Protein AF-0000000087508446 (afdb_homodimer)

Secondary structure (DSSP, 8-state):
-------EEEEEEESTTSSHHHHHHHHHTS--S-----SS----S-EEEEEEETTEEEEEEE---TT-TTS-HHHHHHHHHHHHHHTTT--SEEEEEEETT---HHHHTHHHHHHHHS-S-GGGGEEEEEE-GGGGTTS-HHHHHHT-HHHHHHHHH-TT-EEE--TT-TT-THHHHHHHHHHHHHHHHHHHHHHHHHHHHHHHHH-/-------EEEEEEESTTSSHHHHHHHHHTS--S-----SS----S-EEEEEEETTEEEEEEE---TT-TTS-HHHHHHHHHHHHHHTTT--SEEEEEEETT---HHHHTHHHHHHHHS-S-HHHHEEEEEE-GGGGTTS-HHHHHHT-HHHHHHHHH-TT-EEE--TT-TT-THHHHHHHHHHHHHHHHHHHHHHHHHHHHHHHHH-

Sequence (414 aa):
GTDQDNDLRLVLVGLSGVGKSAAGNTILGQKVFDSRISFKPVTLKSERQEGEVCGRRVIVVDTPGLSNSDLSEEEVRGEMNRAMTLCEPGPHAFLLVIQLGRFTEQEKRVMETLKELLPANIDGDTMVLFTYGERLEDTTIDQFIREDSNLKKMVKKCSGGHHVFKNNDTSNNNQVRELLEKIETRLQKKQNIHALKENNVQVVHEEGTDQDNDLRLVLVGLSGVGKSAAGNTILGQKVFDSRISFKPVTLKSERQEGEVCGRRVIVVDTPGLSNSDLSEEEVRGEMNRAMTLCEPGPHAFLLVIQLGRFTEQEKRVMETLKELLPANIDGDTMVLFTYGERLEDTTIDQFIREDSNLKKMVKKCSGGHHVFKNNDTSNNNQVRELLEKIETRLQKKQNIHALKENNVQVVHEE

Nearest PDB structures (foldseek):
  2xtn-assembly1_A  TM=9.139E-01  e=1.591E-18  Homo sapiens
  2xtm-assembly1_A  TM=8.972E-01  e=2.790E-18  Homo sapiens
  2xtp-assembly1_A  TM=9.021E-01  e=3.812E-18  Homo sapiens
  2xto-assembly2_B  TM=8.824E-01  e=8.583E-18  Homo sapiens
  6z3e-assembly1_A  TM=8.963E-01  e=7.169E-17  Homo sapiens

Organism: NCBI:txid62062

Solvent-accessible surface area (backbone atoms only — not comparable to full-atom values): 22773 Å² total; per-residue (Å²): 122,88,76,76,75,70,60,44,35,36,35,36,44,38,51,54,75,30,43,52,35,48,48,50,18,57,59,49,71,42,89,80,45,80,58,72,77,43,65,55,85,74,52,83,56,47,44,72,50,71,36,72,45,95,90,30,44,36,34,39,30,40,46,42,27,78,67,30,90,90,50,53,73,65,52,48,46,50,36,50,51,46,42,49,62,70,31,59,100,49,61,70,32,36,34,41,31,39,33,68,51,62,57,48,74,63,58,71,43,44,64,60,52,46,60,71,64,41,72,89,66,51,39,63,36,19,22,38,32,32,27,52,44,67,62,45,70,94,52,51,69,69,59,54,33,67,75,31,68,69,53,37,51,54,46,65,57,19,64,52,35,72,49,63,35,42,74,86,43,80,80,56,67,58,52,46,56,52,50,53,49,55,52,50,53,51,53,52,50,51,52,50,52,54,53,51,53,56,53,54,52,52,55,54,68,70,95,122,87,76,77,75,71,58,45,33,36,35,37,44,39,51,53,77,31,44,52,36,47,49,50,18,57,60,51,71,43,87,81,46,82,59,72,78,43,65,56,85,75,50,84,58,47,43,71,49,71,35,72,45,96,89,30,44,35,34,40,30,39,45,42,27,78,68,30,89,89,49,52,72,66,52,48,47,51,36,50,51,47,40,48,61,71,30,59,100,49,60,70,31,35,35,40,33,38,32,68,53,61,55,50,74,65,59,70,42,44,64,62,53,44,59,73,64,41,72,90,68,51,39,62,37,18,23,38,33,31,27,51,44,69,61,46,71,95,52,51,69,70,60,56,35,68,75,30,67,70,53,38,52,55,45,64,55,20,65,51,34,72,49,63,34,43,74,84,43,82,78,57,68,56,50,48,55,51,49,52,48,54,52,50,54,50,52,52,52,53,53,49,52,53,51,51,53,55,52,54,49,53,54,52,68,70,95

Radius of gyration: 25.67 Å; Cα contacts (8 Å, |Δi|>4): 690; chains: 2; bounding box: 45×97×65 Å

InterPro domains:
  IPR006703 AIG1-type guanine nucleotide-binding (G) domain [PF04548] (8-198)
  IPR006703 AIG1-type guanine nucleotide-binding (G) domain [PS51720] (5-205)
  IPR027417 P-loop containing nucleoside triphosphate hydrolase [G3DSA:3.40.50.300] (6-207)
  IPR027417 P-loop containing nucleoside triphosphate hydrolase [SSF52540] (5-179)
  IPR045058 GTPase GIMA/IAN/Toc [PTHR10903] (8-196)

Foldseek 3Di:
DPPPQQEAEEEEAAAFPLCSQLVVCLLQVHNPGDDDDDPAGDAQAKDWDWHQAPNTIYIYIYFTGCVHVVDDNVSNLVRLVVSQVSRPVGHLAYEHEGEPPDCDPCVLCRVVSCPVRDDPPNLARYEYEYEQLVVCPPHDPVVVCVVDPSSVVVQVSRNLHYAYDDSVCSPCSVRSVVSVVSSVVSSVVVVVVVVVVVVVVVVVVVD/DPPPQQEAEEEEAAAFPLCSQLVVCLLQVHNPGDDDDDPAGDAQAKDWDWHQAPNHIYIYIYFTGCVHPVDDNVSNLVRLVVSQVSRPVGHLAYEHEGEPPDCDPCVLCRVVSCPVRDDPPNLARYEYEYEQLVVCPPHDPVVVCVVDPSSVVVQVSRNLHYAYDDSPCSPCSVRSVVSVVSSVVSSVVVVVVVVVVVVVVVVVVVD

Structure (mmCIF, N/CA/C/O backbone):
data_AF-0000000087508446-model_v1
#
loop_
_entity.id
_entity.type
_entity.pdbx_description
1 polymer 'GTPase IMAP family member 8'
#
loop_
_atom_site.group_PDB
_atom_site.id
_atom_site.type_symbol
_atom_site.label_atom_id
_atom_site.label_alt_id
_atom_site.label_comp_id
_atom_site.label_asym_id
_atom_site.label_entity_id
_atom_site.label_seq_id
_atom_site.pdbx_PDB_ins_code
_atom_site.Cartn_x
_atom_site.Cartn_y
_atom_site.Cartn_z
_atom_site.occupancy
_atom_site.B_iso_or_equiv
_atom_site.auth_seq_id
_atom_site.auth_comp_id
_atom_site.auth_asym_id
_atom_site.auth_atom_id
_atom_site.pdbx_PDB_model_num
ATOM 1 N N . GLY A 1 1 ? 2.43 47.719 12.719 1 26.12 1 GLY A N 1
ATOM 2 C CA . GLY A 1 1 ? 1.262 46.844 12.617 1 26.12 1 GLY A CA 1
ATOM 3 C C . GLY A 1 1 ? 1.604 45.375 12.664 1 26.12 1 GLY A C 1
ATOM 4 O O . GLY A 1 1 ? 2.613 44.938 12.102 1 26.12 1 GLY A O 1
ATOM 5 N N . THR A 1 2 ? 1.533 44.594 13.711 1 34.91 2 THR A N 1
ATOM 6 C CA . THR A 1 2 ? 1.977 43.219 13.836 1 34.91 2 THR A CA 1
ATOM 7 C C . THR A 1 2 ? 1.64 42.438 12.578 1 34.91 2 THR A C 1
ATOM 9 O O . THR A 1 2 ? 0.48 42.375 12.164 1 34.91 2 THR A O 1
ATOM 12 N N . ASP A 1 3 ? 2.205 42.594 11.445 1 38.66 3 ASP A N 1
ATOM 13 C CA . ASP A 1 3 ? 2.104 42.031 10.109 1 38.66 3 ASP A CA 1
ATOM 14 C C . ASP A 1 3 ? 1.545 40.625 10.164 1 38.66 3 ASP A C 1
ATOM 16 O O . ASP A 1 3 ? 2.164 39.719 10.742 1 38.66 3 ASP A O 1
ATOM 20 N N . GLN A 1 4 ? 0.297 40.281 10.492 1 45.88 4 GLN A N 1
ATOM 21 C CA . GLN A 1 4 ? -0.562 39.125 10.625 1 45.88 4 GLN A CA 1
ATOM 22 C C . GLN A 1 4 ? -0.188 38.031 9.602 1 45.88 4 GLN A C 1
ATOM 24 O O . GLN A 1 4 ? -0.343 38.25 8.398 1 45.88 4 GLN A O 1
ATOM 29 N N . ASP A 1 5 ? 0.923 37.406 9.656 1 58 5 ASP A N 1
ATOM 30 C CA . ASP A 1 5 ? 1.574 36.312 8.906 1 58 5 ASP A CA 1
ATOM 31 C C . ASP A 1 5 ? 0.55 35.312 8.375 1 58 5 ASP A C 1
ATOM 3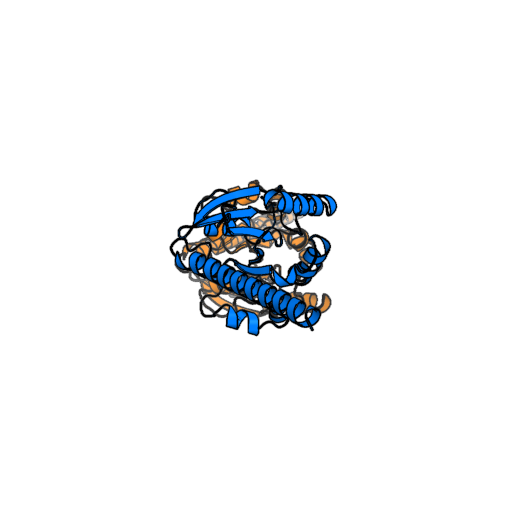3 O O . ASP A 1 5 ? -0.189 34.719 9.156 1 58 5 ASP A O 1
ATOM 37 N N . ASN A 1 6 ? -0.175 35.594 7.328 1 78.38 6 ASN A N 1
ATOM 38 C CA . ASN A 1 6 ? -1.228 34.906 6.586 1 78.38 6 ASN A CA 1
ATOM 39 C C . ASN A 1 6 ? -0.74 33.594 6.023 1 78.38 6 ASN A C 1
ATOM 41 O O . ASN A 1 6 ? -1.312 33.062 5.062 1 78.38 6 ASN A O 1
ATOM 45 N N . ASP A 1 7 ? 0.305 33.156 6.621 1 92.12 7 ASP A N 1
ATOM 46 C CA . ASP A 1 7 ? 0.823 31.875 6.121 1 92.12 7 ASP A CA 1
ATOM 47 C C . ASP A 1 7 ? 0.043 30.703 6.699 1 92.12 7 ASP A C 1
ATOM 49 O O . ASP A 1 7 ? -0.462 30.766 7.82 1 92.12 7 ASP A O 1
ATOM 53 N N . LEU A 1 8 ? -0.163 29.781 5.949 1 96.06 8 LEU A N 1
ATOM 54 C CA . LEU A 1 8 ? -0.674 28.5 6.434 1 96.06 8 LEU A CA 1
ATOM 55 C C . LEU A 1 8 ? 0.444 27.469 6.52 1 96.06 8 LEU A C 1
ATOM 57 O O . LEU A 1 8 ? 1.094 27.156 5.516 1 96.06 8 LEU A O 1
ATOM 61 N N . ARG A 1 9 ? 0.73 26.969 7.73 1 97.44 9 ARG A N 1
ATOM 62 C CA . ARG A 1 9 ? 1.828 26.047 7.969 1 97.44 9 ARG A CA 1
ATOM 63 C C . ARG A 1 9 ? 1.303 24.641 8.258 1 97.44 9 ARG A C 1
ATOM 65 O O . ARG A 1 9 ? 0.523 24.438 9.195 1 97.44 9 ARG A O 1
ATOM 72 N N . LEU A 1 10 ? 1.74 23.672 7.414 1 97.88 10 LEU A N 1
ATOM 73 C CA . LEU A 1 10 ? 1.281 22.297 7.5 1 97.88 10 LEU A CA 1
ATOM 74 C C . LEU A 1 10 ? 2.455 21.344 7.707 1 97.88 10 LEU A C 1
ATOM 76 O O . LEU A 1 10 ? 3.514 21.516 7.102 1 97.88 10 LEU A O 1
ATOM 80 N N . VAL A 1 11 ? 2.268 20.359 8.57 1 97.75 11 VAL A N 1
ATOM 81 C CA . VAL A 1 11 ? 3.264 19.312 8.758 1 97.75 11 VAL A CA 1
ATOM 82 C C . VAL A 1 11 ? 2.674 17.969 8.352 1 97.75 11 VAL A C 1
ATOM 84 O O . VAL A 1 11 ? 1.606 17.578 8.836 1 97.75 11 VAL A O 1
ATOM 87 N N . LEU A 1 12 ? 3.326 17.297 7.453 1 98.25 12 LEU A N 1
ATOM 88 C CA . LEU A 1 12 ? 2.9 15.977 7.008 1 98.25 12 LEU A CA 1
ATOM 89 C C . LEU A 1 12 ? 3.498 14.891 7.891 1 98.25 12 LEU A C 1
ATOM 91 O O . LEU A 1 12 ? 4.719 14.797 8.023 1 98.25 12 LEU A O 1
ATOM 95 N N . VAL A 1 13 ? 2.652 14.062 8.469 1 96.94 13 VAL A N 1
ATOM 96 C CA . VAL A 1 13 ? 3.094 12.953 9.312 1 96.94 13 VAL A CA 1
ATOM 97 C C . VAL A 1 13 ? 2.398 11.664 8.883 1 96.94 13 VAL A C 1
ATOM 99 O O . VAL A 1 13 ? 1.357 11.703 8.219 1 96.94 13 VAL A O 1
ATOM 102 N N . GLY A 1 14 ? 2.973 10.57 9.211 1 95.12 14 GLY A N 1
ATOM 103 C CA . GLY A 1 14 ? 2.459 9.266 8.836 1 95.12 14 GLY A CA 1
ATOM 104 C C . GLY A 1 14 ? 3.553 8.242 8.602 1 95.12 14 GLY A C 1
ATOM 105 O O . GLY A 1 14 ? 4.734 8.531 8.773 1 95.12 14 GLY A O 1
ATOM 106 N N . LEU A 1 15 ? 3.162 7.074 8.172 1 91.25 15 LEU A N 1
ATOM 107 C CA . LEU A 1 15 ? 4.105 5.977 7.98 1 91.25 15 LEU A CA 1
ATOM 108 C C . LEU A 1 15 ? 4.902 6.168 6.695 1 91.25 15 LEU A C 1
ATOM 110 O O . LEU A 1 15 ? 4.605 7.062 5.898 1 91.25 15 LEU A O 1
ATOM 114 N N . SER A 1 16 ? 5.973 5.359 6.562 1 89 16 SER A N 1
ATOM 115 C CA . SER A 1 16 ? 6.82 5.418 5.379 1 89 16 SER A CA 1
ATOM 116 C C . SER A 1 16 ? 6.07 4.941 4.137 1 89 16 SER A C 1
ATOM 118 O O . SER A 1 16 ? 5.32 3.965 4.195 1 89 16 SER A O 1
ATOM 120 N N . GLY A 1 17 ? 6.16 5.711 3.041 1 88.19 17 GLY A N 1
ATOM 121 C CA . GLY A 1 17 ? 5.691 5.25 1.744 1 88.19 17 GLY A CA 1
ATOM 122 C C . GLY A 1 17 ? 4.211 5.492 1.523 1 88.19 17 GLY A C 1
ATOM 123 O O . GLY A 1 17 ? 3.631 4.992 0.558 1 88.19 17 GLY A O 1
ATOM 124 N N . VAL A 1 18 ? 3.613 6.285 2.369 1 91.19 18 VAL A N 1
ATOM 125 C CA . VAL A 1 18 ? 2.16 6.406 2.301 1 91.19 18 VAL A CA 1
ATOM 126 C C . VAL A 1 18 ? 1.78 7.594 1.421 1 91.19 18 VAL A C 1
ATOM 128 O O . VAL A 1 18 ? 0.597 7.84 1.175 1 91.19 18 VAL A O 1
ATOM 131 N N . GLY A 1 19 ? 2.777 8.422 1.001 1 92.69 19 GLY A N 1
ATOM 132 C CA . GLY A 1 19 ? 2.488 9.492 0.058 1 92.69 19 GLY A CA 1
ATOM 133 C C . GLY A 1 19 ? 2.631 10.875 0.663 1 92.69 19 GLY A C 1
ATOM 134 O O . GLY A 1 19 ? 2.039 11.836 0.17 1 92.69 19 GLY A O 1
ATOM 135 N N . LYS A 1 20 ? 3.369 10.992 1.74 1 96.12 20 LYS A N 1
ATOM 136 C CA . LYS A 1 20 ? 3.547 12.297 2.385 1 96.12 20 LYS A CA 1
ATOM 137 C C . LYS A 1 20 ? 4.152 13.305 1.42 1 96.12 20 LYS A C 1
ATOM 139 O O . LYS A 1 20 ? 3.594 14.391 1.214 1 96.12 20 LYS A O 1
ATOM 144 N N . SER A 1 21 ? 5.254 12.938 0.81 1 96.19 21 SER A N 1
ATOM 145 C CA . SER A 1 21 ? 5.941 13.836 -0.112 1 96.19 21 SER A CA 1
ATOM 146 C C . SER A 1 21 ? 5.07 14.156 -1.324 1 96.19 21 SER A C 1
ATOM 148 O O . SER A 1 21 ? 4.992 15.305 -1.755 1 96.19 21 SER A O 1
ATOM 150 N N . ALA A 1 22 ? 4.422 13.125 -1.844 1 93.69 22 ALA A N 1
ATOM 151 C CA . ALA A 1 22 ? 3.514 13.336 -2.969 1 93.69 22 ALA A CA 1
ATOM 152 C C . ALA A 1 22 ? 2.381 14.281 -2.592 1 93.69 22 ALA A C 1
ATOM 154 O O . ALA A 1 22 ? 1.979 15.133 -3.395 1 93.69 22 ALA A O 1
ATOM 155 N N . ALA A 1 23 ? 1.845 14.109 -1.39 1 95.88 23 ALA A N 1
ATOM 156 C CA . ALA A 1 23 ? 0.782 14.992 -0.917 1 95.88 23 ALA A CA 1
ATOM 157 C C . ALA A 1 23 ? 1.278 16.438 -0.795 1 95.88 23 ALA A C 1
ATOM 159 O O . ALA A 1 23 ? 0.571 17.375 -1.162 1 95.88 23 ALA A O 1
ATOM 160 N N . GLY A 1 24 ? 2.479 16.594 -0.263 1 96.56 24 GLY A N 1
ATOM 161 C CA . GLY A 1 24 ? 3.07 17.922 -0.205 1 96.56 24 GLY A CA 1
ATOM 162 C C . GLY A 1 24 ? 3.203 18.578 -1.567 1 96.56 24 GLY A C 1
ATOM 163 O O . GLY A 1 24 ? 2.883 19.766 -1.729 1 96.56 24 GLY A O 1
ATOM 164 N N . ASN A 1 25 ? 3.684 17.797 -2.551 1 95.06 25 ASN A N 1
ATOM 165 C CA . ASN A 1 25 ? 3.791 18.297 -3.92 1 95.06 25 ASN A CA 1
ATOM 166 C C . ASN A 1 25 ? 2.43 18.688 -4.48 1 95.06 25 ASN A C 1
ATOM 168 O O . ASN A 1 25 ? 2.314 19.703 -5.168 1 95.06 25 ASN A O 1
ATOM 172 N N . THR A 1 26 ? 1.456 17.906 -4.152 1 94.38 26 THR A N 1
ATOM 173 C CA . THR A 1 26 ? 0.098 18.188 -4.602 1 94.38 26 THR A CA 1
ATOM 174 C C . THR A 1 26 ? -0.413 19.484 -3.982 1 94.38 26 THR A C 1
ATOM 176 O O . THR A 1 26 ? -0.981 20.328 -4.68 1 94.38 26 THR A O 1
ATOM 179 N N . ILE A 1 27 ? -0.212 19.688 -2.709 1 95.19 27 ILE A N 1
ATOM 180 C CA . ILE A 1 27 ? -0.669 20.875 -1.997 1 95.19 27 ILE A CA 1
ATOM 181 C C . ILE A 1 27 ? -0.001 22.109 -2.584 1 95.19 27 ILE A C 1
ATOM 183 O O . ILE A 1 27 ? -0.67 23.109 -2.871 1 95.19 27 ILE A O 1
ATOM 187 N N . LEU A 1 28 ? 1.268 22 -2.855 1 95.12 28 LEU A N 1
ATOM 188 C CA . LEU A 1 28 ? 2.025 23.172 -3.309 1 95.12 28 LEU A CA 1
ATOM 189 C C . LEU A 1 28 ? 1.923 23.328 -4.82 1 95.12 28 LEU A C 1
ATOM 191 O O . LEU A 1 28 ? 2.291 24.375 -5.367 1 95.12 28 LEU A O 1
ATOM 195 N N . GLY A 1 29 ? 1.449 22.234 -5.531 1 91.88 29 GLY A N 1
ATOM 196 C CA . GLY A 1 29 ? 1.314 22.281 -6.98 1 91.88 29 GLY A CA 1
ATOM 197 C C . GLY A 1 29 ? 2.646 22.266 -7.703 1 91.88 29 GLY A C 1
ATOM 198 O O . GLY A 1 29 ? 2.777 22.812 -8.797 1 91.88 29 GLY A O 1
ATOM 199 N N . GLN A 1 30 ? 3.689 21.797 -7.023 1 92.44 30 GLN A N 1
ATOM 200 C CA . GLN A 1 30 ? 5.043 21.719 -7.555 1 92.44 30 GLN A CA 1
ATOM 201 C C . GLN A 1 30 ? 5.762 20.469 -7.035 1 92.44 30 GLN A C 1
ATOM 203 O O . GLN A 1 30 ? 5.48 20 -5.93 1 92.44 30 GLN A O 1
ATOM 208 N N . LYS A 1 31 ? 6.672 19.953 -7.836 1 93.38 31 LYS A N 1
ATOM 209 C CA . LYS A 1 31 ? 7.469 18.797 -7.434 1 93.38 31 LYS A CA 1
ATOM 210 C C . LYS A 1 31 ? 8.711 19.234 -6.652 1 93.38 31 LYS A C 1
ATOM 212 O O . LYS A 1 31 ? 9.828 19.172 -7.164 1 93.38 31 LYS A O 1
ATOM 217 N N . VAL A 1 32 ? 8.531 19.625 -5.402 1 96.81 32 VAL A N 1
ATOM 218 C CA . VAL A 1 32 ? 9.617 20.172 -4.59 1 96.81 32 VAL A CA 1
ATOM 219 C C . VAL A 1 32 ? 10.109 19.109 -3.607 1 96.81 32 VAL A C 1
ATOM 221 O O . VAL A 1 32 ? 11.25 19.188 -3.141 1 96.81 32 VAL A O 1
ATOM 224 N N . PHE A 1 33 ? 9.32 18.172 -3.26 1 96.81 33 PHE A N 1
ATOM 225 C CA . PHE A 1 33 ? 9.727 17.031 -2.434 1 96.81 33 PHE A CA 1
ATOM 226 C C . PHE A 1 33 ? 10.055 15.82 -3.297 1 96.81 33 PHE A C 1
ATOM 228 O O . PHE A 1 33 ? 9.375 15.562 -4.289 1 96.81 33 PHE A O 1
ATOM 235 N N . ASP A 1 34 ? 11.062 15.109 -2.934 1 94.38 34 ASP A N 1
ATOM 236 C CA . ASP A 1 34 ? 11.391 13.867 -3.621 1 94.38 34 ASP A CA 1
ATOM 237 C C . ASP A 1 34 ? 10.32 12.797 -3.363 1 94.38 34 ASP A C 1
ATOM 239 O O . ASP A 1 34 ? 10.188 12.312 -2.24 1 94.38 34 ASP A O 1
ATOM 243 N N . SER A 1 35 ? 9.523 12.617 -4.355 1 91.12 35 SER A N 1
ATOM 244 C CA . SER A 1 35 ? 8.469 11.609 -4.289 1 91.12 35 SER A CA 1
ATOM 245 C C . SER A 1 35 ? 8.562 10.633 -5.453 1 91.12 35 SER A C 1
ATOM 247 O O . SER A 1 35 ? 8.547 11.039 -6.617 1 91.12 35 SER A O 1
ATOM 249 N N . ARG A 1 36 ? 8.969 9.492 -5.227 1 88.06 36 ARG A N 1
ATOM 250 C CA . ARG A 1 36 ? 9.078 8.453 -6.242 1 88.06 36 ARG A CA 1
ATOM 251 C C . ARG A 1 36 ? 8.773 7.074 -5.652 1 88.06 36 ARG A C 1
ATOM 253 O O . ARG A 1 36 ? 8.898 6.871 -4.445 1 88.06 36 ARG A O 1
ATOM 260 N N . ILE A 1 37 ? 8.32 6.242 -6.473 1 86.88 37 ILE A N 1
ATOM 261 C CA . ILE A 1 37 ? 8.102 4.871 -6.027 1 86.88 37 ILE A CA 1
ATOM 262 C C . ILE A 1 37 ? 9.43 4.242 -5.617 1 86.88 37 ILE A C 1
ATOM 264 O O . ILE A 1 37 ? 10.453 4.445 -6.281 1 86.88 37 ILE A O 1
ATOM 268 N N . SER A 1 38 ? 9.5 3.725 -4.469 1 84.25 38 SER A N 1
ATOM 269 C CA . SER A 1 38 ? 10.711 3.109 -3.943 1 84.25 38 SER A CA 1
ATOM 270 C C . SER A 1 38 ? 10.391 2.086 -2.859 1 84.25 38 SER A C 1
ATOM 272 O O . SER A 1 38 ? 9.398 2.229 -2.139 1 84.25 38 SER A O 1
ATOM 274 N N . PHE A 1 39 ? 11.148 1.014 -2.811 1 80.81 39 PHE A N 1
ATOM 275 C CA . PHE A 1 39 ? 11.023 0.077 -1.701 1 80.81 39 PHE A CA 1
ATOM 276 C C . PHE A 1 39 ? 11.836 0.551 -0.499 1 80.81 39 PHE A C 1
ATOM 278 O O . PHE A 1 39 ? 11.672 0.036 0.608 1 80.81 39 PHE A O 1
ATOM 285 N N . LYS A 1 40 ? 12.68 1.521 -0.736 1 81.75 40 LYS A N 1
ATOM 286 C CA . LYS A 1 40 ? 13.438 2.154 0.34 1 81.75 40 LYS A CA 1
ATOM 287 C C . LYS A 1 40 ? 12.844 3.51 0.707 1 81.75 40 LYS A C 1
ATOM 289 O O . LYS A 1 40 ? 12.258 4.188 -0.142 1 81.75 40 LYS A O 1
ATOM 294 N N . PRO A 1 41 ? 13 3.785 2.016 1 86.12 41 PRO A N 1
ATOM 295 C CA . PRO A 1 41 ? 12.555 5.133 2.375 1 86.12 41 PRO A CA 1
ATOM 296 C C . PRO A 1 41 ? 13.227 6.223 1.545 1 86.12 41 PRO A C 1
ATOM 298 O O . PRO A 1 41 ? 14.422 6.129 1.257 1 86.12 41 PRO A O 1
ATOM 301 N N . VAL A 1 42 ? 12.516 7.148 1.152 1 88.56 42 VAL A N 1
ATOM 302 C CA . VAL A 1 42 ? 13.023 8.203 0.281 1 88.56 42 VAL A CA 1
ATOM 303 C C . VAL A 1 42 ? 13.32 9.461 1.104 1 88.56 42 VAL A C 1
ATOM 305 O O . VAL A 1 42 ? 14.383 10.062 0.966 1 88.56 42 VAL A O 1
ATOM 308 N N . THR A 1 43 ? 12.383 9.812 2.023 1 92.69 43 THR A N 1
ATOM 309 C CA . THR A 1 43 ? 12.547 11 2.854 1 92.69 43 THR A CA 1
ATOM 310 C C . THR A 1 43 ? 13.289 10.656 4.141 1 92.69 43 THR A C 1
ATOM 312 O O . THR A 1 43 ? 12.75 9.977 5.016 1 92.69 43 THR A O 1
ATOM 315 N N . LEU A 1 44 ? 14.508 11.156 4.312 1 93.94 44 LEU A N 1
ATOM 316 C CA . LEU A 1 44 ? 15.328 10.781 5.461 1 93.94 44 LEU A CA 1
ATOM 317 C C . LEU A 1 44 ? 15.477 11.961 6.422 1 93.94 44 LEU A C 1
ATOM 319 O O . LEU A 1 44 ? 15.867 11.773 7.578 1 93.94 44 LEU A O 1
ATOM 323 N N . LYS A 1 45 ? 15.164 13.133 5.922 1 96.94 45 LYS A N 1
ATOM 324 C CA . LYS A 1 45 ? 15.188 14.344 6.742 1 96.94 45 LYS A CA 1
ATOM 325 C C . LYS A 1 45 ? 13.945 15.188 6.508 1 96.94 45 LYS A C 1
ATOM 327 O O . LYS A 1 45 ? 13.406 15.227 5.398 1 96.94 45 LYS A O 1
ATOM 332 N N . SER A 1 46 ? 13.555 15.836 7.598 1 98.06 46 SER A N 1
ATOM 333 C CA . SER A 1 46 ? 12.438 16.766 7.449 1 98.06 46 SER A CA 1
ATOM 334 C C . SER A 1 46 ? 12.82 17.953 6.57 1 98.06 46 SER A C 1
ATOM 336 O O . SER A 1 46 ? 13.93 18.469 6.672 1 98.06 46 SER A O 1
ATOM 338 N N . GLU A 1 47 ? 11.898 18.297 5.707 1 98.44 47 GLU A N 1
ATOM 339 C CA . GLU A 1 47 ? 12.164 19.375 4.762 1 98.44 47 GLU A CA 1
ATOM 340 C C . GLU A 1 47 ? 10.992 20.359 4.715 1 98.44 47 GLU A C 1
ATOM 342 O O . GLU A 1 47 ? 9.836 19.953 4.746 1 98.44 47 GLU A O 1
ATOM 347 N N . ARG A 1 48 ? 11.344 21.609 4.664 1 98.62 48 ARG A N 1
ATOM 348 C CA . ARG A 1 48 ? 10.367 22.688 4.539 1 98.62 48 ARG A CA 1
ATOM 349 C C . ARG A 1 48 ? 10.344 23.234 3.115 1 98.62 48 ARG A C 1
ATOM 351 O O . ARG A 1 48 ? 11.391 23.484 2.518 1 98.62 48 ARG A O 1
ATOM 358 N N . GLN A 1 49 ? 9.195 23.312 2.518 1 98.5 49 GLN A N 1
ATOM 359 C CA . GLN A 1 49 ? 8.961 24 1.252 1 98.5 49 GLN A CA 1
ATOM 360 C C . GLN A 1 49 ? 7.75 24.922 1.343 1 98.5 49 GLN A C 1
ATOM 362 O O . GLN A 1 49 ? 6.922 24.781 2.242 1 98.5 49 GLN A O 1
ATOM 367 N N . GLU A 1 50 ? 7.684 25.922 0.476 1 97.75 50 GLU A N 1
ATOM 368 C CA . GLU A 1 50 ? 6.578 26.875 0.516 1 97.75 50 GLU A CA 1
ATOM 369 C C . GLU A 1 50 ? 6.156 27.297 -0.891 1 97.75 50 GLU A C 1
ATOM 371 O O . GLU A 1 50 ? 6.891 27.078 -1.854 1 97.75 50 GLU A O 1
ATOM 376 N N . GLY A 1 51 ? 4.961 27.719 -1.035 1 95.88 51 GLY A N 1
ATOM 377 C CA . GLY A 1 51 ? 4.41 28.234 -2.279 1 95.88 51 GLY A CA 1
ATOM 378 C C . GLY A 1 51 ? 3.113 29 -2.09 1 95.88 51 GLY A C 1
ATOM 379 O O . GLY A 1 51 ? 2.578 29.062 -0.98 1 95.88 51 GLY A O 1
ATOM 380 N N . GLU A 1 52 ? 2.771 29.719 -3.164 1 95.56 52 GLU A N 1
ATOM 381 C CA . GLU A 1 52 ? 1.472 30.391 -3.182 1 95.56 52 GLU A CA 1
ATOM 382 C C . GLU A 1 52 ? 0.382 29.453 -3.697 1 95.56 52 GLU A C 1
ATOM 384 O O . GLU A 1 52 ? 0.456 28.969 -4.828 1 95.56 52 GLU A O 1
ATOM 389 N N . VAL A 1 53 ? -0.604 29.172 -2.828 1 93.56 53 VAL A N 1
ATOM 390 C CA . VAL A 1 53 ? -1.699 28.266 -3.166 1 93.56 53 VAL A CA 1
ATOM 391 C C . VAL A 1 53 ? -3.037 28.953 -2.91 1 93.56 53 VAL A C 1
ATOM 393 O O . VAL A 1 53 ? -3.336 29.344 -1.776 1 93.56 53 VAL A O 1
ATOM 396 N N . CYS A 1 54 ? -3.828 29.094 -3.939 1 90.56 54 CYS A N 1
ATOM 397 C CA . CYS A 1 54 ? -5.125 29.766 -3.828 1 90.56 54 CYS A CA 1
ATOM 398 C C . CYS A 1 54 ? -4.98 31.141 -3.203 1 90.56 54 CYS A C 1
ATOM 400 O O . CYS A 1 54 ? -5.734 31.5 -2.299 1 90.56 54 CYS A O 1
ATOM 402 N N . GLY A 1 55 ? -3.941 31.812 -3.523 1 89.94 55 GLY A N 1
ATOM 403 C CA . GLY A 1 55 ? -3.752 33.219 -3.125 1 89.94 55 GLY A CA 1
ATOM 404 C C . GLY A 1 55 ? -3.145 33.344 -1.744 1 89.94 55 GLY A C 1
ATOM 405 O O . GLY A 1 55 ? -3.123 34.438 -1.183 1 89.94 55 GLY A O 1
ATOM 406 N N . ARG A 1 56 ? -2.721 32.281 -1.219 1 91.38 56 ARG A N 1
ATOM 407 C CA . ARG A 1 56 ? -2.131 32.344 0.116 1 91.38 56 ARG A CA 1
ATOM 408 C C . ARG A 1 56 ? -0.78 31.625 0.143 1 91.38 56 ARG A C 1
ATOM 410 O O . ARG A 1 56 ? -0.554 30.688 -0.615 1 91.38 56 ARG A O 1
ATOM 417 N N . ARG A 1 57 ? 0.023 32.125 1 1 96.06 57 ARG A N 1
ATOM 418 C CA . ARG A 1 57 ? 1.298 31.438 1.202 1 96.06 57 ARG A CA 1
ATOM 419 C C . ARG A 1 57 ? 1.124 30.203 2.068 1 96.06 57 ARG A C 1
ATOM 421 O O . ARG A 1 57 ? 0.608 30.281 3.186 1 96.06 57 ARG A O 1
ATOM 428 N N . VAL A 1 58 ? 1.512 29.078 1.571 1 97 58 VAL A N 1
ATOM 429 C CA . VAL A 1 58 ? 1.397 27.812 2.277 1 97 58 VAL A CA 1
ATOM 430 C C . VAL A 1 58 ? 2.785 27.203 2.486 1 97 58 VAL A C 1
ATOM 432 O O . VAL A 1 58 ? 3.6 27.172 1.561 1 97 58 VAL A O 1
ATOM 435 N N . ILE A 1 59 ? 3.047 26.875 3.707 1 98.19 59 ILE A N 1
ATOM 436 C CA . ILE A 1 59 ? 4.285 26.203 4.078 1 98.19 59 ILE A CA 1
ATOM 437 C C . ILE A 1 59 ? 3.996 24.734 4.406 1 98.19 59 ILE A C 1
ATOM 439 O O . ILE A 1 59 ? 3.078 24.438 5.176 1 98.19 59 ILE A O 1
ATOM 443 N N . VAL A 1 60 ? 4.746 23.844 3.789 1 98.38 60 VAL A N 1
ATOM 444 C CA . VAL A 1 60 ? 4.59 22.406 4.031 1 98.38 60 VAL A CA 1
ATOM 445 C C . VAL A 1 60 ? 5.91 21.828 4.523 1 98.38 60 VAL A C 1
ATOM 447 O O . VAL A 1 60 ? 6.965 22.078 3.943 1 98.38 60 VAL A O 1
ATOM 450 N N . VAL A 1 61 ? 5.82 21.141 5.617 1 98.69 61 VAL A N 1
ATOM 451 C CA . VAL A 1 61 ? 6.98 20.406 6.113 1 98.69 61 VAL A CA 1
ATOM 452 C C . VAL A 1 61 ? 6.762 18.906 5.914 1 98.69 61 VAL A C 1
ATOM 454 O O . VAL A 1 61 ? 5.832 18.328 6.48 1 98.69 61 VAL A O 1
ATOM 457 N N . ASP A 1 62 ? 7.559 18.328 5.09 1 98.5 62 ASP A N 1
ATOM 458 C CA . ASP A 1 62 ? 7.582 16.891 4.883 1 98.5 62 ASP A CA 1
ATOM 459 C C . ASP A 1 62 ? 8.516 16.203 5.879 1 98.5 62 ASP A C 1
ATOM 461 O O . ASP A 1 62 ? 9.594 16.719 6.18 1 98.5 62 ASP A O 1
ATOM 465 N N . THR A 1 63 ? 8.07 15.102 6.441 1 97.88 63 THR A N 1
ATOM 466 C CA . THR A 1 63 ? 8.836 14.414 7.48 1 97.88 63 THR A CA 1
ATOM 467 C C . THR A 1 63 ? 9.102 12.969 7.094 1 97.88 63 THR A C 1
ATOM 469 O O . THR A 1 63 ? 8.344 12.375 6.324 1 97.88 63 THR A O 1
ATOM 472 N N . PRO A 1 64 ? 10.18 12.414 7.617 1 95.88 64 PRO A N 1
ATOM 473 C CA . PRO A 1 64 ? 10.359 10.977 7.422 1 95.88 64 PRO A CA 1
ATOM 474 C C . PRO A 1 64 ? 9.211 10.156 8.008 1 95.88 64 PRO A C 1
ATOM 476 O O . PRO A 1 64 ? 8.609 10.562 9.008 1 95.88 64 PRO A O 1
ATOM 479 N N . GLY A 1 65 ? 8.961 9.055 7.387 1 93.44 65 GLY A N 1
ATOM 480 C CA . GLY A 1 65 ? 7.91 8.188 7.891 1 93.44 65 GLY A CA 1
ATOM 481 C C . GLY A 1 65 ? 8.188 7.664 9.289 1 93.44 65 GLY A C 1
ATOM 482 O O . GLY A 1 65 ? 9.336 7.41 9.648 1 93.44 65 GLY A O 1
ATOM 483 N N . LEU A 1 66 ? 7.199 7.418 10.156 1 91.44 66 LEU A N 1
ATOM 484 C CA . LEU A 1 66 ? 7.305 6.93 11.531 1 91.44 66 LEU A CA 1
ATOM 485 C C . LEU A 1 66 ? 7.809 5.492 11.562 1 91.44 66 LEU A C 1
ATOM 487 O O . LEU A 1 66 ? 8.367 5.043 12.562 1 91.44 66 LEU A O 1
ATOM 491 N N . SER A 1 67 ? 7.707 4.652 10.656 1 83.75 67 SER A N 1
ATOM 492 C CA . SER A 1 67 ? 8.211 3.287 10.547 1 83.75 67 SER A CA 1
ATOM 493 C C . SER A 1 67 ? 9.258 3.172 9.445 1 83.75 67 SER A C 1
ATOM 495 O O . SER A 1 67 ? 9.227 2.229 8.648 1 83.75 67 SER A O 1
ATOM 497 N N . ASN A 1 68 ? 10.062 4.145 9.43 1 76.62 68 ASN A N 1
ATOM 498 C CA . ASN A 1 68 ? 11.172 4.176 8.477 1 76.62 68 ASN A CA 1
ATOM 499 C C . ASN A 1 68 ? 12.266 3.176 8.867 1 76.62 68 ASN A C 1
ATOM 501 O O . ASN A 1 68 ? 12.883 3.301 9.922 1 76.62 68 ASN A O 1
ATOM 505 N N . SER A 1 69 ? 12.461 2.223 8.078 1 77.06 69 SER A N 1
ATOM 506 C CA . SER A 1 69 ? 13.391 1.146 8.398 1 77.06 69 SER A CA 1
ATOM 507 C C . SER A 1 69 ? 14.828 1.659 8.469 1 77.06 69 SER A C 1
ATOM 509 O O . SER A 1 69 ? 15.711 0.981 9 1 77.06 69 SER A O 1
ATOM 511 N N . ASP A 1 70 ? 15.062 2.844 7.973 1 83.19 70 ASP A N 1
ATOM 512 C CA . ASP A 1 70 ? 16.422 3.365 7.918 1 83.19 70 ASP A CA 1
ATOM 513 C C . ASP A 1 70 ? 16.719 4.258 9.117 1 83.19 70 ASP A C 1
ATOM 515 O O . ASP A 1 70 ? 17.859 4.695 9.312 1 83.19 70 ASP A O 1
ATOM 519 N N . LEU A 1 71 ? 15.703 4.562 9.914 1 90.06 71 LEU A N 1
ATOM 520 C CA . LEU A 1 71 ? 15.883 5.469 11.039 1 90.06 71 LEU A CA 1
ATOM 521 C C . LEU A 1 71 ? 15.539 4.777 12.359 1 90.06 71 LEU A C 1
ATOM 523 O O . LEU A 1 71 ? 14.547 4.047 12.438 1 90.06 71 LEU A O 1
ATOM 527 N N . SER A 1 72 ? 16.344 5.012 13.344 1 91.75 72 SER A N 1
ATOM 528 C CA . SER A 1 72 ? 16.016 4.562 14.695 1 91.75 72 SER A CA 1
ATOM 529 C C . SER A 1 72 ? 14.883 5.383 15.289 1 91.75 72 SER A C 1
ATOM 531 O O . SER A 1 72 ? 14.516 6.43 14.75 1 91.75 72 SER A O 1
ATOM 533 N N . GLU A 1 73 ? 14.391 4.918 16.359 1 90.56 73 GLU A N 1
ATOM 534 C CA . GLU A 1 73 ? 13.344 5.656 17.062 1 90.56 73 GLU A CA 1
ATOM 535 C C . GLU A 1 73 ? 13.828 7.043 17.484 1 90.56 73 GLU A C 1
ATOM 537 O O . GLU A 1 73 ? 13.07 8.016 17.422 1 90.56 73 GLU A O 1
ATOM 542 N N . GLU A 1 74 ? 15.07 7.082 17.875 1 94.25 74 GLU A N 1
ATOM 543 C CA . GLU A 1 74 ? 15.664 8.352 18.281 1 94.25 74 GLU A CA 1
ATOM 544 C C . GLU A 1 74 ? 15.797 9.305 17.109 1 94.25 74 GLU A C 1
ATOM 546 O O . GLU A 1 74 ? 15.555 10.508 17.25 1 94.25 74 GLU A O 1
ATOM 551 N N . GLU A 1 75 ? 16.172 8.727 16.047 1 95.38 75 GLU A N 1
ATOM 552 C CA . GLU A 1 75 ? 16.312 9.547 14.844 1 95.38 75 GLU A CA 1
ATOM 553 C C . GLU A 1 75 ? 14.953 10.062 14.383 1 95.38 75 GLU A C 1
ATOM 555 O O . GLU A 1 75 ? 14.836 11.203 13.93 1 95.38 75 GLU A O 1
ATOM 560 N N . VAL A 1 76 ? 13.953 9.258 14.5 1 94.12 76 VAL A N 1
ATOM 561 C CA . VAL A 1 76 ? 12.594 9.672 14.164 1 94.12 76 VAL A CA 1
ATOM 562 C C . VAL A 1 76 ? 12.156 10.812 15.078 1 94.12 76 VAL A C 1
ATOM 564 O O . VAL A 1 76 ? 11.594 11.812 14.617 1 94.12 76 VAL A O 1
ATOM 567 N N . ARG A 1 77 ? 12.453 10.727 16.344 1 94.31 77 ARG A N 1
ATOM 568 C CA . ARG A 1 77 ? 12.141 11.781 17.312 1 94.31 77 ARG A CA 1
ATOM 569 C C . ARG A 1 77 ? 12.867 13.078 16.953 1 94.31 77 ARG A C 1
ATOM 571 O O . ARG A 1 77 ? 12.273 14.156 17.016 1 94.31 77 ARG A O 1
ATOM 578 N N . GLY A 1 78 ? 14.109 12.891 16.656 1 96.31 78 GLY A N 1
ATOM 579 C CA . GLY A 1 78 ? 14.875 14.047 16.219 1 96.31 78 GLY A CA 1
ATOM 580 C C . GLY A 1 78 ? 14.281 14.75 15.023 1 96.31 78 GLY A C 1
ATOM 581 O O . GLY A 1 78 ? 14.227 15.977 14.977 1 96.31 78 GLY A O 1
ATOM 582 N N . GLU A 1 79 ? 13.82 14 14.055 1 96.69 79 GLU A N 1
ATOM 583 C CA . GLU A 1 79 ? 13.242 14.578 12.844 1 96.69 79 GLU A CA 1
ATOM 584 C C . GLU A 1 79 ? 11.898 15.234 13.125 1 96.69 79 GLU A C 1
ATOM 586 O O . GLU A 1 79 ? 11.547 16.234 12.508 1 96.69 79 GLU A O 1
ATOM 591 N N . MET A 1 80 ? 11.125 14.648 14.078 1 95.12 80 MET A N 1
ATOM 592 C CA . MET A 1 80 ? 9.875 15.289 14.492 1 95.12 80 MET A CA 1
ATOM 593 C C . MET A 1 80 ? 10.156 16.641 15.141 1 95.12 80 MET A C 1
ATOM 595 O O . MET A 1 80 ? 9.469 17.625 14.859 1 95.12 80 MET A O 1
ATOM 599 N N . ASN A 1 81 ? 11.172 16.719 15.953 1 95.62 81 ASN A N 1
ATOM 600 C CA . ASN A 1 81 ? 11.578 17.984 16.547 1 95.62 81 ASN A CA 1
ATOM 601 C C . ASN A 1 81 ? 12.023 19 15.492 1 95.62 81 ASN A C 1
ATOM 603 O O . ASN A 1 81 ? 11.672 20.172 15.562 1 95.62 81 ASN A O 1
ATOM 607 N N . ARG A 1 82 ? 12.766 18.516 14.602 1 97.19 82 ARG A N 1
ATOM 608 C CA . ARG A 1 82 ? 13.219 19.375 13.508 1 97.19 82 ARG A CA 1
ATOM 609 C C . ARG A 1 82 ? 12.031 19.922 12.719 1 97.19 82 ARG A C 1
ATOM 611 O O . ARG A 1 82 ? 12.016 21.094 12.352 1 97.19 82 ARG A O 1
ATOM 618 N N . ALA A 1 83 ? 11.109 19.078 12.445 1 97.06 83 ALA A N 1
ATOM 619 C CA . ALA A 1 83 ? 9.906 19.5 11.727 1 97.06 83 ALA A CA 1
ATOM 620 C C . ALA A 1 83 ? 9.211 20.656 12.453 1 97.06 83 ALA A C 1
ATOM 622 O O . ALA A 1 83 ? 8.734 21.594 11.82 1 97.06 83 ALA A O 1
ATOM 623 N N . MET A 1 84 ? 9.172 20.562 13.781 1 94.56 84 MET A N 1
ATOM 624 C CA . MET A 1 84 ? 8.562 21.625 14.578 1 94.56 84 MET A CA 1
ATOM 625 C C . MET A 1 84 ? 9.352 22.922 14.453 1 94.56 84 MET A C 1
ATOM 627 O O . MET A 1 84 ? 8.773 24 14.344 1 94.56 84 MET A O 1
ATOM 631 N N . THR A 1 85 ? 10.625 22.75 14.398 1 96.38 85 THR A N 1
ATOM 632 C CA . THR A 1 85 ? 11.484 23.922 14.25 1 96.38 85 THR A CA 1
ATOM 633 C C . THR A 1 85 ? 11.297 24.562 12.883 1 96.38 85 THR A C 1
ATOM 635 O O . THR A 1 85 ? 11.219 25.797 12.766 1 96.38 85 THR A O 1
ATOM 638 N N . LEU A 1 86 ? 11.172 23.766 11.875 1 97.5 86 LEU A N 1
ATOM 639 C CA . LEU A 1 86 ? 11 24.234 10.508 1 97.5 86 LEU A CA 1
ATOM 640 C C . LEU A 1 86 ? 9.648 24.922 10.336 1 97.5 86 LEU A C 1
ATOM 642 O O . LEU A 1 86 ? 9.438 25.656 9.375 1 97.5 86 LEU A O 1
ATOM 646 N N . CYS A 1 87 ? 8.812 24.625 11.25 1 95 87 CYS A N 1
ATOM 647 C CA . CYS A 1 87 ? 7.445 25.125 11.125 1 95 87 CYS A CA 1
ATOM 648 C C . CYS A 1 87 ? 7.145 26.188 12.18 1 95 87 CYS A C 1
ATOM 650 O O . CYS A 1 87 ? 5.984 26.406 12.523 1 95 87 CYS A O 1
ATOM 652 N N . GLU A 1 88 ? 8.148 26.719 12.742 1 92.88 88 GLU A N 1
ATOM 653 C CA . GLU A 1 88 ? 7.961 27.766 13.742 1 92.88 88 GLU A CA 1
ATOM 654 C C . GLU A 1 88 ? 7.125 28.922 13.188 1 92.88 88 GLU A C 1
ATOM 656 O O . GLU A 1 88 ? 7.289 29.312 12.031 1 92.88 88 GLU A O 1
ATOM 661 N N . PRO A 1 89 ? 6.289 29.578 14.031 1 93.12 89 PRO A N 1
ATOM 662 C CA . PRO A 1 89 ? 6.141 29.406 15.477 1 93.12 89 PRO A CA 1
ATOM 663 C C . PRO A 1 89 ? 5.344 28.141 15.828 1 93.12 89 PRO A C 1
ATOM 665 O O . PRO A 1 89 ? 5.238 27.781 17 1 93.12 89 PRO A O 1
ATOM 668 N N . GLY A 1 90 ? 4.727 27.469 14.82 1 91.12 90 GLY A N 1
ATOM 669 C CA . GLY A 1 90 ? 4.02 26.219 15 1 91.12 90 GLY A CA 1
ATOM 670 C C . GLY A 1 90 ? 3.109 25.875 13.828 1 91.12 90 GLY A C 1
ATOM 671 O O . GLY A 1 90 ? 2.682 26.766 13.094 1 91.12 90 GLY A O 1
ATOM 672 N N . PRO A 1 91 ? 2.855 24.672 13.727 1 93.56 91 PRO A N 1
ATOM 673 C CA . PRO A 1 91 ? 1.952 24.281 12.648 1 93.56 91 PRO A CA 1
ATOM 674 C C . PRO A 1 91 ? 0.502 24.672 12.914 1 93.56 91 PRO A C 1
ATOM 676 O O . PRO A 1 91 ? 0.057 24.656 14.062 1 93.56 91 PRO A O 1
ATOM 679 N N . HIS A 1 92 ? -0.152 25.031 11.828 1 93.94 92 HIS A N 1
ATOM 680 C CA . HIS A 1 92 ? -1.592 25.25 11.914 1 93.94 92 HIS A CA 1
ATOM 681 C C . HIS A 1 92 ? -2.354 23.938 11.859 1 93.94 92 HIS A C 1
ATOM 683 O O . HIS A 1 92 ? -3.471 23.844 12.367 1 93.94 92 HIS A O 1
ATOM 689 N N . ALA A 1 93 ? -1.759 22.969 11.203 1 95.25 93 ALA A N 1
ATOM 690 C CA . ALA A 1 93 ? -2.379 21.656 11.125 1 95.25 93 ALA A CA 1
ATOM 691 C C . ALA A 1 93 ? -1.335 20.562 10.883 1 95.25 93 ALA A C 1
ATOM 693 O O . ALA A 1 93 ? -0.346 20.797 10.18 1 95.25 93 ALA A O 1
ATOM 694 N N . PHE A 1 94 ? -1.562 19.438 11.531 1 96.75 94 PHE A N 1
ATOM 695 C CA . PHE A 1 94 ? -0.895 18.188 11.148 1 96.75 94 PHE A CA 1
ATOM 696 C C . PHE A 1 94 ? -1.753 17.391 10.18 1 96.75 94 PHE A C 1
ATOM 698 O O . PHE A 1 94 ? -2.945 17.188 10.414 1 96.75 94 PHE A O 1
ATOM 705 N N . LEU A 1 95 ? -1.142 17.031 9.078 1 97.94 95 LEU A N 1
ATOM 706 C CA . LEU A 1 95 ? -1.818 16.109 8.172 1 97.94 95 LEU A CA 1
ATOM 707 C C . LEU A 1 95 ? -1.291 14.695 8.344 1 97.94 95 LEU A C 1
ATOM 709 O O . LEU A 1 95 ? -0.157 14.398 7.961 1 97.94 95 LEU A O 1
ATOM 713 N N . LEU A 1 96 ? -2.092 13.906 9.008 1 97.19 96 LEU A N 1
ATOM 714 C CA . LEU A 1 96 ? -1.781 12.484 9.094 1 97.19 96 LEU A CA 1
ATOM 715 C C . LEU A 1 96 ? -2.121 11.773 7.793 1 97.19 96 LEU A C 1
ATOM 717 O O . LEU A 1 96 ? -3.293 11.516 7.504 1 97.19 96 LEU A O 1
ATOM 721 N N . VAL A 1 97 ? -1.086 11.398 7.062 1 96.88 97 VAL A N 1
ATOM 722 C CA . VAL A 1 97 ? -1.273 10.836 5.73 1 96.88 97 VAL A CA 1
ATOM 723 C C . VAL A 1 97 ? -1.4 9.32 5.824 1 96.88 97 VAL A C 1
ATOM 725 O O . VAL A 1 97 ? -0.548 8.648 6.418 1 96.88 97 VAL A O 1
ATOM 728 N N . ILE A 1 98 ? -2.479 8.82 5.262 1 94.12 98 ILE A N 1
ATOM 729 C CA . ILE A 1 98 ? -2.75 7.383 5.195 1 94.12 98 ILE A CA 1
ATOM 730 C C . ILE A 1 98 ? -3.021 6.973 3.75 1 94.12 98 ILE A C 1
ATOM 732 O O . ILE A 1 98 ? -3.795 7.629 3.049 1 94.12 98 ILE A O 1
ATOM 736 N N . GLN A 1 99 ? -2.322 5.941 3.324 1 90.56 99 GLN A N 1
ATOM 737 C CA . GLN A 1 99 ? -2.578 5.43 1.982 1 90.56 99 GLN A CA 1
ATOM 738 C C . GLN A 1 99 ? -3.768 4.473 1.977 1 90.56 99 GLN A C 1
ATOM 740 O O . GLN A 1 99 ? -3.797 3.506 2.738 1 90.56 99 GLN A O 1
ATOM 745 N N . LEU A 1 100 ? -4.695 4.73 1.143 1 89.19 100 LEU A N 1
ATOM 746 C CA . LEU A 1 100 ? -5.863 3.865 1.028 1 89.19 100 LEU A CA 1
ATOM 747 C C . LEU A 1 100 ? -5.457 2.457 0.608 1 89.19 100 LEU A C 1
ATOM 749 O O . LEU A 1 100 ? -4.676 2.285 -0.329 1 89.19 100 LEU A O 1
ATOM 753 N N . GLY A 1 101 ? -5.953 1.399 1.341 1 75.81 101 GLY A N 1
ATOM 754 C CA . GLY A 1 101 ? -5.664 0.004 1.051 1 75.81 101 GLY A CA 1
ATOM 755 C C . GLY A 1 101 ? -4.594 -0.583 1.952 1 75.81 101 GLY A C 1
ATOM 756 O O . GLY A 1 101 ? -4.293 -1.776 1.872 1 75.81 101 GLY A O 1
ATOM 757 N N . ARG A 1 102 ? -3.984 0.126 2.848 1 64.75 102 ARG A N 1
ATOM 758 C CA . ARG A 1 102 ? -2.926 -0.325 3.748 1 64.75 102 ARG A CA 1
ATOM 759 C C . ARG A 1 102 ? -3.277 -0.026 5.199 1 64.75 102 ARG A C 1
ATOM 761 O O . ARG A 1 102 ? -2.725 0.897 5.801 1 64.75 102 ARG A O 1
ATOM 768 N N . PHE A 1 103 ? -4.324 -0.436 5.75 1 73 103 PHE A N 1
ATOM 769 C CA . PHE A 1 103 ? -4.586 -0.126 7.152 1 73 103 PHE A CA 1
ATOM 770 C C . PHE A 1 103 ? -4.227 -1.307 8.047 1 73 103 PHE A C 1
ATOM 772 O O . PHE A 1 103 ? -5.082 -2.137 8.359 1 73 103 PHE A O 1
ATOM 779 N N . THR A 1 104 ? -2.984 -1.379 8.367 1 73.38 104 THR A N 1
ATOM 780 C CA . THR A 1 104 ? -2.406 -2.443 9.18 1 73.38 104 THR A CA 1
ATOM 781 C C . THR A 1 104 ? -2.395 -2.051 10.656 1 73.38 104 THR A C 1
ATOM 783 O O . THR A 1 104 ? -2.918 -0.999 11.031 1 73.38 104 THR A O 1
ATOM 786 N N . GLU A 1 105 ? -1.884 -2.918 11.453 1 76.25 105 GLU A N 1
ATOM 787 C CA . GLU A 1 105 ? -1.702 -2.637 12.875 1 76.25 105 GLU A CA 1
ATOM 788 C C . GLU A 1 105 ? -0.829 -1.403 13.086 1 76.25 105 GLU A C 1
ATOM 790 O O . GLU A 1 105 ? -1.029 -0.65 14.039 1 76.25 105 GLU A O 1
ATOM 795 N N . GLN A 1 106 ? 0.012 -1.192 12.211 1 78.56 106 GLN A N 1
ATOM 796 C CA . GLN A 1 106 ? 0.881 -0.026 12.32 1 78.56 106 GLN A CA 1
ATOM 797 C C . GLN A 1 106 ? 0.094 1.267 12.125 1 78.56 106 GLN A C 1
ATOM 799 O O . GLN A 1 106 ? 0.312 2.246 12.844 1 78.56 106 GLN A O 1
ATOM 804 N N . GLU A 1 107 ? -0.803 1.25 11.18 1 83.25 107 GLU A N 1
ATOM 805 C CA . GLU A 1 107 ? -1.655 2.416 10.969 1 83.25 107 GLU A CA 1
ATOM 806 C C . GLU A 1 107 ? -2.523 2.691 12.195 1 83.25 107 GLU A C 1
ATOM 808 O O . GLU A 1 107 ? -2.758 3.848 12.547 1 83.25 107 GLU A O 1
ATOM 813 N N . LYS A 1 108 ? -2.891 1.628 12.805 1 82.81 108 LYS A N 1
ATOM 814 C CA . LYS A 1 108 ? -3.746 1.763 13.977 1 82.81 108 LYS A CA 1
ATOM 815 C C . LYS A 1 108 ? -3.02 2.484 15.109 1 82.81 108 LYS A C 1
ATOM 817 O O . LYS A 1 108 ? -3.641 3.199 15.898 1 82.81 108 LYS A O 1
ATOM 822 N N . ARG A 1 109 ? -1.786 2.354 15.133 1 86.69 109 ARG A N 1
ATOM 823 C CA . ARG A 1 109 ? -1.017 2.854 16.266 1 86.69 109 ARG A CA 1
ATOM 824 C C . ARG A 1 109 ? -0.353 4.188 15.938 1 86.69 109 ARG A C 1
ATOM 826 O O . ARG A 1 109 ? 0.338 4.766 16.781 1 86.69 109 ARG A O 1
ATOM 833 N N . VAL A 1 110 ? -0.594 4.684 14.797 1 90.25 110 VAL A N 1
ATOM 834 C CA . VAL A 1 110 ? 0.148 5.852 14.336 1 90.25 110 VAL A CA 1
ATOM 835 C C . VAL A 1 110 ? -0.175 7.055 15.219 1 90.25 110 VAL A C 1
ATOM 837 O O . VAL A 1 110 ? 0.715 7.832 15.57 1 90.25 110 VAL A O 1
ATOM 840 N N . MET A 1 111 ? -1.429 7.207 15.633 1 87.94 111 MET A N 1
ATOM 841 C CA . MET A 1 111 ? -1.827 8.344 16.453 1 87.94 111 MET A CA 1
ATOM 842 C C . MET A 1 111 ? -1.18 8.266 17.844 1 87.94 111 MET A C 1
ATOM 844 O O . MET A 1 111 ? -0.771 9.289 18.391 1 87.94 111 MET A O 1
ATOM 848 N N . GLU A 1 112 ? -1.124 7.102 18.344 1 89.88 112 GLU A N 1
ATOM 849 C CA . GLU A 1 112 ? -0.454 6.914 19.625 1 89.88 112 GLU A CA 1
ATOM 850 C C . GLU A 1 112 ? 1.025 7.277 19.531 1 89.88 112 GLU A C 1
ATOM 852 O O . GLU A 1 112 ? 1.57 7.918 20.438 1 89.88 112 GLU A O 1
ATOM 857 N N . THR A 1 113 ? 1.612 6.879 18.5 1 91.12 113 THR A N 1
ATOM 858 C CA . THR A 1 113 ? 3.012 7.211 18.25 1 91.12 113 THR A CA 1
ATOM 859 C C . THR A 1 113 ? 3.197 8.719 18.141 1 91.12 113 THR A C 1
ATOM 861 O O . THR A 1 113 ? 4.137 9.281 18.719 1 91.12 113 THR A O 1
ATOM 864 N N . LEU A 1 114 ? 2.32 9.391 17.469 1 92.69 114 LEU A N 1
ATOM 865 C CA . LEU A 1 114 ? 2.404 10.836 17.281 1 92.69 114 LEU A CA 1
ATOM 866 C C . LEU A 1 114 ? 2.24 11.562 18.609 1 92.69 114 LEU A C 1
ATOM 868 O O . LEU A 1 114 ? 2.922 12.562 18.875 1 92.69 114 LEU A O 1
ATOM 872 N N . LYS A 1 115 ? 1.389 11.07 19.469 1 91.25 115 LYS A N 1
ATOM 873 C CA . LYS A 1 115 ? 1.153 11.672 20.781 1 91.25 115 LYS A CA 1
ATOM 874 C C . LYS A 1 115 ? 2.406 11.609 21.656 1 91.25 115 LYS A C 1
ATOM 876 O O . LYS A 1 115 ? 2.617 12.469 22.516 1 91.25 115 LYS A O 1
ATOM 881 N N . GLU A 1 116 ? 3.16 10.625 21.375 1 90.81 116 GLU A N 1
ATOM 882 C CA . GLU A 1 116 ? 4.395 10.461 22.125 1 90.81 116 GLU A CA 1
ATOM 883 C C . GLU A 1 116 ? 5.492 11.383 21.609 1 90.81 116 GLU A C 1
ATOM 885 O O . GLU A 1 116 ? 6.387 11.781 22.359 1 90.81 116 GLU A O 1
ATOM 890 N N . LEU A 1 117 ? 5.434 11.711 20.391 1 90.31 117 LEU A N 1
ATOM 891 C CA . LEU A 1 117 ? 6.539 12.398 19.734 1 90.31 117 LEU A CA 1
ATOM 892 C C . LEU A 1 117 ? 6.27 13.898 19.641 1 90.31 117 LEU A C 1
ATOM 894 O O . LEU A 1 117 ? 7.203 14.695 19.516 1 90.31 117 LEU A O 1
ATOM 898 N N . LEU A 1 118 ? 5.055 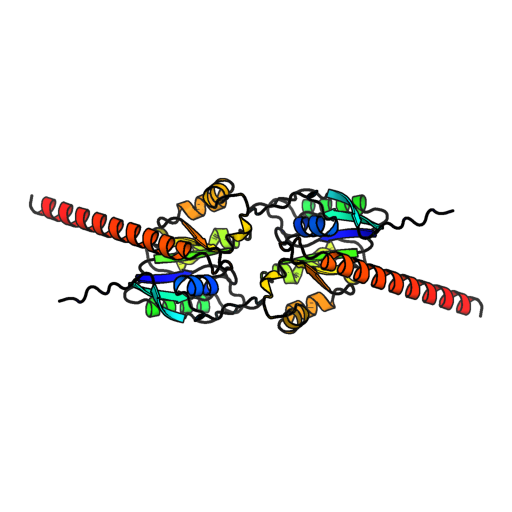14.297 19.609 1 86.12 118 LEU A N 1
ATOM 899 C CA . LEU A 1 118 ? 4.699 15.695 19.406 1 86.12 118 LEU A CA 1
ATOM 900 C C . LEU A 1 118 ? 4.035 16.281 20.641 1 86.12 118 LEU A C 1
ATOM 902 O O . LEU A 1 118 ? 3.58 15.547 21.516 1 86.12 118 LEU A O 1
ATOM 906 N N . PRO A 1 119 ? 4.27 17.609 20.766 1 73.88 119 PRO A N 1
ATOM 907 C CA . PRO A 1 119 ? 3.719 18.281 21.953 1 73.88 119 PRO A CA 1
ATOM 908 C C . PRO A 1 119 ? 2.223 18.031 22.125 1 73.88 119 PRO A C 1
ATOM 910 O O . PRO A 1 119 ? 1.581 17.453 21.234 1 73.88 119 PRO A O 1
ATOM 913 N N . ALA A 1 120 ? 1.593 18.75 23.172 1 68.75 120 ALA A N 1
ATOM 914 C CA . ALA A 1 120 ? 0.262 18.516 23.719 1 68.75 120 ALA A CA 1
ATOM 915 C C . ALA A 1 120 ? -0.823 18.812 22.703 1 68.75 120 ALA A C 1
ATOM 917 O O . ALA A 1 120 ? -0.572 19.516 21.703 1 68.75 120 ALA A O 1
ATOM 918 N N . ASN A 1 121 ? -2.039 18.219 22.516 1 79.25 121 ASN A N 1
ATOM 919 C CA . ASN A 1 121 ? -3.342 18.281 21.859 1 79.25 121 ASN A CA 1
ATOM 920 C C . ASN A 1 121 ? -3.229 18.031 20.359 1 79.25 121 ASN A C 1
ATOM 922 O O . ASN A 1 121 ? -3.824 18.75 19.562 1 79.25 121 ASN A O 1
ATOM 926 N N . ILE A 1 122 ? -2.344 17.047 19.953 1 87.5 122 ILE A N 1
ATOM 927 C CA . ILE A 1 122 ? -2.129 16.719 18.547 1 87.5 122 ILE A CA 1
ATOM 928 C C . ILE A 1 122 ? -3.441 16.25 17.922 1 87.5 122 ILE A C 1
ATOM 930 O O . ILE A 1 122 ? -3.711 16.516 16.75 1 87.5 122 ILE A O 1
ATOM 934 N N . ASP A 1 123 ? -4.273 15.695 18.719 1 87.44 123 ASP A N 1
ATOM 935 C CA . ASP A 1 123 ? -5.555 15.203 18.219 1 87.44 123 ASP A CA 1
ATOM 936 C C . ASP A 1 123 ? -6.41 16.344 17.672 1 87.44 123 ASP A C 1
ATOM 938 O O . ASP A 1 123 ? -7.074 16.188 16.656 1 87.44 123 ASP A O 1
ATOM 942 N N . GLY A 1 124 ? -6.309 17.453 18.406 1 88.31 124 GLY A N 1
ATOM 943 C CA . GLY A 1 124 ? -7.125 18.609 18.016 1 88.31 124 GLY A CA 1
ATOM 944 C C . GLY A 1 124 ? -6.625 19.297 16.766 1 88.31 124 GLY A C 1
ATOM 945 O O . GLY A 1 124 ? -7.398 19.953 16.062 1 88.31 124 GLY A O 1
ATOM 946 N N . ASP A 1 125 ? -5.387 19.078 16.453 1 92.31 125 ASP A N 1
ATOM 947 C CA . ASP A 1 125 ? -4.781 19.812 15.344 1 92.31 125 ASP A CA 1
ATOM 948 C C . ASP A 1 125 ? -4.469 18.891 14.172 1 92.31 125 ASP A C 1
ATOM 950 O O . ASP A 1 125 ? -3.783 19.281 13.227 1 92.31 125 ASP A O 1
ATOM 954 N N . THR A 1 126 ? -4.961 17.672 14.227 1 95.62 126 THR A N 1
ATOM 955 C CA . THR A 1 126 ? -4.609 16.688 13.203 1 95.62 126 THR A CA 1
ATOM 956 C C . THR A 1 126 ? -5.797 16.406 12.289 1 95.62 126 THR A C 1
ATOM 958 O O . THR A 1 126 ? -6.922 16.219 12.766 1 95.62 126 THR A O 1
ATOM 961 N N . MET A 1 127 ? -5.566 16.469 11.039 1 96.88 127 MET A N 1
ATOM 962 C CA . MET A 1 127 ? -6.488 16.031 10 1 96.88 127 MET A CA 1
ATOM 963 C C . MET A 1 127 ? -5.949 14.789 9.289 1 96.88 127 MET A C 1
ATOM 965 O O . MET A 1 127 ? -4.758 14.711 8.992 1 96.88 127 MET A O 1
ATOM 969 N N . VAL A 1 128 ? -6.832 13.836 9.023 1 97.06 128 VAL A N 1
ATOM 970 C CA . VAL A 1 128 ? -6.426 12.648 8.281 1 97.06 128 VAL A CA 1
ATOM 971 C C . VAL A 1 128 ? -6.508 12.922 6.781 1 97.06 128 VAL A C 1
ATOM 973 O O . VAL A 1 128 ? -7.551 13.352 6.281 1 97.06 128 VAL A O 1
ATOM 976 N N . LEU A 1 129 ? -5.418 12.781 6.117 1 97.56 129 LEU A N 1
ATOM 977 C CA . LEU A 1 129 ? -5.371 12.922 4.668 1 97.56 129 LEU A CA 1
ATOM 978 C C . LEU A 1 129 ? -5.145 11.57 3.994 1 97.56 129 LEU A C 1
ATOM 980 O O . LEU A 1 129 ? -4.055 11 4.09 1 97.56 129 LEU A O 1
ATOM 984 N N . PHE A 1 130 ? -6.125 11.086 3.299 1 96.06 130 PHE A N 1
ATOM 985 C CA . PHE A 1 130 ? -6 9.836 2.561 1 96.06 130 PHE A CA 1
ATOM 986 C C . PHE A 1 130 ? -5.395 10.078 1.184 1 96.06 130 PHE A C 1
ATOM 988 O O . PHE A 1 130 ? -5.797 11.008 0.477 1 96.06 130 PHE A O 1
ATOM 995 N N . THR A 1 131 ? -4.371 9.258 0.85 1 93.69 131 THR A N 1
ATOM 996 C CA . THR A 1 131 ? -3.797 9.328 -0.489 1 93.69 131 THR A CA 1
ATOM 997 C C . THR A 1 131 ? -4.266 8.148 -1.34 1 93.69 131 THR A C 1
ATOM 999 O O . THR A 1 131 ? -4.859 7.203 -0.823 1 93.69 131 THR A O 1
ATOM 1002 N N . TYR A 1 132 ? -4.141 8.289 -2.639 1 89.75 132 TYR A N 1
ATOM 1003 C CA . TYR A 1 132 ? -4.543 7.293 -3.623 1 89.75 132 TYR A CA 1
ATOM 1004 C C . TYR A 1 132 ? -6.059 7.137 -3.648 1 89.75 132 TYR A C 1
ATOM 1006 O O . TYR A 1 132 ? -6.574 6.016 -3.699 1 89.75 132 TYR A O 1
ATOM 1014 N N . GLY A 1 133 ? -6.672 8.219 -3.604 1 91.38 133 GLY A N 1
ATOM 1015 C CA . GLY A 1 133 ? -8.125 8.266 -3.629 1 91.38 133 GLY A CA 1
ATOM 1016 C C . GLY A 1 133 ? -8.719 7.648 -4.883 1 91.38 133 GLY A C 1
ATOM 1017 O O . GLY A 1 133 ? -9.898 7.285 -4.902 1 91.38 133 GLY A O 1
ATOM 1018 N N . GLU A 1 134 ? -7.879 7.539 -5.926 1 87.19 134 GLU A N 1
ATOM 1019 C CA . GLU A 1 134 ? -8.359 6.922 -7.16 1 87.19 134 GLU A CA 1
ATOM 1020 C C . GLU A 1 134 ? -8.758 5.469 -6.926 1 87.19 134 GLU A C 1
ATOM 1022 O O . GLU A 1 134 ? -9.523 4.898 -7.707 1 87.19 134 GLU A O 1
ATOM 1027 N N . ARG A 1 135 ? -8.312 4.898 -5.875 1 85.56 135 ARG A N 1
ATOM 1028 C CA . ARG A 1 135 ? -8.578 3.498 -5.574 1 85.56 135 ARG A CA 1
ATOM 1029 C C . ARG A 1 135 ? -10.008 3.309 -5.062 1 85.56 135 ARG A C 1
ATOM 1031 O O . ARG A 1 135 ? -10.508 2.184 -5.004 1 85.56 135 ARG A O 1
ATOM 1038 N N . LEU A 1 136 ? -10.633 4.336 -4.637 1 88.62 136 LEU A N 1
ATOM 1039 C CA . LEU A 1 136 ? -11.992 4.246 -4.117 1 88.62 136 LEU A CA 1
ATOM 1040 C C . LEU A 1 136 ? -12.977 3.848 -5.215 1 88.62 136 LEU A C 1
ATOM 1042 O O . LEU A 1 136 ? -14.031 3.277 -4.93 1 88.62 136 LEU A O 1
ATOM 1046 N N . GLU A 1 137 ? -12.586 4.164 -6.449 1 82.88 137 GLU A N 1
ATOM 1047 C CA . GLU A 1 137 ? -13.406 3.824 -7.605 1 82.88 137 GLU A CA 1
ATOM 1048 C C . GLU A 1 137 ? -14.852 4.277 -7.41 1 82.88 137 GLU A C 1
ATOM 1050 O O . GLU A 1 137 ? -15.141 5.473 -7.434 1 82.88 137 GLU A O 1
ATOM 1055 N N . ASP A 1 138 ? -15.859 3.309 -6.969 1 85.06 138 ASP A N 1
ATOM 1056 C CA . ASP A 1 138 ? -17.281 3.637 -6.949 1 85.06 138 ASP A CA 1
ATOM 1057 C C . ASP A 1 138 ? -17.75 3.938 -5.531 1 85.06 138 ASP A C 1
ATOM 1059 O O . ASP A 1 138 ? -18.953 3.955 -5.266 1 85.06 138 ASP A O 1
ATOM 1063 N N . THR A 1 139 ? -16.875 4.145 -4.641 1 88.19 139 THR A N 1
ATOM 1064 C CA . THR A 1 139 ? -17.25 4.461 -3.268 1 88.19 139 THR A CA 1
ATOM 1065 C C . THR A 1 139 ? -16.656 5.797 -2.836 1 88.19 139 THR A C 1
ATOM 1067 O O . THR A 1 139 ? -15.82 6.371 -3.545 1 88.19 139 THR A O 1
ATOM 1070 N N . THR A 1 140 ? -17.219 6.371 -1.84 1 92.69 140 THR A N 1
ATOM 1071 C CA . THR A 1 140 ? -16.703 7.625 -1.291 1 92.69 140 THR A CA 1
ATOM 1072 C C . THR A 1 140 ? -15.844 7.363 -0.061 1 92.69 140 THR A C 1
ATOM 1074 O O . THR A 1 140 ? -15.938 6.297 0.554 1 92.69 140 THR A O 1
ATOM 1077 N N . ILE A 1 141 ? -15.086 8.32 0.306 1 94 141 ILE A N 1
ATOM 1078 C CA . ILE A 1 141 ? -14.203 8.18 1.46 1 94 141 ILE A CA 1
ATOM 1079 C C . ILE A 1 141 ? -15.039 8.039 2.732 1 94 141 ILE A C 1
ATOM 1081 O O . ILE A 1 141 ? -14.688 7.266 3.627 1 94 141 ILE A O 1
ATOM 1085 N N . ASP A 1 142 ? -16.172 8.766 2.795 1 94.75 142 ASP A N 1
ATOM 1086 C CA . ASP A 1 142 ? -17.031 8.68 3.965 1 94.75 142 ASP A CA 1
ATOM 1087 C C . ASP A 1 142 ? -17.578 7.262 4.137 1 94.75 142 ASP A C 1
ATOM 1089 O O . ASP A 1 142 ? -17.594 6.723 5.246 1 94.75 142 ASP A O 1
ATOM 1093 N N . GLN A 1 143 ? -18 6.699 3.035 1 92.75 143 GLN A N 1
ATOM 1094 C CA . GLN A 1 143 ? -18.5 5.332 3.08 1 92.75 143 GLN A CA 1
ATOM 1095 C C . GLN A 1 143 ? -17.391 4.348 3.449 1 92.75 143 GLN A C 1
ATOM 1097 O O . GLN A 1 143 ? -17.609 3.422 4.23 1 92.75 143 GLN A O 1
ATOM 1102 N N . PHE A 1 144 ? -16.297 4.629 2.895 1 92.06 144 PHE A N 1
ATOM 1103 C CA . PHE A 1 144 ? -15.141 3.766 3.158 1 92.06 144 PHE A CA 1
ATOM 1104 C C . PHE A 1 144 ? -14.781 3.781 4.641 1 92.06 144 PHE A C 1
ATOM 1106 O O . PHE A 1 144 ? -14.547 2.729 5.238 1 92.06 144 PHE A O 1
ATOM 1113 N N . ILE A 1 145 ? -14.734 4.922 5.246 1 92.75 145 ILE A N 1
ATOM 1114 C CA . ILE A 1 145 ? -14.414 5.09 6.656 1 92.75 145 ILE A CA 1
ATOM 1115 C C . ILE A 1 145 ? -15.477 4.406 7.516 1 92.75 145 ILE A C 1
ATOM 1117 O O . ILE A 1 145 ? -15.156 3.719 8.484 1 92.75 145 ILE A O 1
ATOM 1121 N N . ARG A 1 146 ? -16.719 4.512 7.148 1 91.56 146 ARG A N 1
ATOM 1122 C CA . ARG A 1 146 ? -17.828 3.973 7.918 1 91.56 146 ARG A CA 1
ATOM 1123 C C . ARG A 1 146 ? -17.781 2.449 7.957 1 91.56 146 ARG A C 1
ATOM 1125 O O . ARG A 1 146 ? -18.203 1.836 8.945 1 91.56 146 ARG A O 1
ATOM 1132 N N . GLU A 1 147 ? -17.266 1.839 7.016 1 86.12 147 GLU A N 1
ATOM 1133 C CA . GLU A 1 147 ? -17.297 0.386 6.867 1 86.12 147 GLU A CA 1
ATOM 1134 C C . GLU A 1 147 ? -16.188 -0.277 7.699 1 86.12 147 GLU A C 1
ATOM 1136 O O . GLU A 1 147 ? -16.219 -1.49 7.914 1 86.12 147 GLU A O 1
ATOM 1141 N N . ASP A 1 148 ? -15.297 0.546 8.164 1 85.38 148 ASP A N 1
ATOM 1142 C CA . ASP A 1 148 ? -14.211 0.014 8.984 1 85.38 148 ASP A CA 1
ATOM 1143 C C . ASP A 1 148 ? -14.18 0.679 10.352 1 85.38 148 ASP A C 1
ATOM 1145 O O . ASP A 1 148 ? -13.82 1.853 10.477 1 85.38 148 ASP A O 1
ATOM 1149 N N . SER A 1 149 ? -14.438 -0.143 11.352 1 88.12 149 SER A N 1
ATOM 1150 C CA . SER A 1 149 ? -14.586 0.395 12.695 1 88.12 149 SER A CA 1
ATOM 1151 C C . SER A 1 149 ? -13.273 0.981 13.203 1 88.12 149 SER A C 1
ATOM 1153 O O . SER A 1 149 ? -13.266 2.004 13.891 1 88.12 149 SER A O 1
ATOM 1155 N N . ASN A 1 150 ? -12.195 0.366 12.922 1 85.25 150 ASN A N 1
ATOM 1156 C CA . ASN A 1 150 ? -10.898 0.867 13.367 1 85.25 150 ASN A CA 1
ATOM 1157 C C . ASN A 1 150 ? -10.555 2.193 12.695 1 85.25 150 ASN A C 1
ATOM 1159 O O . ASN A 1 150 ? -10.047 3.107 13.352 1 85.25 150 ASN A O 1
ATOM 1163 N N . LEU A 1 151 ? -10.859 2.227 11.461 1 88.38 151 LEU A N 1
ATOM 1164 C CA . LEU A 1 151 ? -10.617 3.461 10.727 1 88.38 151 LEU A CA 1
ATOM 1165 C C . LEU A 1 151 ? -11.516 4.586 11.227 1 88.38 151 LEU A C 1
ATOM 1167 O O . LEU A 1 151 ? -11.062 5.723 11.391 1 88.38 151 LEU A O 1
ATOM 1171 N N . LYS A 1 152 ? -12.742 4.246 11.445 1 92.12 152 LYS A N 1
ATOM 1172 C CA . LYS A 1 152 ? -13.703 5.207 11.977 1 92.12 152 LYS A CA 1
ATOM 1173 C C . LYS A 1 152 ? -13.219 5.789 13.305 1 92.12 152 LYS A C 1
ATOM 1175 O O . LYS A 1 152 ? -13.273 7.004 13.516 1 92.12 152 LYS A O 1
ATOM 1180 N N . LYS A 1 153 ? -12.742 4.953 14.141 1 90.81 153 LYS A N 1
ATOM 1181 C CA . LYS A 1 153 ? -12.242 5.371 15.445 1 90.81 153 LYS A CA 1
ATOM 1182 C C . LYS A 1 153 ? -11.031 6.297 15.297 1 90.81 153 LYS A C 1
ATOM 1184 O O . LYS A 1 153 ? -10.922 7.301 16 1 90.81 153 LYS A O 1
ATOM 1189 N N . MET A 1 154 ? -10.164 5.957 14.438 1 89.31 154 MET A N 1
ATOM 1190 C CA . MET A 1 154 ? -8.953 6.75 14.211 1 89.31 154 MET A CA 1
ATOM 1191 C C . MET A 1 154 ? -9.312 8.148 13.711 1 89.31 154 MET A C 1
ATOM 1193 O O . MET A 1 154 ? -8.773 9.141 14.195 1 89.31 154 MET A O 1
ATOM 1197 N N . VAL A 1 155 ? -10.195 8.203 12.727 1 93.25 155 VAL A N 1
ATOM 1198 C CA . VAL A 1 155 ? -10.602 9.477 12.141 1 93.25 155 VAL A CA 1
ATOM 1199 C C . VAL A 1 155 ? -11.32 10.32 13.195 1 93.25 155 VAL A C 1
ATOM 1201 O O . VAL A 1 155 ? -11.133 11.539 13.266 1 93.25 155 VAL A O 1
ATOM 1204 N N . LYS A 1 156 ? -12.102 9.656 14.039 1 92.69 156 LYS A N 1
ATOM 1205 C CA . LYS A 1 156 ? -12.852 10.352 15.086 1 92.69 156 LYS A CA 1
ATOM 1206 C C . LYS A 1 156 ? -11.906 10.977 16.109 1 92.69 156 LYS A C 1
ATOM 1208 O O . LYS A 1 156 ? -12.203 12.031 16.672 1 92.69 156 LYS A O 1
ATOM 1213 N N . LYS A 1 157 ? -10.812 10.359 16.297 1 90.25 157 LY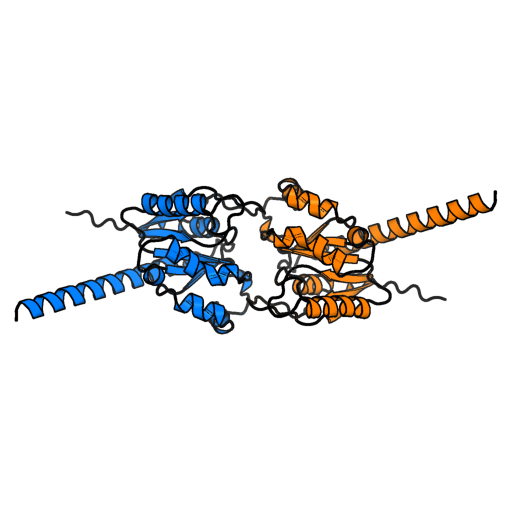S A N 1
ATOM 1214 C CA . LYS A 1 157 ? -9.828 10.859 17.25 1 90.25 157 LYS A CA 1
ATOM 1215 C C . LYS A 1 157 ? -9.195 12.156 16.75 1 90.25 157 LYS A C 1
ATOM 1217 O O . LYS A 1 157 ? -8.664 12.938 17.531 1 90.25 157 LYS A O 1
ATOM 1222 N N . CYS A 1 158 ? -9.203 12.344 15.5 1 92.62 158 CYS A N 1
ATOM 1223 C CA . CYS A 1 158 ? -8.617 13.539 14.891 1 92.62 158 CYS A CA 1
ATOM 1224 C C . CYS A 1 158 ? -9.68 14.609 14.68 1 92.62 158 CYS A C 1
ATOM 1226 O O . CYS A 1 158 ? -10.484 14.516 13.75 1 92.62 158 CYS A O 1
ATOM 1228 N N . SER A 1 159 ? -9.594 15.617 15.422 1 89.69 159 SER A N 1
ATOM 1229 C CA . SER A 1 159 ? -10.641 16.641 15.414 1 89.69 159 SER A CA 1
ATOM 1230 C C . SER A 1 159 ? -10.633 17.422 14.102 1 89.69 159 SER A C 1
ATOM 1232 O O . SER A 1 159 ? -11.609 18.109 13.781 1 89.69 159 SER A O 1
ATOM 1234 N N . GLY A 1 160 ? -9.547 17.344 13.398 1 91.69 160 GLY A N 1
ATOM 1235 C CA . GLY A 1 160 ? -9.438 18.062 12.141 1 91.69 160 GLY A CA 1
ATOM 1236 C C . GLY A 1 160 ? -10.227 17.438 11.016 1 91.69 160 GLY A C 1
ATOM 1237 O O . GLY A 1 160 ? -10.328 18 9.922 1 91.69 160 GLY A O 1
ATOM 1238 N N . GLY A 1 161 ? -10.734 16.297 11.234 1 94.62 161 GLY A N 1
ATOM 1239 C CA . GLY A 1 161 ? -11.492 15.609 10.195 1 94.62 161 GLY A CA 1
ATOM 1240 C C . GLY A 1 161 ? -10.617 14.875 9.203 1 94.62 161 GLY A C 1
ATOM 1241 O O . GLY A 1 161 ? -9.57 14.328 9.57 1 94.62 161 GLY A O 1
ATOM 1242 N N . HIS A 1 162 ? -11.219 14.719 7.961 1 97.25 162 HIS A N 1
ATOM 1243 C CA . HIS A 1 162 ? -10.484 13.961 6.953 1 97.25 162 HIS A CA 1
ATOM 1244 C C . HIS A 1 162 ? -10.656 14.578 5.57 1 97.25 162 HIS A C 1
ATOM 1246 O O . HIS A 1 162 ? -11.539 15.406 5.359 1 97.25 162 HIS A O 1
ATOM 1252 N N . HIS A 1 163 ? -9.773 14.289 4.73 1 96.94 163 HIS A N 1
ATOM 1253 C CA . HIS A 1 163 ? -9.781 14.664 3.322 1 96.94 163 HIS A CA 1
ATOM 1254 C C . HIS A 1 163 ? -9.102 13.602 2.465 1 96.94 163 HIS A C 1
ATOM 1256 O O . HIS A 1 163 ? -8.469 12.688 2.992 1 96.94 163 HIS A O 1
ATOM 1262 N N . VAL A 1 164 ? -9.344 13.648 1.144 1 95.75 164 VAL A N 1
ATOM 1263 C CA . VAL A 1 164 ? -8.781 12.633 0.261 1 95.75 164 VAL A CA 1
ATOM 1264 C C . VAL A 1 164 ? -8.117 13.297 -0.939 1 95.75 164 VAL A C 1
ATOM 1266 O O . VAL A 1 164 ? -8.648 14.258 -1.497 1 95.75 164 VAL A O 1
ATOM 1269 N N . PHE A 1 165 ? -6.922 12.812 -1.247 1 94.56 165 PHE A N 1
ATOM 1270 C CA . PHE A 1 165 ? -6.211 13.227 -2.449 1 94.56 165 PHE A CA 1
ATOM 1271 C C . PHE A 1 165 ? -6.191 12.109 -3.484 1 94.56 165 PHE A C 1
ATOM 1273 O O . PHE A 1 165 ? -5.957 10.945 -3.145 1 94.56 165 PHE A O 1
ATOM 1280 N N . LYS A 1 166 ? -6.523 12.453 -4.68 1 88.75 166 LYS A N 1
ATOM 1281 C CA . LYS A 1 166 ? -6.129 11.641 -5.824 1 88.75 166 LYS A CA 1
ATOM 1282 C C . LYS A 1 166 ? -4.805 12.117 -6.41 1 88.75 166 LYS A C 1
ATOM 1284 O O . LYS A 1 166 ? -4.781 13.008 -7.262 1 88.75 166 LYS A O 1
ATOM 1289 N N . ASN A 1 167 ? -3.723 11.648 -5.898 1 76.06 167 ASN A N 1
ATOM 1290 C CA . ASN A 1 167 ? -2.406 12.211 -6.176 1 76.06 167 ASN A CA 1
ATOM 1291 C C . ASN A 1 167 ? -2.012 12.016 -7.637 1 76.06 167 ASN A C 1
ATOM 1293 O O . ASN A 1 167 ? -1.136 12.719 -8.148 1 76.06 167 ASN A O 1
ATOM 1297 N N . ASN A 1 168 ? -2.648 11.055 -8.234 1 74.5 168 ASN A N 1
ATOM 1298 C CA . ASN A 1 168 ? -2.285 10.836 -9.633 1 74.5 168 ASN A CA 1
ATOM 1299 C C . ASN A 1 168 ? -3.186 11.633 -10.578 1 74.5 168 ASN A C 1
ATOM 1301 O O . ASN A 1 168 ? -2.982 11.625 -11.789 1 74.5 168 ASN A O 1
ATOM 1305 N N . ASP A 1 169 ? -4.121 12.234 -9.914 1 69.38 169 ASP A N 1
ATOM 1306 C CA . ASP A 1 169 ? -4.992 13.07 -10.734 1 69.38 169 ASP A CA 1
ATOM 1307 C C . ASP A 1 169 ? -4.559 14.531 -10.68 1 69.38 169 ASP A C 1
ATOM 1309 O O . ASP A 1 169 ? -5.047 15.305 -9.852 1 69.38 169 ASP A O 1
ATOM 1313 N N . THR A 1 170 ? -3.693 14.922 -11.5 1 60.34 170 THR A N 1
ATOM 1314 C CA . THR A 1 170 ? -3.129 16.266 -11.5 1 60.34 170 THR A CA 1
ATOM 1315 C C . THR A 1 170 ? -4.152 17.281 -12 1 60.34 170 THR A C 1
ATOM 1317 O O . THR A 1 170 ? -3.971 18.484 -11.828 1 60.34 170 THR A O 1
ATOM 1320 N N . SER A 1 171 ? -5.16 16.703 -12.508 1 61.5 171 SER A N 1
ATOM 1321 C CA . SER A 1 171 ? -6.129 17.625 -13.102 1 61.5 171 SER A CA 1
ATOM 1322 C C . SER A 1 171 ? -7.156 18.078 -12.07 1 61.5 171 SER A C 1
ATOM 1324 O O . SER A 1 171 ? -7.918 19.016 -12.32 1 61.5 171 SER A O 1
ATOM 1326 N N . ASN A 1 172 ? -7.098 17.438 -10.977 1 64.75 172 ASN A N 1
ATOM 1327 C CA . ASN A 1 172 ? -8.117 17.75 -9.984 1 64.75 172 ASN A CA 1
ATOM 1328 C C . ASN A 1 172 ? -7.68 18.906 -9.086 1 64.75 172 ASN A C 1
ATOM 1330 O O . ASN A 1 172 ? -7.156 18.688 -7.992 1 64.75 172 ASN A O 1
ATOM 1334 N N . ASN A 1 173 ? -7.832 20.078 -9.477 1 67.44 173 ASN A N 1
ATOM 1335 C CA . ASN A 1 173 ? -7.402 21.281 -8.766 1 67.44 173 ASN A CA 1
ATOM 1336 C C . ASN A 1 173 ? -8.336 21.594 -7.605 1 67.44 173 ASN A C 1
ATOM 1338 O O . ASN A 1 173 ? -7.984 22.391 -6.727 1 67.44 173 ASN A O 1
ATOM 1342 N N . ASN A 1 174 ? -9.336 20.922 -7.477 1 90.62 174 ASN A N 1
ATOM 1343 C CA . ASN A 1 174 ? -10.305 21.281 -6.445 1 90.62 174 ASN A CA 1
ATOM 1344 C C . ASN A 1 174 ? -9.977 20.609 -5.113 1 90.62 174 ASN A C 1
ATOM 1346 O O . ASN A 1 174 ? -10.312 21.141 -4.051 1 90.62 174 ASN A O 1
ATOM 1350 N N . GLN A 1 175 ? -9.242 19.594 -5.164 1 93.62 175 GLN A N 1
ATOM 1351 C CA . GLN A 1 175 ? -9.008 18.844 -3.936 1 93.62 175 GLN A CA 1
ATOM 1352 C C . GLN A 1 175 ? -8.102 19.609 -2.98 1 93.62 175 GLN A C 1
ATOM 1354 O O . GLN A 1 175 ? -8.289 19.562 -1.763 1 93.62 175 GLN A O 1
ATOM 1359 N N . VAL A 1 176 ? -7.215 20.422 -3.518 1 94.94 176 VAL A N 1
ATOM 1360 C CA . VAL A 1 176 ? -6.324 21.219 -2.674 1 94.94 176 VAL A CA 1
ATOM 1361 C C . VAL A 1 176 ? -7.098 22.375 -2.064 1 94.94 176 VAL A C 1
ATOM 1363 O O . VAL A 1 176 ? -6.984 22.656 -0.866 1 94.94 176 VAL A O 1
ATOM 1366 N N . ARG A 1 177 ? -7.828 23.062 -2.908 1 94.75 177 ARG A N 1
ATOM 1367 C CA . ARG A 1 177 ? -8.648 24.156 -2.428 1 94.75 177 ARG A CA 1
ATOM 1368 C C . ARG A 1 177 ? -9.57 23.703 -1.3 1 94.75 177 ARG A C 1
ATOM 1370 O O . ARG A 1 177 ? -9.68 24.375 -0.269 1 94.75 177 ARG A O 1
ATOM 1377 N N . GLU A 1 178 ? -10.195 22.562 -1.496 1 95.69 178 GLU A N 1
ATOM 1378 C CA . GLU A 1 178 ? -11.102 22.031 -0.491 1 95.69 178 GLU A CA 1
ATOM 1379 C C . GLU A 1 178 ? -10.367 21.719 0.811 1 95.69 178 GLU A C 1
ATOM 1381 O O . GLU A 1 178 ? -10.891 21.984 1.898 1 95.69 178 GLU A O 1
ATOM 1386 N N . LEU A 1 179 ? -9.234 21.156 0.688 1 96.25 179 LEU A N 1
ATOM 1387 C CA . LEU A 1 179 ? -8.43 20.875 1.868 1 96.25 179 LEU A CA 1
ATOM 1388 C C . LEU A 1 179 ? -8.133 22.141 2.652 1 96.25 179 LEU A C 1
ATOM 1390 O O . LEU A 1 179 ? -8.352 22.203 3.865 1 96.25 179 LEU A O 1
ATOM 1394 N N . LEU A 1 180 ? -7.652 23.203 1.946 1 95.56 180 LEU A N 1
ATOM 1395 C CA . LEU A 1 180 ? -7.277 24.453 2.59 1 95.56 180 LEU A CA 1
ATOM 1396 C C . LEU A 1 180 ? -8.484 25.125 3.234 1 95.56 180 LEU A C 1
ATOM 1398 O O . LEU A 1 180 ? -8.383 25.688 4.324 1 95.56 180 LEU A O 1
ATOM 1402 N N . GLU A 1 181 ? -9.586 25 2.576 1 95.5 181 GLU A N 1
ATOM 1403 C CA . GLU A 1 181 ? -10.812 25.562 3.127 1 95.5 181 GLU A CA 1
ATOM 1404 C C . GLU A 1 181 ? -11.203 24.859 4.426 1 95.5 181 GLU A C 1
ATOM 1406 O O . GLU A 1 181 ? -11.617 25.516 5.391 1 95.5 181 GLU A O 1
ATOM 1411 N N . LYS A 1 182 ? -11.094 23.578 4.418 1 96.19 182 LYS A N 1
ATOM 1412 C CA . LYS A 1 182 ? -11.398 22.812 5.625 1 96.19 182 LYS A CA 1
ATOM 1413 C C . LYS A 1 182 ? -10.492 23.234 6.781 1 96.19 182 LYS A C 1
ATOM 1415 O O . LYS A 1 182 ? -10.961 23.422 7.906 1 96.19 182 LYS A O 1
ATOM 1420 N N . ILE A 1 183 ? -9.273 23.375 6.488 1 95.69 183 ILE A N 1
ATOM 1421 C CA . ILE A 1 183 ? -8.305 23.734 7.52 1 95.69 183 ILE A CA 1
ATOM 1422 C C . ILE A 1 183 ? -8.586 25.156 8.031 1 95.69 183 ILE A C 1
ATOM 1424 O O . ILE A 1 183 ? -8.594 25.391 9.234 1 95.69 183 ILE A O 1
ATOM 1428 N N . GLU A 1 184 ? -8.859 26.078 7.137 1 93.06 184 GLU A N 1
ATOM 1429 C CA . GLU A 1 184 ? -9.133 27.469 7.504 1 93.06 184 GLU A CA 1
ATOM 1430 C C . GLU A 1 184 ? -10.391 27.562 8.359 1 93.06 184 GLU A C 1
ATOM 1432 O O . GLU A 1 184 ? -10.43 28.328 9.328 1 93.06 184 GLU A O 1
ATOM 1437 N N . THR A 1 185 ? -11.383 26.844 7.918 1 93.81 185 THR A N 1
ATOM 1438 C CA . THR A 1 185 ? -12.625 26.844 8.68 1 93.81 185 THR A CA 1
ATOM 1439 C C . THR A 1 185 ? -12.383 26.359 10.109 1 93.81 185 THR A C 1
ATOM 1441 O O . THR A 1 185 ? -12.914 26.938 11.062 1 93.81 185 THR A O 1
ATOM 1444 N N . ARG A 1 186 ? -11.633 25.406 10.266 1 91.81 186 ARG A N 1
ATOM 1445 C CA . ARG A 1 186 ? -11.32 24.875 11.586 1 91.81 186 ARG A CA 1
ATOM 1446 C C . ARG A 1 186 ? -10.531 25.891 12.414 1 91.81 186 ARG A C 1
ATOM 1448 O O . ARG A 1 186 ? -10.766 26.031 13.617 1 91.81 186 ARG A O 1
ATOM 1455 N N . LEU A 1 187 ? -9.578 26.531 11.805 1 90.81 187 LEU A N 1
ATOM 1456 C CA . LEU A 1 187 ? -8.758 27.516 12.508 1 90.81 187 LEU A CA 1
ATOM 1457 C C . LEU A 1 187 ? -9.617 28.688 13 1 90.81 187 LEU A C 1
ATOM 1459 O O . LEU A 1 187 ? -9.406 29.203 14.102 1 90.81 187 LEU A O 1
ATOM 1463 N N . GLN A 1 188 ? -10.539 29.078 12.164 1 90.69 188 GLN A N 1
ATOM 1464 C CA . GLN A 1 188 ? -11.438 30.172 12.531 1 90.69 188 GLN A CA 1
ATOM 1465 C C . GLN A 1 188 ? -12.312 29.781 13.727 1 90.69 188 GLN A C 1
ATOM 1467 O O . GLN A 1 188 ? -12.523 30.578 14.633 1 90.69 188 GLN A O 1
ATOM 1472 N N . LYS A 1 189 ? -12.766 28.578 13.695 1 88.5 189 LYS A N 1
ATOM 1473 C CA . LYS A 1 189 ? -13.586 28.094 14.805 1 88.5 189 LYS A CA 1
ATOM 1474 C C . LYS A 1 189 ? -12.789 28.062 16.109 1 88.5 189 LYS A C 1
ATOM 1476 O O . LYS A 1 189 ? -13.312 28.406 17.172 1 88.5 189 LYS A O 1
ATOM 1481 N N . LYS A 1 190 ? -11.617 27.656 16.062 1 84.38 190 LYS A N 1
ATOM 1482 C CA . LYS A 1 190 ? -10.758 27.578 17.234 1 84.38 190 LYS A CA 1
ATOM 1483 C C . LYS A 1 190 ? -10.492 28.969 17.812 1 84.38 190 LYS A C 1
ATOM 1485 O O . LYS A 1 190 ? -10.461 29.156 19.031 1 84.38 190 LYS A O 1
ATOM 1490 N N . GLN A 1 191 ? -10.227 29.938 16.984 1 82.31 191 GLN A N 1
ATOM 1491 C CA . GLN A 1 191 ? -9.992 31.312 17.422 1 82.31 191 GLN A CA 1
ATOM 1492 C C . GLN A 1 191 ? -11.227 31.891 18.094 1 82.31 191 GLN A C 1
ATOM 1494 O O . GLN A 1 191 ? -11.109 32.594 19.094 1 82.31 191 GLN A O 1
ATOM 1499 N N . ASN A 1 192 ? -12.344 31.5 17.531 1 77.19 192 ASN A N 1
ATO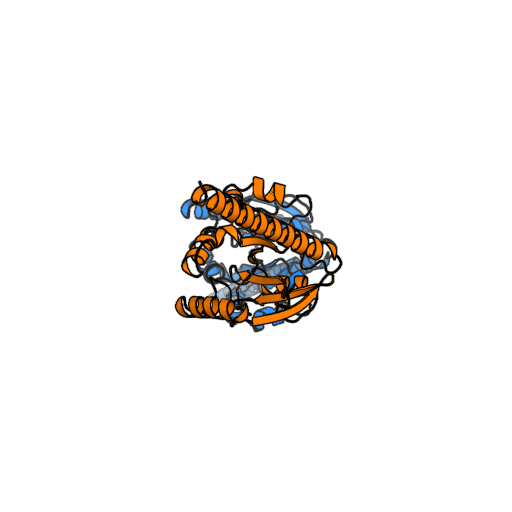M 1500 C CA . ASN A 1 192 ? -13.594 31.984 18.094 1 77.19 192 ASN A CA 1
ATOM 1501 C C . ASN A 1 192 ? -13.836 31.406 19.5 1 77.19 192 ASN A C 1
ATOM 1503 O O . ASN A 1 192 ? -14.289 32.125 20.391 1 77.19 192 ASN A O 1
ATOM 1507 N N . ILE A 1 193 ? -13.539 30.234 19.609 1 73.69 193 ILE A N 1
ATOM 1508 C CA . ILE A 1 193 ? -13.727 29.578 20.891 1 73.69 193 ILE A CA 1
ATOM 1509 C C . ILE A 1 193 ? -12.773 30.188 21.922 1 73.69 193 ILE A C 1
ATOM 1511 O O . ILE A 1 193 ? -13.164 30.422 23.078 1 73.69 193 ILE A O 1
ATOM 1515 N N . HIS A 1 194 ? -11.57 30.406 21.562 1 73.25 194 HIS A N 1
ATOM 1516 C CA . HIS A 1 194 ? -10.594 31.016 22.453 1 73.25 194 HIS A CA 1
ATOM 1517 C C . HIS A 1 194 ? -11.023 32.438 22.844 1 73.25 194 HIS A C 1
ATOM 1519 O O . HIS A 1 194 ? -10.891 32.812 24.016 1 73.25 194 HIS A O 1
ATOM 1525 N N . ALA A 1 195 ? -11.609 33.156 21.953 1 70.19 195 ALA A N 1
ATOM 1526 C CA . ALA A 1 195 ? -12.07 34.5 22.203 1 70.19 195 ALA A CA 1
ATOM 1527 C C . ALA A 1 195 ? -13.242 34.531 23.172 1 70.19 195 ALA A C 1
ATOM 1529 O O . ALA A 1 195 ? -13.305 35.375 24.078 1 70.19 195 ALA A O 1
ATOM 1530 N N . LEU A 1 196 ? -14.078 33.594 23 1 69.38 196 LEU A N 1
ATOM 1531 C CA . LEU A 1 196 ? -15.227 33.5 23.891 1 69.38 196 LEU A CA 1
ATOM 1532 C C . LEU A 1 196 ? -14.789 33.125 25.312 1 69.38 196 LEU A C 1
ATOM 1534 O O . LEU A 1 196 ? -15.328 33.656 26.281 1 69.38 196 LEU A O 1
ATOM 1538 N N . LYS A 1 197 ? -13.844 32.312 25.547 1 70.75 197 LYS A N 1
ATOM 1539 C CA . LYS A 1 197 ? -13.352 31.875 26.859 1 70.75 197 LYS A CA 1
ATOM 1540 C C . LYS A 1 197 ? -12.664 33.031 27.594 1 70.75 197 LYS A C 1
ATOM 1542 O O . LYS A 1 197 ? -12.812 33.188 28.812 1 70.75 197 LYS A O 1
ATOM 1547 N N . GLU A 1 198 ? -11.906 33.75 26.812 1 70.81 198 GLU A N 1
ATOM 1548 C CA . GLU A 1 198 ? -11.211 34.875 27.391 1 70.81 198 GLU A CA 1
ATOM 1549 C C . GLU A 1 198 ? -12.203 35.969 27.828 1 70.81 198 GLU A C 1
ATOM 1551 O O . GLU A 1 198 ? -12.016 36.594 28.875 1 70.81 198 GLU A O 1
ATOM 1556 N N . ASN A 1 199 ? -13.25 36.125 27.094 1 71.94 199 ASN A N 1
ATOM 1557 C CA . ASN A 1 199 ? -14.273 37.094 27.422 1 71.94 199 ASN A CA 1
ATOM 1558 C C . ASN A 1 199 ? -15.102 36.656 28.641 1 71.94 199 ASN A C 1
ATOM 1560 O O . ASN A 1 199 ? -15.492 37.5 29.453 1 71.94 199 ASN A O 1
ATOM 1564 N N . ASN A 1 200 ? -15.336 35.406 28.641 1 69.19 200 ASN A N 1
ATOM 1565 C CA . ASN A 1 200 ? -16.078 34.906 29.797 1 69.19 200 ASN A CA 1
ATOM 1566 C C . ASN A 1 200 ? -15.258 34.969 31.078 1 69.19 200 ASN A C 1
ATOM 1568 O O . ASN A 1 200 ? -15.805 35.219 32.156 1 69.19 200 ASN A O 1
ATOM 1572 N N . VAL A 1 201 ? -14 34.875 31.047 1 70.06 201 VAL A N 1
ATOM 1573 C CA . VAL A 1 201 ? -13.125 34.969 32.219 1 70.06 201 VAL A CA 1
ATOM 1574 C C . VAL A 1 201 ? -13.062 36.406 32.688 1 70.06 201 VAL A C 1
ATOM 1576 O O . VAL A 1 201 ? -13.031 36.688 33.906 1 70.06 201 VAL A O 1
ATOM 1579 N N . GLN A 1 202 ? -13.008 37.281 31.828 1 62.69 202 GLN A N 1
ATOM 1580 C CA . GLN A 1 202 ? -12.945 38.688 32.219 1 62.69 202 GLN A CA 1
ATOM 1581 C C . GLN A 1 202 ? -14.242 39.156 32.875 1 62.69 202 GLN A C 1
ATOM 1583 O O . GLN A 1 202 ? -14.227 39.969 33.812 1 62.69 202 GLN A O 1
ATOM 1588 N N . VAL A 1 203 ? -15.406 38.625 32.562 1 62.94 203 VAL A N 1
ATOM 1589 C CA . VAL A 1 203 ? -16.688 39.031 33.156 1 62.94 203 VAL A CA 1
ATOM 1590 C C . VAL A 1 203 ? -16.781 38.5 34.594 1 62.94 203 VAL A C 1
ATOM 1592 O O . VAL A 1 203 ? -17.328 39.156 35.469 1 62.94 203 VAL A O 1
ATOM 1595 N N . VAL A 1 204 ? -16.156 37.406 34.656 1 60 204 VAL A N 1
ATOM 1596 C CA . VAL A 1 204 ? -16.266 36.844 36 1 60 204 VAL A CA 1
ATOM 1597 C C . VAL A 1 204 ? -15.367 37.625 36.969 1 60 204 VAL A C 1
ATOM 1599 O O . VAL A 1 204 ? -15.641 37.688 38.156 1 60 204 VAL A O 1
ATOM 1602 N N . HIS A 1 205 ? -14.258 38 36.438 1 58.34 205 HIS A N 1
ATOM 1603 C CA . HIS A 1 205 ? -13.383 38.719 37.344 1 58.34 205 HIS A CA 1
ATOM 1604 C C . HIS A 1 205 ? -13.898 40.125 37.594 1 58.34 205 HIS A C 1
ATOM 1606 O O . HIS A 1 205 ? -13.461 40.812 38.531 1 58.34 205 HIS A O 1
ATOM 1612 N N . GLU A 1 206 ? -14.609 40.5 36.781 1 53.12 206 GLU A N 1
ATOM 1613 C CA . GLU A 1 206 ? -15.125 41.844 37.031 1 53.12 206 GLU A CA 1
ATOM 1614 C C . GLU A 1 206 ? -16.391 41.812 37.875 1 53.12 206 GLU A C 1
ATOM 1616 O O . GLU A 1 206 ? -16.844 42.844 38.375 1 53.12 206 GLU A O 1
ATOM 1621 N N . GLU A 1 207 ? -16.906 40.562 38.062 1 42.03 207 GLU A N 1
ATOM 1622 C CA . GLU A 1 207 ? -17.953 40.594 39.094 1 42.03 207 GLU A CA 1
ATOM 1623 C C . GLU A 1 207 ? -17.391 40.219 40.438 1 42.03 207 GLU A C 1
ATOM 1625 O O . GLU A 1 207 ? -16.516 39.344 40.562 1 42.03 207 GLU A O 1
ATOM 1630 N N . GLY B 1 1 ? -6.543 -42.406 -25.016 1 25.89 1 GLY B N 1
ATOM 1631 C CA . GLY B 1 1 ? -5.504 -41.406 -25.172 1 25.89 1 GLY B CA 1
ATOM 1632 C C . GLY B 1 1 ? -5.355 -40.5 -23.969 1 25.89 1 GLY B C 1
ATOM 1633 O O . GLY B 1 1 ? -6.355 -40.094 -23.359 1 25.89 1 GLY B O 1
ATOM 1634 N N . THR B 1 2 ? -4.516 -40.656 -23.016 1 34.62 2 THR B N 1
ATOM 1635 C CA . THR B 1 2 ? -4.398 -39.906 -21.766 1 34.62 2 THR B CA 1
ATOM 1636 C C . THR B 1 2 ? -4.641 -38.406 -22.031 1 34.62 2 THR B C 1
ATOM 1638 O O . THR B 1 2 ? -3.967 -37.812 -22.859 1 34.62 2 THR B O 1
ATOM 1641 N N . ASP B 1 3 ? -5.766 -37.906 -22.344 1 38.62 3 ASP B N 1
ATOM 1642 C CA . ASP B 1 3 ? -6.312 -36.594 -22.656 1 38.62 3 ASP B CA 1
ATOM 1643 C C . ASP B 1 3 ? -5.473 -35.469 -22.016 1 38.62 3 ASP B C 1
ATOM 1645 O O . ASP B 1 3 ? -5.375 -35.406 -20.797 1 38.62 3 ASP B O 1
A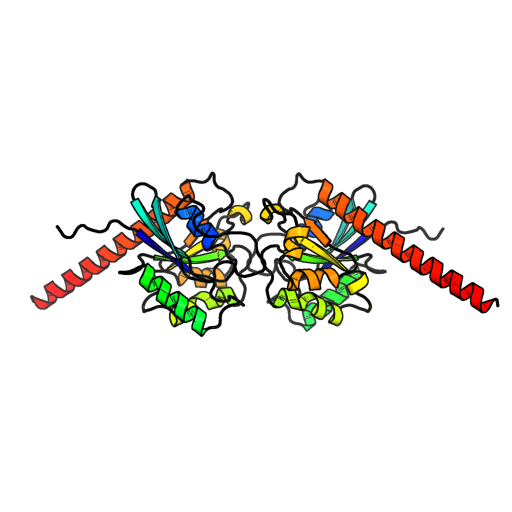TOM 1649 N N . GLN B 1 4 ? -4.242 -35.125 -22.391 1 46.19 4 GLN B N 1
ATOM 1650 C CA . GLN B 1 4 ? -3.201 -34.156 -22.062 1 46.19 4 GLN B CA 1
ATOM 1651 C C . GLN B 1 4 ? -3.807 -32.812 -21.609 1 46.19 4 GLN B C 1
ATOM 1653 O O . GLN B 1 4 ? -4.438 -32.125 -22.406 1 46.19 4 GLN B O 1
ATOM 1658 N N . ASP B 1 5 ? -4.457 -32.688 -20.516 1 58.41 5 ASP B N 1
ATOM 1659 C CA . ASP B 1 5 ? -5.121 -31.625 -19.797 1 58.41 5 ASP B CA 1
ATOM 1660 C C . ASP B 1 5 ? -4.359 -30.312 -19.953 1 58.41 5 ASP B C 1
ATOM 1662 O O . ASP B 1 5 ? -3.184 -30.219 -19.594 1 58.41 5 ASP B O 1
ATOM 1666 N N . ASN B 1 6 ? -4.469 -29.609 -21.047 1 78.44 6 ASN B N 1
ATOM 1667 C CA . ASN B 1 6 ? -3.898 -28.359 -21.547 1 78.44 6 ASN B CA 1
ATOM 1668 C C . ASN B 1 6 ? -4.246 -27.188 -20.625 1 78.44 6 ASN B C 1
ATOM 1670 O O . ASN B 1 6 ? -4.211 -26.031 -21.047 1 78.44 6 ASN B O 1
ATOM 1674 N N . ASP B 1 7 ? -4.613 -27.578 -19.453 1 92.12 7 ASP B N 1
ATOM 1675 C CA . ASP B 1 7 ? -4.969 -26.5 -18.531 1 92.12 7 ASP B CA 1
ATOM 1676 C C . ASP B 1 7 ? -3.721 -25.875 -17.922 1 92.12 7 ASP B C 1
ATOM 1678 O O . ASP B 1 7 ? -2.707 -26.547 -17.734 1 92.12 7 ASP B O 1
ATOM 1682 N N . LEU B 1 8 ? -3.74 -24.688 -17.781 1 96.12 8 LEU B N 1
ATOM 1683 C CA . LEU B 1 8 ? -2.73 -24 -16.984 1 96.12 8 LEU B CA 1
ATOM 1684 C C . LEU B 1 8 ? -3.273 -23.641 -15.602 1 96.12 8 LEU B C 1
ATOM 1686 O O . LEU B 1 8 ? -4.273 -22.922 -15.492 1 96.12 8 LEU B O 1
ATOM 1690 N N . ARG B 1 9 ? -2.67 -24.203 -14.547 1 97.38 9 ARG B N 1
ATOM 1691 C CA . ARG B 1 9 ? -3.137 -24.016 -13.172 1 97.38 9 ARG B CA 1
ATOM 1692 C C . ARG B 1 9 ? -2.195 -23.109 -12.398 1 97.38 9 ARG B C 1
ATOM 1694 O O . ARG B 1 9 ? -1.002 -23.391 -12.281 1 97.38 9 ARG B O 1
ATOM 1701 N N . LEU B 1 10 ? -2.766 -22 -11.883 1 97.88 10 LEU B N 1
ATOM 1702 C CA . LEU B 1 10 ? -1.996 -20.984 -11.172 1 97.88 10 LEU B CA 1
ATOM 1703 C C . LEU B 1 10 ? -2.535 -20.781 -9.758 1 97.88 10 LEU B C 1
ATOM 1705 O O . LEU B 1 10 ? -3.75 -20.766 -9.555 1 97.88 10 LEU B O 1
ATOM 1709 N N . VAL B 1 11 ? -1.639 -20.625 -8.805 1 97.75 11 VAL B N 1
ATOM 1710 C CA . VAL B 1 11 ? -2.023 -20.297 -7.438 1 97.75 11 VAL B CA 1
ATOM 1711 C C . VAL B 1 11 ? -1.442 -18.938 -7.051 1 97.75 11 VAL B C 1
ATOM 1713 O O . VAL B 1 11 ? -0.238 -18.719 -7.184 1 97.75 11 VAL B O 1
ATOM 1716 N N . LEU B 1 12 ? -2.289 -18.062 -6.645 1 98.25 12 LEU B N 1
ATOM 1717 C CA . LEU B 1 12 ? -1.865 -16.734 -6.203 1 98.25 12 LEU B CA 1
ATOM 1718 C C . LEU B 1 12 ? -1.532 -16.734 -4.715 1 98.25 12 LEU B C 1
ATOM 1720 O O . LEU B 1 12 ? -2.375 -17.078 -3.887 1 98.25 12 LEU B O 1
ATOM 1724 N N . VAL B 1 13 ? -0.323 -16.328 -4.363 1 96.94 13 VAL B N 1
ATOM 1725 C CA . VAL B 1 13 ? 0.111 -16.25 -2.973 1 96.94 13 VAL B CA 1
ATOM 1726 C C . VAL B 1 13 ? 0.743 -14.883 -2.703 1 96.94 13 VAL B C 1
ATOM 1728 O O . VAL B 1 13 ? 1.154 -14.188 -3.633 1 96.94 13 VAL B O 1
ATOM 1731 N N . GLY B 1 14 ? 0.783 -14.516 -1.487 1 95.19 14 GLY B N 1
ATOM 1732 C CA . GLY B 1 14 ? 1.312 -13.227 -1.071 1 95.19 14 GLY B CA 1
ATOM 1733 C C . GLY B 1 14 ? 0.599 -12.648 0.136 1 95.19 14 GLY B C 1
ATOM 1734 O O . GLY B 1 14 ? -0.295 -13.289 0.699 1 95.19 14 GLY B O 1
ATOM 1735 N N . LEU B 1 15 ? 0.964 -11.453 0.508 1 91.31 15 LEU B N 1
ATOM 1736 C CA . LEU B 1 15 ? 0.416 -10.812 1.7 1 91.31 15 LEU B CA 1
ATOM 1737 C C . LEU B 1 15 ? -0.994 -10.297 1.439 1 91.31 15 LEU B C 1
ATOM 1739 O O . LEU B 1 15 ? -1.459 -10.297 0.297 1 91.31 15 LEU B O 1
ATOM 1743 N N . SER B 1 16 ? -1.678 -9.922 2.533 1 89.06 16 SER B N 1
ATOM 1744 C CA . SER B 1 16 ? -3.033 -9.391 2.439 1 89.06 16 SER B CA 1
ATOM 1745 C C . SER B 1 16 ? -3.043 -8.031 1.753 1 89.06 16 SER B C 1
ATOM 1747 O O . SER B 1 16 ? -2.172 -7.195 2.006 1 89.06 16 SER B O 1
ATOM 1749 N N . GLY B 1 17 ? -3.953 -7.852 0.779 1 88.19 17 GLY B N 1
ATOM 1750 C CA . GLY B 1 17 ? -4.219 -6.535 0.218 1 88.19 17 GLY B CA 1
ATOM 1751 C C . GLY B 1 17 ? -3.262 -6.16 -0.898 1 88.19 17 GLY B C 1
ATOM 1752 O O . GLY B 1 17 ? -3.236 -5.008 -1.341 1 88.19 17 GLY B O 1
ATOM 1753 N N . VAL B 1 18 ? -2.531 -7.117 -1.378 1 91.25 18 VAL B N 1
ATOM 1754 C CA . VAL B 1 18 ? -1.479 -6.77 -2.326 1 91.25 18 VAL B CA 1
ATOM 1755 C C . VAL B 1 18 ? -2.008 -6.891 -3.754 1 91.25 18 VAL B C 1
ATOM 1757 O O . VAL B 1 18 ? -1.302 -6.57 -4.715 1 91.25 18 VAL B O 1
ATOM 1760 N N . GLY B 1 19 ? -3.236 -7.441 -3.928 1 92.69 19 GLY B N 1
ATOM 1761 C CA . GLY B 1 19 ? -3.842 -7.461 -5.25 1 92.69 19 GLY B CA 1
ATOM 1762 C C . GLY B 1 19 ? -3.973 -8.859 -5.824 1 92.69 19 GLY B C 1
ATOM 1763 O O . GLY B 1 19 ? -4.066 -9.031 -7.043 1 92.69 19 GLY B O 1
ATOM 1764 N N . LYS B 1 20 ? -3.945 -9.867 -4.996 1 96.25 20 LYS B N 1
ATOM 1765 C CA . LYS B 1 20 ? -4.059 -11.242 -5.473 1 96.25 20 LYS B CA 1
ATOM 1766 C C . LYS B 1 20 ? -5.352 -11.445 -6.254 1 96.25 20 LYS B C 1
ATOM 1768 O O . LYS B 1 20 ? -5.324 -11.906 -7.398 1 96.25 20 LYS B O 1
ATOM 1773 N N . SER B 1 21 ? -6.453 -11.086 -5.645 1 96.25 21 SER B N 1
ATOM 1774 C CA . SER B 1 21 ? -7.754 -11.266 -6.285 1 96.25 21 SER B CA 1
ATOM 1775 C C . SER B 1 21 ? -7.863 -10.43 -7.559 1 96.25 21 SER B C 1
ATOM 1777 O O . SER B 1 21 ? -8.352 -10.914 -8.578 1 96.25 21 SER B O 1
ATOM 1779 N N . ALA B 1 22 ? -7.395 -9.195 -7.488 1 93.75 22 ALA B N 1
ATOM 1780 C CA . ALA B 1 22 ? -7.395 -8.336 -8.672 1 93.75 22 ALA B CA 1
ATOM 1781 C C . ALA B 1 22 ? -6.551 -8.945 -9.789 1 93.75 22 ALA B C 1
ATOM 1783 O O . ALA B 1 22 ? -6.926 -8.883 -10.961 1 93.75 22 ALA B O 1
ATOM 1784 N N . ALA B 1 23 ? -5.391 -9.492 -9.43 1 95.94 23 ALA B N 1
ATOM 1785 C CA . ALA B 1 23 ? -4.531 -10.141 -10.422 1 95.94 23 ALA B CA 1
ATOM 1786 C C . ALA B 1 23 ? -5.227 -11.344 -11.047 1 95.94 23 ALA B C 1
ATOM 1788 O O . ALA B 1 23 ? -5.145 -11.555 -12.258 1 95.94 23 ALA B O 1
ATOM 1789 N N . GLY B 1 24 ? -5.891 -12.133 -10.219 1 96.62 24 GLY B N 1
ATOM 1790 C CA . GLY B 1 24 ? -6.668 -13.25 -10.75 1 96.62 24 GLY B CA 1
ATOM 1791 C C . GLY B 1 24 ? -7.727 -12.812 -11.742 1 96.62 24 GLY B C 1
ATOM 1792 O O . GLY B 1 24 ? -7.883 -13.43 -12.797 1 96.62 24 GLY B O 1
ATOM 1793 N N . ASN B 1 25 ? -8.461 -11.734 -11.398 1 95.19 25 ASN B N 1
ATOM 1794 C CA . ASN B 1 25 ? -9.461 -11.18 -12.305 1 95.19 25 ASN B CA 1
ATOM 1795 C C . ASN B 1 25 ? -8.836 -10.719 -13.617 1 95.19 25 ASN B C 1
ATOM 1797 O O . ASN B 1 25 ? -9.406 -10.93 -14.688 1 95.19 25 ASN B O 1
ATOM 1801 N N . THR B 1 26 ? -7.68 -10.133 -13.492 1 94.44 26 THR B N 1
ATOM 1802 C CA . THR B 1 26 ? -6.961 -9.664 -14.672 1 94.44 26 THR B CA 1
ATOM 1803 C C . THR B 1 26 ? -6.555 -10.844 -15.555 1 94.44 26 THR B C 1
ATOM 1805 O O . THR B 1 26 ? -6.738 -10.797 -16.766 1 94.44 26 THR B O 1
ATOM 1808 N N . ILE B 1 27 ? -6.031 -11.898 -14.977 1 95.25 27 ILE B N 1
ATOM 1809 C CA . ILE B 1 27 ? -5.586 -13.07 -15.719 1 95.25 27 ILE B CA 1
ATOM 1810 C C . ILE B 1 27 ? -6.77 -13.711 -16.438 1 95.25 27 ILE B C 1
ATOM 1812 O O . ILE B 1 27 ? -6.68 -14.016 -17.625 1 95.25 27 ILE B O 1
ATOM 1816 N N . LEU B 1 28 ? -7.879 -13.789 -15.766 1 95.19 28 LEU B N 1
ATOM 1817 C CA . LEU B 1 28 ? -9.031 -14.484 -16.328 1 95.19 28 LEU B CA 1
ATOM 1818 C C . LEU B 1 28 ? -9.867 -13.547 -17.188 1 95.19 28 LEU B C 1
ATOM 1820 O O . LEU B 1 28 ? -10.742 -13.992 -17.922 1 95.19 28 LEU B O 1
ATOM 1824 N N . GLY B 1 29 ? -9.617 -12.195 -17.062 1 91.88 29 GLY B N 1
ATOM 1825 C CA . GLY B 1 29 ? -10.359 -11.211 -17.828 1 91.88 29 GLY B CA 1
ATOM 1826 C C . GLY B 1 29 ? -11.797 -11.062 -17.391 1 91.88 29 GLY B C 1
ATOM 1827 O O . GLY B 1 29 ? -12.672 -10.75 -18.188 1 91.88 29 GLY B O 1
ATOM 1828 N N . GLN B 1 30 ? -12.094 -11.469 -16.156 1 92.5 30 GLN B N 1
ATOM 1829 C CA . GLN B 1 30 ? -13.422 -11.414 -15.57 1 92.5 30 GLN B CA 1
ATOM 1830 C C . GLN B 1 30 ? -13.352 -11.094 -14.078 1 92.5 30 GLN B C 1
ATOM 1832 O O . GLN B 1 30 ? -12.359 -11.422 -13.414 1 92.5 30 GLN B O 1
ATOM 1837 N N . LYS B 1 31 ? -14.391 -10.453 -13.586 1 93.44 31 LYS B N 1
ATOM 1838 C CA . LYS B 1 31 ? -14.469 -10.141 -12.164 1 93.44 31 LYS B CA 1
ATOM 1839 C C . LYS B 1 31 ? -15.086 -11.297 -11.383 1 93.44 31 LYS B C 1
ATOM 1841 O O . LYS B 1 31 ? -16.234 -11.203 -10.922 1 93.44 31 LYS B O 1
ATOM 1846 N N . VAL B 1 32 ? -14.336 -12.359 -11.172 1 96.81 32 VAL B N 1
ATOM 1847 C CA . VAL B 1 32 ? -14.852 -13.57 -10.547 1 96.81 32 VAL B CA 1
ATOM 1848 C C . VAL B 1 32 ? -14.391 -13.633 -9.094 1 96.81 32 VAL B C 1
ATOM 1850 O O . VAL B 1 32 ? -15.023 -14.289 -8.258 1 96.81 32 VAL B O 1
ATOM 1853 N N . PHE B 1 33 ? -13.32 -13.016 -8.742 1 96.88 33 PHE B N 1
ATOM 1854 C CA . PHE B 1 33 ? -12.859 -12.898 -7.367 1 96.88 33 PHE B CA 1
ATOM 1855 C C . PHE B 1 33 ? -13.289 -11.57 -6.762 1 96.88 33 PHE B C 1
ATOM 1857 O O . PHE B 1 33 ? -13.258 -10.539 -7.434 1 96.88 33 PHE B O 1
ATOM 1864 N N . ASP B 1 34 ? -13.688 -11.586 -5.535 1 94.44 34 ASP B N 1
ATOM 1865 C CA . ASP B 1 34 ? -14.008 -10.352 -4.824 1 94.44 34 ASP B CA 1
ATOM 1866 C C . ASP B 1 34 ? -12.75 -9.508 -4.594 1 94.44 34 ASP B C 1
ATOM 1868 O O . ASP B 1 34 ? -11.875 -9.898 -3.824 1 94.44 34 ASP B O 1
ATOM 1872 N N . SER B 1 35 ? -12.641 -8.5 -5.398 1 91.12 35 SER B N 1
ATOM 1873 C CA . SER B 1 35 ? -11.516 -7.578 -5.289 1 91.12 35 SER B CA 1
ATOM 1874 C C . SER B 1 35 ? -12 -6.141 -5.113 1 91.12 35 SER B C 1
ATOM 1876 O O . SER B 1 35 ? -12.766 -5.633 -5.934 1 91.12 35 SER B O 1
ATOM 1878 N N . ARG B 1 36 ? -11.883 -5.617 -3.998 1 87.88 36 ARG B N 1
ATOM 1879 C CA . ARG B 1 36 ? -12.273 -4.246 -3.703 1 87.88 36 ARG B CA 1
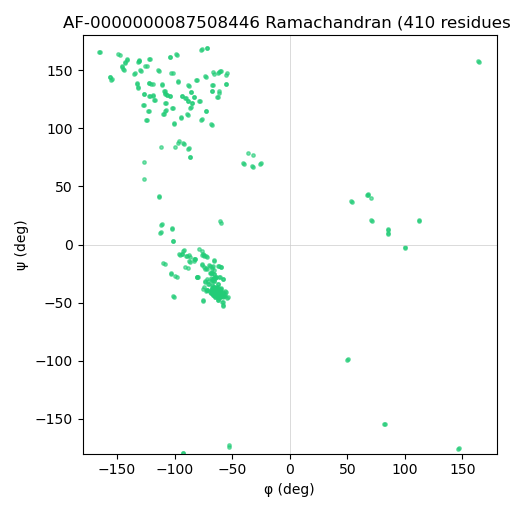ATOM 1880 C C . ARG B 1 36 ? -11.336 -3.615 -2.676 1 87.88 36 ARG B C 1
ATOM 1882 O O . ARG B 1 36 ? -10.688 -4.324 -1.909 1 87.88 36 ARG B O 1
ATOM 1889 N N . ILE B 1 37 ? -11.25 -2.373 -2.742 1 86.81 37 ILE B N 1
ATOM 1890 C CA . ILE B 1 37 ? -10.461 -1.671 -1.736 1 86.81 37 ILE B CA 1
ATOM 1891 C C . ILE B 1 37 ? -11.078 -1.874 -0.357 1 86.81 37 ILE B C 1
ATOM 1893 O O . ILE B 1 37 ? -12.305 -1.852 -0.213 1 86.81 37 ILE B O 1
ATOM 1897 N N . SER B 1 38 ? -10.328 -2.305 0.553 1 84.06 38 SER B N 1
ATOM 1898 C CA . SER B 1 38 ? -10.797 -2.564 1.909 1 84.06 38 SER B CA 1
ATOM 1899 C C . SER B 1 38 ? -9.656 -2.506 2.912 1 84.06 38 SER B C 1
ATOM 1901 O O . SER B 1 38 ? -8.508 -2.822 2.576 1 84.06 38 SER B O 1
ATOM 1903 N N . PHE B 1 39 ? -9.93 -2.01 4.09 1 80.5 39 PHE B N 1
ATOM 1904 C CA . PHE B 1 39 ? -8.945 -2.082 5.164 1 80.5 39 PHE B CA 1
ATOM 1905 C C . PHE B 1 39 ? -9 -3.436 5.859 1 80.5 39 PHE B C 1
ATOM 1907 O O . PHE B 1 39 ? -8.094 -3.785 6.621 1 80.5 39 PHE B O 1
ATOM 1914 N N . LYS B 1 40 ? -10.062 -4.156 5.602 1 81.62 40 LYS B N 1
ATOM 1915 C CA . LYS B 1 40 ? -10.195 -5.52 6.109 1 81.62 40 LYS B CA 1
ATOM 1916 C C . LYS B 1 40 ? -9.883 -6.543 5.023 1 81.62 40 LYS B C 1
ATOM 1918 O O . LYS B 1 40 ? -10.086 -6.281 3.836 1 81.62 40 LYS B O 1
ATOM 1923 N N . PRO B 1 41 ? -9.328 -7.656 5.531 1 85.94 41 PRO B N 1
ATOM 1924 C CA . PRO B 1 41 ? -9.133 -8.711 4.531 1 85.94 41 PRO B CA 1
ATOM 1925 C C . PRO B 1 41 ? -10.422 -9.078 3.797 1 85.94 41 PRO B C 1
ATOM 1927 O O . PRO B 1 41 ? -11.492 -9.133 4.41 1 85.94 41 PRO B O 1
ATOM 1930 N N . VAL B 1 42 ? -10.336 -9.258 2.578 1 88.5 42 VAL B N 1
ATOM 1931 C CA . VAL B 1 42 ? -11.508 -9.531 1.753 1 88.5 42 VAL B CA 1
ATOM 1932 C C . VAL B 1 42 ? -11.594 -11.023 1.456 1 88.5 42 VAL B C 1
ATOM 1934 O O . VAL B 1 42 ? -12.664 -11.633 1.601 1 88.5 42 VAL B O 1
ATOM 1937 N N . THR B 1 43 ? -10.445 -11.648 1.088 1 92.75 43 THR B N 1
ATOM 1938 C CA . THR B 1 43 ? -10.406 -13.07 0.767 1 92.75 43 THR B CA 1
ATOM 1939 C C . THR B 1 43 ? -10.156 -13.898 2.021 1 92.75 43 THR B C 1
ATOM 1941 O O . THR B 1 43 ? -9.055 -13.883 2.572 1 92.75 43 THR B O 1
ATOM 1944 N N . LEU B 1 44 ? -11.133 -14.664 2.477 1 93.75 44 LEU B N 1
ATOM 1945 C CA . LEU B 1 44 ? -11.008 -15.406 3.727 1 93.75 44 LEU B CA 1
ATOM 1946 C C . LEU B 1 44 ? -10.875 -16.906 3.465 1 93.75 44 LEU B C 1
ATOM 1948 O O . LEU B 1 44 ? -10.461 -17.656 4.348 1 93.75 44 LEU B O 1
ATOM 1952 N N . LYS B 1 45 ? -11.242 -17.297 2.262 1 96.81 45 LYS B N 1
ATOM 1953 C CA . LYS B 1 45 ? -11.102 -18.688 1.841 1 96.81 45 LYS B CA 1
ATOM 1954 C C . LYS B 1 45 ? -10.492 -18.781 0.444 1 96.81 45 LYS B C 1
ATOM 1956 O O . LYS B 1 45 ? -10.734 -17.906 -0.402 1 96.81 45 LYS B O 1
ATOM 1961 N N . SER B 1 46 ? -9.742 -19.859 0.281 1 98.06 46 SER B N 1
ATOM 1962 C CA . SER B 1 46 ? -9.203 -20.094 -1.055 1 98.06 46 SER B CA 1
ATOM 1963 C C . SER B 1 46 ? -10.32 -20.422 -2.045 1 98.06 46 SER B C 1
ATOM 1965 O O . SER B 1 46 ? -11.258 -21.156 -1.716 1 98.06 46 SER B O 1
ATOM 1967 N N . GLU B 1 47 ? -10.203 -19.844 -3.199 1 98.44 47 GLU B N 1
ATOM 1968 C CA . GLU B 1 47 ? -11.227 -20.016 -4.219 1 98.44 47 GLU B CA 1
ATOM 1969 C C . GLU B 1 47 ? -10.609 -20.344 -5.574 1 98.44 47 GLU B C 1
ATOM 1971 O O . GLU B 1 47 ? -9.578 -19.781 -5.945 1 98.44 47 GLU B O 1
ATOM 1976 N N . ARG B 1 48 ? -11.242 -21.266 -6.238 1 98.62 48 ARG B N 1
ATOM 1977 C CA . ARG B 1 48 ? -10.844 -21.656 -7.586 1 98.62 48 ARG B CA 1
ATOM 1978 C C . ARG B 1 48 ? -11.781 -21.078 -8.633 1 98.62 48 ARG B C 1
ATOM 1980 O O . ARG B 1 48 ? -13.008 -21.125 -8.469 1 98.62 48 ARG B O 1
ATOM 1987 N N . GLN B 1 49 ? -11.258 -20.422 -9.625 1 98.5 49 GLN B N 1
ATOM 1988 C CA . GLN B 1 49 ? -11.984 -19.984 -10.805 1 98.5 49 GLN B CA 1
ATOM 1989 C C . GLN B 1 49 ? -11.25 -20.359 -12.086 1 98.5 49 GLN B C 1
ATOM 1991 O O . GLN B 1 49 ? -10.047 -20.656 -12.055 1 98.5 49 GLN B O 1
ATOM 1996 N N . GLU B 1 50 ? -11.953 -20.438 -13.195 1 97.75 50 GLU B N 1
ATOM 1997 C CA . GLU B 1 50 ? -11.328 -20.828 -14.453 1 97.75 50 GLU B CA 1
ATOM 1998 C C . GLU B 1 50 ? -11.922 -20.047 -15.625 1 97.75 50 GLU B C 1
ATOM 2000 O O . GLU B 1 50 ? -12.992 -19.453 -15.5 1 97.75 50 GLU B O 1
ATOM 2005 N N . GLY B 1 51 ? -11.195 -19.938 -16.672 1 95.88 51 GLY B N 1
ATOM 2006 C CA . GLY B 1 51 ? -11.617 -19.312 -17.906 1 95.88 51 GLY B CA 1
ATOM 2007 C C . GLY B 1 51 ? -10.711 -19.609 -19.078 1 95.88 51 GLY B C 1
ATOM 2008 O O . GLY B 1 51 ? -9.672 -20.266 -18.906 1 95.88 51 GLY B O 1
ATOM 2009 N N . GLU B 1 52 ? -11.242 -19.297 -20.266 1 95.5 52 GLU B N 1
ATOM 2010 C CA . GLU B 1 52 ? -10.422 -19.391 -21.469 1 95.5 52 GLU B CA 1
ATOM 2011 C C . GLU B 1 52 ? -9.625 -18.109 -21.688 1 95.5 52 GLU B C 1
ATOM 2013 O O . GLU B 1 52 ? -10.211 -17.031 -21.844 1 95.5 52 GLU B O 1
ATOM 2018 N N . VAL B 1 53 ? -8.297 -18.234 -21.672 1 93.62 53 VAL B N 1
ATOM 2019 C CA . VAL B 1 53 ? -7.406 -17.094 -21.859 1 93.62 53 VAL B CA 1
ATOM 2020 C C . VAL B 1 53 ? -6.41 -17.391 -22.969 1 93.62 53 VAL B C 1
ATOM 2022 O O . VAL B 1 53 ? -5.625 -18.328 -22.875 1 93.62 53 VAL B O 1
ATOM 2025 N N . CYS B 1 54 ? -6.426 -16.578 -24 1 90.69 54 CYS B N 1
ATOM 2026 C CA . CYS B 1 54 ? -5.535 -16.766 -25.141 1 90.69 54 CYS B CA 1
ATOM 2027 C C . CYS B 1 54 ? -5.66 -18.172 -25.703 1 90.69 54 CYS B C 1
ATOM 2029 O O . CYS B 1 54 ? -4.652 -18.828 -25.953 1 90.69 54 CYS B O 1
ATOM 2031 N N . GLY B 1 55 ? -6.832 -18.703 -25.703 1 89.94 55 GLY B N 1
ATOM 2032 C CA . GLY B 1 55 ? -7.121 -19.969 -26.344 1 89.94 55 GLY B CA 1
ATOM 2033 C C . GLY B 1 55 ? -6.832 -21.172 -25.453 1 89.94 55 GLY B C 1
ATOM 2034 O O . GLY B 1 55 ? -6.828 -22.312 -25.922 1 89.94 55 GLY B O 1
ATOM 2035 N N . ARG B 1 56 ? -6.57 -20.906 -24.25 1 91.38 56 ARG B N 1
ATOM 2036 C CA . ARG B 1 56 ? -6.266 -21.984 -23.328 1 91.38 56 ARG B CA 1
ATOM 2037 C C . ARG B 1 56 ? -7.109 -21.875 -22.062 1 91.38 56 ARG B C 1
ATOM 2039 O O . ARG B 1 56 ? -7.469 -20.781 -21.641 1 91.38 56 ARG B O 1
ATOM 2046 N N . ARG B 1 57 ? -7.363 -23.016 -21.531 1 96.06 57 ARG B N 1
ATOM 2047 C CA . ARG B 1 57 ? -8.055 -23.016 -20.25 1 96.06 57 ARG B CA 1
ATOM 2048 C C . ARG B 1 57 ? -7.09 -22.703 -19.109 1 96.06 57 ARG B C 1
ATOM 2050 O O . ARG B 1 57 ? -6.07 -23.375 -18.953 1 96.06 57 ARG B O 1
ATOM 2057 N N . VAL B 1 58 ? -7.387 -21.703 -18.359 1 97.06 58 VAL B N 1
ATOM 2058 C CA . VAL B 1 58 ? -6.555 -21.281 -17.234 1 97.06 58 VAL B CA 1
ATOM 2059 C C . VAL B 1 58 ? -7.348 -21.375 -15.938 1 97.06 58 VAL B C 1
ATOM 2061 O O . VAL B 1 58 ? -8.5 -20.938 -15.875 1 97.06 58 VAL B O 1
ATOM 2064 N N . ILE B 1 59 ? -6.77 -22.031 -15 1 98.19 59 ILE B N 1
ATOM 2065 C CA . ILE B 1 59 ? -7.336 -22.156 -13.664 1 98.19 59 ILE B CA 1
ATOM 2066 C C . ILE B 1 59 ? -6.539 -21.281 -12.688 1 98.19 59 ILE B C 1
ATOM 2068 O O . ILE B 1 59 ? -5.309 -21.359 -12.656 1 98.19 59 ILE B O 1
ATOM 2072 N N . VAL B 1 60 ? -7.227 -20.453 -11.945 1 98.38 60 VAL B N 1
ATOM 2073 C CA . VAL B 1 60 ? -6.59 -19.594 -10.953 1 98.38 60 VAL B CA 1
ATOM 2074 C C . VAL B 1 60 ? -7.172 -19.875 -9.57 1 98.38 60 VAL B C 1
ATOM 2076 O O . VAL B 1 60 ? -8.391 -19.938 -9.406 1 98.38 60 VAL B O 1
ATOM 2079 N N . VAL B 1 61 ? -6.293 -20.125 -8.656 1 98.69 61 VAL B N 1
ATOM 2080 C CA . VAL B 1 61 ? -6.711 -20.25 -7.262 1 98.69 61 VAL B CA 1
ATOM 2081 C C . VAL B 1 61 ? -6.262 -19.031 -6.469 1 98.69 61 VAL B C 1
ATOM 2083 O O . VAL B 1 61 ? -5.062 -18.766 -6.359 1 98.69 61 VAL B O 1
ATOM 2086 N N . ASP B 1 62 ? -7.195 -18.312 -6.004 1 98.5 62 ASP B N 1
ATOM 2087 C CA . ASP B 1 62 ? -6.949 -17.172 -5.109 1 98.5 62 ASP B CA 1
ATOM 2088 C C . ASP B 1 62 ? -6.918 -17.625 -3.65 1 98.5 62 ASP B C 1
ATOM 2090 O O . ASP B 1 62 ? -7.691 -18.5 -3.248 1 98.5 62 ASP B O 1
ATOM 2094 N N . THR B 1 63 ? -5.977 -17.109 -2.883 1 97.88 63 THR B N 1
ATOM 2095 C CA . THR B 1 63 ? -5.785 -17.547 -1.504 1 97.88 63 THR B CA 1
ATOM 2096 C C . THR B 1 63 ? -5.824 -16.359 -0.549 1 97.88 63 THR B C 1
ATOM 2098 O O . THR B 1 63 ? -5.531 -15.227 -0.945 1 97.88 63 THR B O 1
ATOM 2101 N N . PRO B 1 64 ? -6.203 -16.625 0.682 1 95.88 64 PRO B N 1
ATOM 2102 C CA . PRO B 1 64 ? -6.066 -15.547 1.667 1 95.88 64 PRO B CA 1
ATOM 2103 C C . PRO B 1 64 ? -4.625 -15.078 1.832 1 95.88 64 PRO B C 1
ATOM 2105 O O . PRO B 1 64 ? -3.689 -15.867 1.675 1 95.88 64 PRO B O 1
ATOM 2108 N N . GLY B 1 65 ? -4.496 -13.836 2.137 1 93.5 65 GLY B N 1
ATOM 2109 C CA . GLY B 1 65 ? -3.164 -13.297 2.354 1 93.5 65 GLY B CA 1
ATOM 2110 C C . GLY B 1 65 ? -2.434 -13.961 3.508 1 93.5 65 GLY B C 1
ATOM 2111 O O . GLY B 1 65 ? -3.051 -14.328 4.512 1 93.5 65 GLY B O 1
ATOM 2112 N N . LEU B 1 66 ? -1.106 -14.102 3.5 1 91.44 66 LEU B N 1
ATOM 2113 C CA . LEU B 1 66 ? -0.271 -14.727 4.52 1 91.44 66 LEU B CA 1
ATOM 2114 C C . LEU B 1 66 ? -0.255 -13.891 5.797 1 91.44 66 LEU B C 1
ATOM 2116 O O . LEU B 1 66 ? 0.008 -14.406 6.883 1 91.44 66 LEU B O 1
ATOM 2120 N N . SER B 1 67 ? -0.469 -12.672 5.879 1 83.56 67 SER B N 1
ATOM 2121 C CA . SER B 1 67 ? -0.555 -11.797 7.047 1 83.56 67 SER B CA 1
ATOM 2122 C C . SER B 1 67 ? -1.971 -11.258 7.23 1 83.56 67 SER B C 1
ATOM 2124 O O . SER B 1 67 ? -2.158 -10.07 7.512 1 83.56 67 SER B O 1
ATOM 2126 N N . ASN B 1 68 ? -2.867 -12.125 7.02 1 76.56 68 ASN B N 1
ATOM 2127 C CA . ASN B 1 68 ? -4.277 -11.805 7.215 1 76.56 68 ASN B CA 1
ATOM 2128 C C . ASN B 1 68 ? -4.625 -11.688 8.695 1 76.56 68 ASN B C 1
ATOM 2130 O O . ASN B 1 68 ? -4.523 -12.656 9.445 1 76.56 68 ASN B O 1
ATOM 2134 N N . SER B 1 69 ? -4.973 -10.547 9.102 1 76.81 69 SER B N 1
ATOM 2135 C CA . SER B 1 69 ? -5.215 -10.281 10.516 1 76.81 69 SER B CA 1
ATOM 2136 C C . SER B 1 69 ? -6.43 -11.062 11.023 1 76.81 69 SER B C 1
ATOM 2138 O O . SER B 1 69 ? -6.625 -11.195 12.234 1 76.81 69 SER B O 1
ATOM 2140 N N . ASP B 1 70 ? -7.203 -11.594 10.133 1 82.88 70 ASP B N 1
ATOM 2141 C CA . ASP B 1 70 ? -8.43 -12.273 10.531 1 82.88 70 ASP B CA 1
ATOM 2142 C C . ASP B 1 70 ? -8.211 -13.781 10.656 1 82.88 70 ASP B C 1
ATOM 2144 O O . ASP B 1 70 ? -9.094 -14.508 11.109 1 82.88 70 ASP B O 1
ATOM 2148 N N . LEU B 1 71 ? -7.059 -14.258 10.219 1 89.88 71 LEU B N 1
ATOM 2149 C CA . LEU B 1 71 ? -6.793 -15.695 10.227 1 89.88 71 LEU B CA 1
ATOM 2150 C C . LEU B 1 71 ? -5.59 -16.016 11.109 1 89.88 71 LEU B C 1
ATOM 2152 O O . LEU B 1 71 ? -4.578 -15.305 11.07 1 89.88 71 LEU B O 1
ATOM 2156 N N . SER B 1 72 ? -5.699 -17.062 11.867 1 91.62 72 SER B N 1
ATOM 2157 C CA . SER B 1 72 ? -4.559 -17.578 12.609 1 91.62 72 SER B CA 1
ATOM 2158 C C . SER B 1 72 ? -3.547 -18.234 11.68 1 91.62 72 SER B C 1
ATOM 2160 O O . SER B 1 72 ? -3.844 -18.5 10.508 1 91.62 72 SER B O 1
ATOM 2162 N N . GLU B 1 73 ? -2.434 -18.516 12.211 1 90.56 73 GLU B N 1
ATOM 2163 C CA . GLU B 1 73 ? -1.415 -19.219 11.438 1 90.56 73 GLU B CA 1
ATOM 2164 C C . GLU B 1 73 ? -1.921 -20.578 10.961 1 90.56 73 GLU B C 1
ATOM 2166 O O . GLU B 1 73 ? -1.628 -21 9.844 1 90.56 73 GLU B O 1
ATOM 2171 N N . GLU B 1 74 ? -2.664 -21.203 11.836 1 94.19 74 GLU B N 1
ATOM 2172 C CA . GLU B 1 74 ? -3.227 -22.5 11.508 1 94.19 74 GLU B CA 1
ATOM 2173 C C . GLU B 1 74 ? -4.258 -22.391 10.391 1 94.19 74 GLU B C 1
ATOM 2175 O O . GLU B 1 74 ? -4.309 -23.25 9.5 1 94.19 74 GLU B O 1
ATOM 2180 N N . GLU B 1 75 ? -5.008 -21.391 10.508 1 95.31 75 GLU B N 1
ATOM 2181 C CA . GLU B 1 75 ? -6.016 -21.172 9.477 1 95.31 75 GLU B CA 1
ATOM 2182 C C . GLU B 1 75 ? -5.367 -20.859 8.125 1 95.31 75 GLU B C 1
ATOM 2184 O O . GLU B 1 75 ? -5.84 -21.312 7.082 1 95.31 75 GLU B O 1
ATOM 2189 N N . VAL B 1 76 ? -4.316 -20.109 8.156 1 94.06 76 VAL B N 1
ATOM 2190 C CA . VAL B 1 76 ? -3.568 -19.812 6.941 1 94.06 76 VAL B CA 1
ATOM 2191 C C . VAL B 1 76 ? -3.008 -21.094 6.34 1 94.06 76 VAL B C 1
ATOM 2193 O O . VAL B 1 76 ? -3.102 -21.312 5.129 1 94.06 76 VAL B O 1
ATOM 2196 N N . ARG B 1 77 ? -2.477 -21.969 7.148 1 94.31 77 ARG B N 1
ATOM 2197 C CA . ARG B 1 77 ? -1.964 -23.266 6.703 1 94.31 77 ARG B CA 1
ATOM 2198 C C . ARG B 1 77 ? -3.07 -24.109 6.074 1 94.31 77 ARG B C 1
ATOM 2200 O O . ARG B 1 77 ? -2.871 -24.719 5.031 1 94.31 77 ARG B O 1
ATOM 2207 N N . GLY B 1 78 ? -4.156 -24.094 6.781 1 96.25 78 GLY B N 1
ATOM 2208 C CA . GLY B 1 78 ? -5.305 -24.812 6.242 1 96.25 78 GLY B CA 1
ATOM 2209 C C . GLY B 1 78 ? -5.723 -24.312 4.871 1 96.25 78 GLY B C 1
ATOM 2210 O O . GLY B 1 78 ? -6.031 -25.109 3.986 1 96.25 78 GLY B O 1
ATOM 2211 N N . GLU B 1 79 ? -5.723 -23.031 4.664 1 96.69 79 GLU B N 1
ATOM 2212 C CA . GLU B 1 79 ? -6.129 -22.453 3.385 1 96.69 79 GLU B CA 1
ATOM 2213 C C . GLU B 1 79 ? -5.098 -22.734 2.299 1 96.69 79 GLU B C 1
ATOM 2215 O O . GLU B 1 79 ? -5.449 -22.922 1.132 1 96.69 79 GLU B O 1
ATOM 2220 N N . MET B 1 80 ? -3.795 -22.766 2.689 1 95.06 80 MET B N 1
ATOM 2221 C CA . MET B 1 80 ? -2.77 -23.172 1.729 1 95.06 80 MET B CA 1
ATOM 2222 C C . MET B 1 80 ? -2.971 -24.609 1.275 1 95.06 80 MET B C 1
ATOM 2224 O O . MET B 1 80 ? -2.857 -24.906 0.086 1 95.06 80 MET B O 1
ATOM 2228 N N . ASN B 1 81 ? -3.316 -25.469 2.178 1 95.62 81 ASN B N 1
ATOM 2229 C CA . ASN B 1 81 ? -3.623 -26.859 1.832 1 95.62 81 ASN B CA 1
ATOM 2230 C C . ASN B 1 81 ? -4.844 -26.953 0.921 1 95.62 81 ASN B C 1
ATOM 2232 O O . ASN B 1 81 ? -4.844 -27.719 -0.047 1 95.62 81 ASN B O 1
ATOM 2236 N N . ARG B 1 82 ? -5.801 -26.219 1.266 1 97.19 82 ARG B N 1
ATOM 2237 C CA . ARG B 1 82 ? -7.008 -26.188 0.444 1 97.19 82 ARG B CA 1
ATOM 2238 C C . ARG B 1 82 ? -6.691 -25.719 -0.972 1 97.19 82 ARG B C 1
ATOM 2240 O O . ARG B 1 82 ? -7.203 -26.281 -1.946 1 97.19 82 ARG B O 1
ATOM 2247 N N . ALA B 1 83 ? -5.906 -24.703 -1.062 1 97 83 ALA B N 1
ATOM 2248 C CA . ALA B 1 83 ? -5.508 -24.203 -2.371 1 97 83 ALA B CA 1
ATOM 2249 C C . ALA B 1 83 ? -4.855 -25.297 -3.209 1 97 83 ALA B C 1
ATOM 2251 O O . ALA B 1 83 ? -5.098 -25.391 -4.414 1 97 83 ALA B O 1
ATOM 2252 N N . MET B 1 84 ? -4.027 -26.125 -2.564 1 94.56 84 MET B N 1
ATOM 2253 C CA . MET B 1 84 ? -3.383 -27.219 -3.266 1 94.56 84 MET B CA 1
ATOM 2254 C C . MET B 1 84 ? -4.414 -28.234 -3.746 1 94.56 84 MET B C 1
ATOM 2256 O O . MET B 1 84 ? -4.312 -28.75 -4.863 1 94.56 84 MET B O 1
ATOM 2260 N N . THR B 1 85 ? -5.383 -28.438 -2.93 1 96.38 85 THR B N 1
ATOM 2261 C CA . THR B 1 85 ? -6.445 -29.359 -3.293 1 96.38 85 THR B CA 1
ATOM 2262 C C . THR B 1 85 ? -7.254 -28.828 -4.469 1 96.38 85 THR B C 1
ATOM 2264 O O . THR B 1 85 ? -7.586 -29.578 -5.395 1 96.38 85 THR B O 1
ATOM 2267 N N . LEU B 1 86 ? -7.527 -27.562 -4.453 1 97.5 86 LEU B N 1
ATOM 2268 C CA . LEU B 1 86 ? -8.305 -26.906 -5.5 1 97.5 86 LEU B CA 1
ATOM 2269 C C . LEU B 1 86 ? -7.543 -26.906 -6.82 1 97.5 86 LEU B C 1
ATOM 2271 O O . LEU B 1 86 ? -8.133 -26.703 -7.887 1 97.5 86 LEU B O 1
ATOM 2275 N N . CYS B 1 87 ? -6.293 -27.109 -6.688 1 95.06 87 CYS B N 1
ATOM 2276 C CA . CYS B 1 87 ? -5.438 -27 -7.867 1 95.06 87 CYS B CA 1
ATOM 2277 C C . CYS B 1 87 ? -4.883 -28.359 -8.273 1 95.06 87 CYS B C 1
ATOM 2279 O O . CYS B 1 87 ? -3.848 -28.438 -8.93 1 95.06 87 CYS B O 1
ATOM 2281 N N . GLU B 1 88 ? -5.461 -29.375 -7.793 1 92.94 88 GLU B N 1
ATOM 2282 C CA . GLU B 1 88 ? -5.016 -30.719 -8.148 1 92.94 88 GLU B CA 1
ATOM 2283 C C . GLU B 1 88 ? -4.992 -30.906 -9.664 1 92.94 88 GLU B C 1
ATOM 2285 O O . GLU B 1 88 ? -5.887 -30.438 -10.367 1 92.94 88 GLU B O 1
ATOM 2290 N N . PRO B 1 89 ? -4.039 -31.734 -10.203 1 93.06 89 PRO B N 1
ATOM 2291 C CA . PRO B 1 89 ? -3.047 -32.531 -9.492 1 93.06 89 PRO B CA 1
ATOM 2292 C C . PRO B 1 89 ? -1.893 -31.703 -8.938 1 93.06 89 PRO B C 1
ATOM 2294 O O . PRO B 1 89 ? -1.04 -32.219 -8.219 1 93.06 89 PRO B O 1
ATOM 2297 N N . GLY B 1 90 ? -1.831 -30.391 -9.297 1 91 90 GLY B N 1
ATOM 2298 C CA . GLY B 1 90 ? -0.852 -29.453 -8.773 1 91 90 GLY B CA 1
ATOM 2299 C C . GLY B 1 90 ? -0.726 -28.188 -9.609 1 91 90 GLY B C 1
ATOM 2300 O O . GLY B 1 90 ? -1.058 -28.188 -10.797 1 91 90 GLY B O 1
ATOM 2301 N N . PRO B 1 91 ? -0.262 -27.234 -8.992 1 93.44 91 PRO B N 1
ATOM 2302 C CA . PRO B 1 91 ? -0.085 -26 -9.75 1 93.44 91 PRO B CA 1
ATOM 2303 C C . PRO B 1 91 ? 1.089 -26.062 -10.727 1 93.44 91 PRO B C 1
ATOM 2305 O O . PRO B 1 91 ? 2.096 -26.719 -10.438 1 93.44 91 PRO B O 1
ATOM 2308 N N . HIS B 1 92 ? 0.884 -25.406 -11.844 1 93.88 92 HIS B N 1
ATOM 2309 C CA . HIS B 1 92 ? 1.987 -25.234 -12.781 1 93.88 92 HIS B CA 1
ATOM 2310 C C . HIS B 1 92 ? 2.893 -24.078 -12.352 1 93.88 92 HIS B C 1
ATOM 2312 O O . HIS B 1 92 ? 4.078 -24.062 -12.688 1 93.88 92 HIS B O 1
ATOM 2318 N N . ALA B 1 93 ? 2.305 -23.125 -11.664 1 95.25 93 ALA B N 1
ATOM 2319 C CA . ALA B 1 93 ? 3.092 -22 -11.164 1 95.25 93 ALA B CA 1
ATOM 2320 C C . ALA B 1 93 ? 2.432 -21.375 -9.938 1 95.25 93 ALA B C 1
ATOM 2322 O O . ALA B 1 93 ? 1.202 -21.312 -9.852 1 95.25 93 ALA B O 1
ATOM 2323 N N . PHE B 1 94 ? 3.277 -20.969 -9.008 1 96.75 94 PHE B N 1
ATOM 2324 C CA . PHE B 1 94 ? 2.869 -20.047 -7.961 1 96.75 94 PHE B CA 1
ATOM 2325 C C . PHE B 1 94 ? 3.186 -18.609 -8.359 1 96.75 94 PHE B C 1
ATOM 2327 O O . PHE B 1 94 ? 4.301 -18.312 -8.797 1 96.75 94 PHE B O 1
ATOM 2334 N N . LEU B 1 95 ? 2.182 -17.781 -8.273 1 97.94 95 LEU B N 1
ATOM 2335 C CA . LEU B 1 95 ? 2.428 -16.359 -8.461 1 97.94 95 LEU B CA 1
ATOM 2336 C C . LEU B 1 95 ? 2.496 -15.633 -7.117 1 97.94 95 LEU B C 1
ATOM 2338 O O . LEU B 1 95 ? 1.478 -15.477 -6.441 1 97.94 95 LEU B O 1
ATOM 2342 N N . LEU B 1 96 ? 3.699 -15.32 -6.742 1 97.19 96 LEU B N 1
ATOM 2343 C CA . LEU B 1 96 ? 3.889 -14.492 -5.562 1 97.19 96 LEU B CA 1
ATOM 2344 C C . LEU B 1 96 ? 3.588 -13.023 -5.875 1 97.19 96 LEU B C 1
ATOM 2346 O O . LEU B 1 96 ? 4.398 -12.344 -6.508 1 97.19 96 LEU B O 1
ATOM 2350 N N . VAL B 1 97 ? 2.465 -12.555 -5.371 1 96.88 97 VAL B N 1
ATOM 2351 C CA . VAL B 1 97 ? 1.992 -11.219 -5.715 1 96.88 97 VAL B CA 1
ATOM 2352 C C . VAL B 1 97 ? 2.547 -10.203 -4.719 1 96.88 97 VAL B C 1
ATOM 2354 O O . VAL B 1 97 ? 2.406 -10.367 -3.504 1 96.88 97 VAL B O 1
ATOM 2357 N N . ILE B 1 98 ? 3.193 -9.18 -5.258 1 94.19 98 ILE B N 1
ATOM 2358 C CA . ILE B 1 98 ? 3.744 -8.078 -4.473 1 94.19 98 ILE B CA 1
ATOM 2359 C C . ILE B 1 98 ? 3.23 -6.75 -5.02 1 94.19 98 ILE B C 1
ATOM 2361 O O . ILE B 1 98 ? 3.25 -6.523 -6.23 1 94.19 98 ILE B O 1
ATOM 2365 N N . GLN B 1 99 ? 2.715 -5.938 -4.117 1 90.56 99 GLN B N 1
ATOM 2366 C CA . GLN B 1 99 ? 2.277 -4.613 -4.539 1 90.56 99 GLN B CA 1
ATOM 2367 C C . GLN B 1 99 ? 3.449 -3.635 -4.586 1 90.56 99 GLN B C 1
ATOM 2369 O O . GLN B 1 99 ? 4.172 -3.477 -3.602 1 90.56 99 GLN B O 1
ATOM 2374 N N . LEU B 1 100 ? 3.615 -3.002 -5.68 1 89.12 100 LEU B N 1
ATOM 2375 C CA . LEU B 1 100 ? 4.68 -2.016 -5.824 1 89.12 100 LEU B CA 1
ATOM 2376 C C . LEU B 1 100 ? 4.5 -0.868 -4.836 1 89.12 100 LEU B C 1
ATOM 2378 O O . LEU B 1 100 ? 3.398 -0.331 -4.699 1 89.12 100 LEU B O 1
ATOM 2382 N N . GLY B 1 101 ? 5.578 -0.48 -4.098 1 75.56 101 GLY B N 1
ATOM 2383 C CA . GLY B 1 101 ? 5.559 0.607 -3.133 1 75.56 101 GLY B CA 1
ATOM 2384 C C . GLY B 1 101 ? 5.422 0.13 -1.7 1 75.56 101 GLY B C 1
ATOM 2385 O O . GLY B 1 101 ? 5.461 0.935 -0.767 1 75.56 101 GLY B O 1
ATOM 2386 N N . ARG B 1 102 ? 5.277 -1.141 -1.456 1 64.62 102 ARG B N 1
ATOM 2387 C CA . ARG B 1 102 ? 5.129 -1.724 -0.127 1 64.62 102 ARG B CA 1
ATOM 2388 C C . ARG B 1 102 ? 6.148 -2.834 0.101 1 64.62 102 ARG B C 1
ATOM 2390 O O . ARG B 1 102 ? 5.875 -4.004 -0.184 1 64.62 102 ARG B O 1
ATOM 2397 N N . PHE B 1 103 ? 7.371 -2.619 0.254 1 73.44 103 PHE B N 1
ATOM 2398 C CA . PHE B 1 103 ? 8.289 -3.719 0.53 1 73.44 103 PHE B CA 1
ATOM 2399 C C . PHE B 1 103 ? 8.836 -3.625 1.95 1 73.44 103 PHE B C 1
ATOM 2401 O O . PHE B 1 103 ? 9.891 -3.035 2.174 1 73.44 103 PHE B O 1
ATOM 2408 N N . THR B 1 104 ? 8.07 -4.133 2.82 1 73.69 104 THR B N 1
ATOM 2409 C CA . THR B 1 104 ? 8.367 -4.117 4.246 1 73.69 104 THR B CA 1
ATOM 2410 C C . THR B 1 104 ? 9.102 -5.391 4.66 1 73.69 104 THR B C 1
ATOM 2412 O O . THR B 1 104 ? 9.453 -6.215 3.814 1 73.69 104 THR B O 1
ATOM 2415 N N . GLU B 1 105 ? 9.391 -5.473 5.914 1 76.62 105 GLU B N 1
ATOM 2416 C CA . GLU B 1 105 ? 9.992 -6.676 6.477 1 76.62 105 GLU B CA 1
ATOM 2417 C C . GLU B 1 105 ? 9.117 -7.902 6.227 1 76.62 105 GLU B C 1
ATOM 2419 O O . GLU B 1 105 ? 9.625 -9.008 6.039 1 76.62 105 GLU B O 1
ATOM 2424 N N . GLN B 1 106 ? 7.898 -7.684 6.16 1 79 106 GLN B N 1
ATOM 2425 C CA . GLN B 1 106 ? 6.984 -8.797 5.91 1 79 106 GLN B CA 1
ATOM 2426 C C . GLN B 1 106 ? 7.152 -9.336 4.496 1 79 106 GLN B C 1
ATOM 2428 O O . GLN B 1 106 ? 7.137 -10.555 4.285 1 79 106 GLN B O 1
ATOM 2433 N N . GLU B 1 107 ? 7.301 -8.438 3.557 1 83.44 107 GLU B N 1
ATOM 2434 C CA . GLU B 1 107 ? 7.539 -8.867 2.182 1 83.44 107 GLU B CA 1
ATOM 2435 C C . GLU B 1 107 ? 8.852 -9.648 2.068 1 83.44 107 GLU B C 1
ATOM 2437 O O . GLU B 1 107 ? 8.938 -10.617 1.314 1 83.44 107 GLU B O 1
ATOM 2442 N N . LYS B 1 108 ? 9.766 -9.227 2.863 1 83.12 108 LYS B N 1
ATOM 2443 C CA . LYS B 1 108 ? 11.07 -9.883 2.828 1 83.12 108 LYS B CA 1
ATOM 2444 C C . LYS B 1 108 ? 10.969 -11.336 3.275 1 83.12 108 LYS B C 1
ATOM 2446 O O . LYS B 1 108 ? 11.719 -12.188 2.801 1 83.12 108 LYS B O 1
ATOM 2451 N N . ARG B 1 109 ? 10.055 -11.594 4.078 1 87 109 ARG B N 1
ATOM 2452 C CA . ARG B 1 109 ? 9.977 -12.914 4.699 1 87 109 ARG B CA 1
ATOM 2453 C C . ARG B 1 109 ? 8.922 -13.781 4.023 1 87 109 ARG B C 1
ATOM 2455 O O . ARG B 1 109 ? 8.711 -14.93 4.414 1 87 109 ARG B O 1
ATOM 2462 N N . VAL B 1 110 ? 8.32 -13.297 3.033 1 90.44 110 VAL B N 1
ATOM 2463 C CA . VAL B 1 110 ? 7.172 -13.984 2.457 1 90.44 110 VAL B CA 1
ATOM 2464 C C . VAL B 1 110 ? 7.609 -15.32 1.863 1 90.44 110 VAL B C 1
ATOM 2466 O O . VAL B 1 110 ? 6.918 -16.328 2.008 1 90.44 110 VAL B O 1
ATOM 2469 N N . MET B 1 111 ? 8.781 -15.375 1.222 1 88.06 111 MET B N 1
ATOM 2470 C CA . MET B 1 111 ? 9.258 -16.609 0.606 1 88.06 111 MET B CA 1
ATOM 2471 C C . MET B 1 111 ? 9.57 -17.656 1.666 1 88.06 111 MET B C 1
ATOM 2473 O O . MET B 1 111 ? 9.305 -18.844 1.467 1 88.06 111 MET B O 1
ATOM 2477 N N . GLU B 1 112 ? 10.133 -17.219 2.719 1 89.94 112 GLU B N 1
ATOM 2478 C CA . GLU B 1 112 ? 10.398 -18.125 3.822 1 89.94 112 GLU B CA 1
ATOM 2479 C C . GLU B 1 112 ? 9.109 -18.719 4.383 1 89.94 112 GLU B C 1
ATOM 2481 O O . GLU B 1 112 ? 9.031 -19.906 4.676 1 89.94 112 GLU B O 1
ATOM 2486 N N . THR B 1 113 ? 8.156 -17.891 4.508 1 91.19 113 THR B N 1
ATOM 2487 C CA . THR B 1 113 ? 6.844 -18.328 4.977 1 91.19 113 THR B CA 1
ATOM 2488 C C . THR B 1 113 ? 6.238 -19.344 4.012 1 91.19 113 THR B C 1
ATOM 2490 O O . THR B 1 113 ? 5.688 -20.359 4.434 1 91.19 113 THR B O 1
ATOM 2493 N N . LEU B 1 114 ? 6.352 -19.125 2.75 1 92.75 114 LEU B N 1
ATOM 2494 C CA . LEU B 1 114 ? 5.797 -20.016 1.736 1 92.75 114 LEU B CA 1
ATOM 2495 C C . LEU B 1 114 ? 6.496 -21.359 1.761 1 92.75 114 LEU B C 1
ATOM 2497 O O . LEU B 1 114 ? 5.852 -22.406 1.595 1 92.75 114 LEU B O 1
ATOM 2501 N N . LYS B 1 115 ? 7.781 -21.375 1.991 1 91.25 115 LYS B N 1
ATOM 2502 C CA . LYS B 1 115 ? 8.555 -22.609 2.051 1 91.25 115 LYS B CA 1
ATOM 2503 C C . LYS B 1 115 ? 8.102 -23.484 3.213 1 91.25 115 LYS B C 1
ATOM 2505 O O . LYS B 1 115 ? 8.203 -24.719 3.145 1 91.25 115 LYS B O 1
ATOM 2510 N N . GLU B 1 116 ? 7.613 -22.828 4.184 1 90.88 116 GLU B N 1
ATOM 2511 C CA . GLU B 1 116 ? 7.141 -23.562 5.352 1 90.88 116 GLU B CA 1
ATOM 2512 C C . GLU B 1 116 ? 5.742 -24.141 5.117 1 90.88 116 GLU B C 1
ATOM 2514 O O . GLU B 1 116 ? 5.379 -25.156 5.707 1 90.88 116 GLU B O 1
ATOM 2519 N N . LEU B 1 117 ? 4.996 -23.516 4.309 1 90.38 117 LEU B N 1
ATOM 2520 C CA . LEU B 1 117 ? 3.582 -23.844 4.172 1 90.38 117 LEU B CA 1
ATOM 2521 C C . LEU B 1 117 ? 3.346 -24.75 2.967 1 90.38 117 LEU B C 1
ATOM 2523 O O . LEU B 1 117 ? 2.34 -25.453 2.904 1 90.38 117 LEU B O 1
ATOM 2527 N N . LEU B 1 118 ? 4.168 -24.656 1.985 1 86.19 118 LEU B N 1
ATOM 2528 C CA . LEU B 1 118 ? 3.951 -25.391 0.737 1 86.19 118 LEU B CA 1
ATOM 2529 C C . LEU B 1 118 ? 5.023 -26.453 0.531 1 86.19 118 LEU B C 1
ATOM 2531 O O . LEU B 1 118 ? 6.078 -26.406 1.168 1 86.19 118 LEU B O 1
ATOM 2535 N N . PRO B 1 119 ? 4.559 -27.516 -0.159 1 73.62 119 PRO B N 1
ATOM 2536 C CA . PRO B 1 119 ? 5.488 -28.625 -0.376 1 73.62 119 PRO B CA 1
ATOM 2537 C C . PRO B 1 119 ? 6.809 -28.188 -0.999 1 73.62 119 PRO B C 1
ATOM 2539 O O . PRO B 1 119 ? 6.941 -27.016 -1.399 1 73.62 119 PRO B O 1
ATOM 2542 N N . ALA B 1 120 ? 7.695 -29.219 -1.387 1 68.38 120 ALA B N 1
ATOM 2543 C CA . ALA B 1 120 ? 9.109 -29.078 -1.736 1 68.38 120 ALA B CA 1
ATOM 2544 C C . ALA B 1 120 ? 9.281 -28.281 -3.025 1 68.38 120 ALA B C 1
ATOM 2546 O O . ALA B 1 120 ? 8.328 -28.109 -3.785 1 68.38 120 ALA B O 1
ATOM 2547 N N . ASN B 1 121 ? 10.266 -27.453 -3.416 1 79.44 121 ASN B N 1
ATOM 2548 C CA . ASN B 1 121 ? 10.906 -26.688 -4.477 1 79.44 121 ASN B CA 1
ATOM 2549 C C . ASN B 1 121 ? 10.031 -25.531 -4.941 1 79.44 121 ASN B C 1
ATOM 2551 O O . ASN B 1 121 ? 9.836 -25.328 -6.141 1 79.44 121 ASN B O 1
ATOM 2555 N N . ILE B 1 122 ? 9.383 -24.797 -3.957 1 87.75 122 ILE B N 1
ATOM 2556 C CA . ILE B 1 122 ? 8.5 -23.688 -4.266 1 87.75 122 ILE B CA 1
ATOM 2557 C C . ILE B 1 122 ? 9.281 -22.594 -4.992 1 87.75 122 ILE B C 1
ATOM 2559 O O . ILE B 1 122 ? 8.742 -21.922 -5.879 1 87.75 122 ILE B O 1
ATOM 2563 N N . ASP B 1 123 ? 10.523 -22.531 -4.723 1 87.62 123 ASP B N 1
ATOM 2564 C CA . ASP B 1 123 ? 11.359 -21.516 -5.355 1 87.62 123 ASP B CA 1
ATOM 2565 C C . ASP B 1 123 ? 11.406 -21.703 -6.867 1 87.62 123 ASP B C 1
ATOM 2567 O O . ASP B 1 123 ? 11.367 -20.734 -7.621 1 87.62 123 ASP B O 1
ATOM 2571 N N . GLY B 1 124 ? 11.445 -22.969 -7.23 1 88.31 124 GLY B N 1
ATOM 2572 C CA . GLY B 1 124 ? 11.555 -23.281 -8.648 1 88.31 124 GLY B CA 1
ATOM 2573 C C . GLY B 1 124 ? 10.258 -23.062 -9.406 1 88.31 124 GLY B C 1
ATOM 2574 O O . GLY B 1 124 ? 10.273 -22.828 -10.617 1 88.31 124 GLY B O 1
ATOM 2575 N N . ASP B 1 125 ? 9.18 -23.016 -8.68 1 92.31 125 ASP B N 1
ATOM 2576 C CA . ASP B 1 125 ? 7.879 -22.953 -9.344 1 92.31 125 ASP B CA 1
ATOM 2577 C C . ASP B 1 125 ? 7.203 -21.609 -9.086 1 92.31 125 ASP B C 1
ATOM 2579 O O . ASP B 1 125 ? 6.023 -21.422 -9.391 1 92.31 125 ASP B O 1
ATOM 2583 N N . THR B 1 126 ? 7.938 -20.672 -8.516 1 95.69 126 THR B N 1
ATOM 2584 C CA . THR B 1 126 ? 7.332 -19.391 -8.117 1 95.69 126 THR B CA 1
ATOM 2585 C C . THR B 1 126 ? 7.801 -18.266 -9.031 1 95.69 126 THR B C 1
ATOM 2587 O O . THR B 1 126 ? 8.992 -18.156 -9.336 1 95.69 126 THR B O 1
ATOM 2590 N N . MET B 1 127 ? 6.875 -17.531 -9.531 1 96.94 127 MET B N 1
ATOM 2591 C CA . MET B 1 127 ? 7.105 -16.281 -10.242 1 96.94 127 MET B CA 1
ATOM 2592 C C . MET B 1 127 ? 6.609 -15.094 -9.43 1 96.94 127 MET B C 1
ATOM 2594 O O . MET B 1 127 ? 5.539 -15.156 -8.82 1 96.94 127 MET B O 1
ATOM 2598 N N . VAL B 1 128 ? 7.391 -14.023 -9.406 1 97.12 128 VAL B N 1
ATOM 2599 C CA . VAL B 1 128 ? 6.961 -12.812 -8.719 1 97.12 128 VAL B CA 1
ATOM 2600 C C . VAL B 1 128 ? 6.086 -11.969 -9.641 1 97.12 128 VAL B C 1
ATOM 2602 O O . VAL B 1 128 ? 6.488 -11.656 -10.766 1 97.12 128 VAL B O 1
ATOM 2605 N N . LEU B 1 129 ? 4.906 -11.711 -9.227 1 97.62 129 LEU B N 1
ATOM 2606 C CA . LEU B 1 129 ? 3.996 -10.844 -9.969 1 97.62 129 LEU B CA 1
ATOM 2607 C C . LEU B 1 129 ? 3.791 -9.523 -9.234 1 97.62 129 LEU B C 1
ATOM 2609 O O . LEU B 1 129 ? 3.156 -9.484 -8.18 1 97.62 129 LEU B O 1
ATOM 2613 N N . PHE B 1 130 ? 4.273 -8.453 -9.797 1 96.06 130 PHE B N 1
ATOM 2614 C CA . PHE B 1 130 ? 4.082 -7.129 -9.219 1 96.06 130 PHE B CA 1
ATOM 2615 C C . PHE B 1 130 ? 2.756 -6.527 -9.672 1 96.06 130 PHE B C 1
ATOM 2617 O O . PHE B 1 130 ? 2.416 -6.582 -10.852 1 96.06 130 PHE B O 1
ATOM 2624 N N . THR B 1 131 ? 1.99 -6.012 -8.688 1 93.69 131 THR B N 1
ATOM 2625 C CA . THR B 1 131 ? 0.755 -5.309 -9.016 1 93.69 131 THR B CA 1
ATOM 2626 C C . THR B 1 131 ? 0.939 -3.799 -8.891 1 93.69 131 THR B C 1
ATOM 2628 O O . THR B 1 131 ? 1.949 -3.336 -8.352 1 93.69 131 THR B O 1
ATOM 2631 N N . TYR B 1 132 ? 0.052 -3.053 -9.5 1 89.75 132 TYR B N 1
ATOM 2632 C CA . TYR B 1 132 ? 0.065 -1.594 -9.516 1 89.75 132 TYR B CA 1
ATOM 2633 C C . TYR B 1 132 ? 1.261 -1.067 -10.305 1 89.75 132 TYR B C 1
ATOM 2635 O O . TYR B 1 132 ? 1.93 -0.126 -9.867 1 89.75 132 TYR B O 1
ATOM 2643 N N . GLY B 1 133 ? 1.474 -1.681 -11.375 1 91.38 133 GLY B N 1
ATOM 2644 C CA . GLY B 1 133 ? 2.57 -1.312 -12.258 1 91.38 133 GLY B CA 1
ATOM 2645 C C . GLY B 1 133 ? 2.473 0.114 -12.766 1 91.38 133 GLY B C 1
ATOM 2646 O O . GLY B 1 133 ? 3.467 0.688 -13.211 1 91.38 133 GLY B O 1
ATOM 2647 N N . GLU B 1 134 ? 1.24 0.668 -12.688 1 87.25 134 GLU B N 1
ATOM 2648 C CA . GLU B 1 134 ? 1.068 2.053 -13.117 1 87.25 134 GLU B CA 1
ATOM 2649 C C . GLU B 1 134 ? 1.906 3.004 -12.266 1 87.25 134 GLU B C 1
ATOM 2651 O O . GLU B 1 134 ? 2.203 4.121 -12.688 1 87.25 134 GLU B O 1
ATOM 2656 N N . ARG B 1 135 ? 2.32 2.57 -11.133 1 85.5 135 ARG B N 1
ATOM 2657 C CA . ARG B 1 135 ? 3.074 3.402 -10.203 1 85.5 135 ARG B CA 1
ATOM 2658 C C . ARG B 1 135 ? 4.52 3.559 -10.656 1 85.5 135 ARG B C 1
ATOM 2660 O O . ARG B 1 135 ? 5.242 4.426 -10.156 1 85.5 135 ARG B O 1
ATOM 2667 N N . LEU B 1 136 ? 4.969 2.734 -11.523 1 88.62 136 LEU B N 1
ATOM 2668 C CA . LEU B 1 136 ? 6.34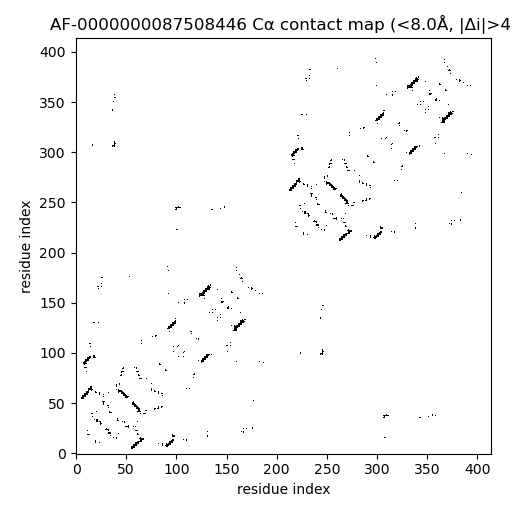4 2.803 -12.008 1 88.62 136 LEU B CA 1
ATOM 2669 C C . LEU B 1 136 ? 6.578 4.078 -12.805 1 88.62 136 LEU B C 1
ATOM 2671 O O . LEU B 1 136 ? 7.711 4.559 -12.898 1 88.62 136 LEU B O 1
ATOM 2675 N N . GLU B 1 137 ? 5.477 4.586 -13.359 1 83.06 137 GLU B N 1
ATOM 2676 C CA . GLU B 1 137 ? 5.539 5.82 -14.141 1 83.06 137 GLU B CA 1
ATOM 2677 C C . GLU B 1 137 ? 6.648 5.754 -15.188 1 83.06 137 GLU B C 1
ATOM 2679 O O . GLU B 1 137 ? 6.543 5.012 -16.156 1 83.06 137 GLU B O 1
ATOM 2684 N N . ASP B 1 138 ? 7.934 6.398 -14.906 1 85.06 138 ASP B N 1
ATOM 2685 C CA . ASP B 1 138 ? 8.953 6.535 -15.938 1 85.06 138 ASP B CA 1
ATOM 2686 C C . ASP B 1 138 ? 10.062 5.496 -15.766 1 85.06 138 ASP B C 1
ATOM 2688 O O . ASP B 1 138 ? 11.125 5.602 -16.375 1 85.06 138 ASP B O 1
ATOM 2692 N N . THR B 1 139 ? 9.844 4.527 -14.961 1 88.19 139 THR B N 1
ATOM 2693 C CA . THR B 1 139 ? 10.844 3.488 -14.758 1 88.19 139 THR B CA 1
ATOM 2694 C C . THR B 1 139 ? 10.281 2.117 -15.117 1 88.19 139 THR B C 1
ATOM 2696 O O . THR B 1 139 ? 9.086 1.976 -15.359 1 88.19 139 THR B O 1
ATOM 2699 N N . THR B 1 140 ? 11.148 1.199 -15.375 1 92.75 140 THR B N 1
ATOM 2700 C CA . THR B 1 140 ? 10.742 -0.17 -15.672 1 92.75 140 THR B CA 1
ATOM 2701 C C . THR B 1 140 ? 10.852 -1.048 -14.43 1 92.75 140 THR B C 1
ATOM 2703 O O . THR B 1 140 ? 11.555 -0.704 -13.477 1 92.75 140 THR B O 1
ATOM 2706 N N . ILE B 1 141 ? 10.219 -2.16 -14.477 1 93.94 141 ILE B N 1
ATOM 2707 C CA . ILE B 1 141 ? 10.242 -3.078 -13.336 1 93.94 141 ILE B CA 1
ATOM 2708 C C . ILE B 1 141 ? 11.656 -3.611 -13.125 1 93.94 141 ILE B C 1
ATOM 2710 O O . ILE B 1 141 ? 12.102 -3.775 -11.992 1 93.94 141 ILE B O 1
ATOM 2714 N N . ASP B 1 142 ? 12.367 -3.855 -14.234 1 94.81 142 ASP B N 1
ATOM 2715 C CA . ASP B 1 142 ? 13.742 -4.352 -14.133 1 94.81 142 ASP B CA 1
ATOM 2716 C C . ASP B 1 142 ? 14.633 -3.348 -13.414 1 94.81 142 ASP B C 1
ATOM 2718 O O . ASP B 1 142 ? 15.422 -3.721 -12.539 1 94.81 142 ASP B O 1
ATOM 2722 N N . GLN B 1 143 ? 14.477 -2.105 -13.789 1 92.81 143 GLN B N 1
ATOM 2723 C CA . GLN B 1 143 ? 15.25 -1.058 -13.133 1 92.81 143 GLN B CA 1
ATOM 2724 C C . GLN B 1 143 ? 14.859 -0.926 -11.664 1 92.81 143 GLN B C 1
ATOM 2726 O O . GLN B 1 143 ? 15.727 -0.756 -10.797 1 92.81 143 GLN B O 1
ATOM 2731 N N . PHE B 1 144 ? 13.602 -1.034 -11.469 1 92.12 144 PHE B N 1
ATOM 2732 C CA . PHE B 1 144 ? 13.086 -0.924 -10.109 1 92.12 144 PHE B CA 1
ATOM 2733 C C . PHE B 1 144 ? 13.656 -2.025 -9.227 1 92.12 144 PHE B C 1
ATOM 2735 O O . PHE B 1 144 ? 14.094 -1.766 -8.102 1 92.12 144 PHE B O 1
ATOM 2742 N N . ILE B 1 145 ? 13.68 -3.238 -9.68 1 92.81 145 ILE B N 1
ATOM 2743 C CA . ILE B 1 145 ? 14.203 -4.391 -8.953 1 92.81 145 ILE B CA 1
ATOM 2744 C C . ILE B 1 145 ? 15.695 -4.211 -8.703 1 92.81 145 ILE B C 1
ATOM 2746 O O . ILE B 1 145 ? 16.188 -4.48 -7.602 1 92.81 145 ILE B O 1
ATOM 2750 N N . ARG B 1 146 ? 16.422 -3.711 -9.656 1 91.62 146 ARG B N 1
ATOM 2751 C CA . ARG B 1 146 ? 17.875 -3.559 -9.57 1 91.62 146 ARG B CA 1
ATOM 2752 C C . ARG B 1 146 ? 18.25 -2.547 -8.5 1 91.62 146 ARG B C 1
ATOM 2754 O O . ARG B 1 146 ? 19.297 -2.676 -7.863 1 91.62 146 ARG B O 1
ATOM 2761 N N . GLU B 1 147 ? 17.469 -1.622 -8.227 1 86.12 147 GLU B N 1
ATOM 2762 C CA . GLU B 1 147 ? 17.781 -0.512 -7.336 1 86.12 147 GLU B CA 1
ATOM 2763 C C . GLU B 1 147 ? 17.578 -0.907 -5.875 1 86.12 147 GLU B C 1
ATOM 2765 O O . GLU B 1 147 ? 18.047 -0.209 -4.973 1 86.12 147 GLU B O 1
ATOM 2770 N N . ASP B 1 148 ? 16.938 -2.039 -5.703 1 85.62 148 ASP B N 1
ATOM 2771 C CA . ASP B 1 148 ? 16.703 -2.512 -4.34 1 85.62 148 ASP B CA 1
ATOM 2772 C C . ASP B 1 148 ? 17.297 -3.904 -4.137 1 85.62 148 ASP B C 1
ATOM 2774 O O . ASP B 1 148 ? 16.797 -4.891 -4.672 1 85.62 148 ASP B O 1
ATOM 2778 N N . SER B 1 149 ? 18.297 -3.928 -3.26 1 88.31 149 SER B N 1
ATOM 2779 C CA . SER B 1 149 ? 19.047 -5.168 -3.078 1 88.31 149 SER B CA 1
ATOM 2780 C C . SER B 1 149 ? 18.172 -6.262 -2.484 1 88.31 149 SER B C 1
ATOM 2782 O O . SER B 1 149 ? 18.281 -7.434 -2.855 1 88.31 149 SER B O 1
ATOM 2784 N N . ASN B 1 150 ? 17.328 -5.945 -1.586 1 85.56 150 ASN B N 1
ATOM 2785 C CA . ASN B 1 150 ? 16.453 -6.938 -0.975 1 85.56 150 ASN B CA 1
ATOM 2786 C C . ASN B 1 150 ? 15.453 -7.496 -1.983 1 85.56 150 ASN B C 1
ATOM 2788 O O . ASN B 1 150 ? 15.188 -8.695 -2.004 1 85.56 150 ASN B O 1
ATOM 2792 N N . LEU B 1 151 ? 14.961 -6.605 -2.758 1 88.56 151 LEU B N 1
ATOM 2793 C CA . LEU B 1 151 ? 14.023 -7.027 -3.791 1 88.56 151 LEU B CA 1
ATOM 2794 C C . LEU B 1 151 ? 14.719 -7.902 -4.828 1 88.56 151 LEU B C 1
ATOM 2796 O O . LEU B 1 151 ? 14.164 -8.914 -5.266 1 88.56 151 LEU B O 1
ATOM 2800 N N . LYS B 1 152 ? 15.883 -7.477 -5.207 1 92.19 152 LYS B N 1
ATOM 2801 C CA . LYS B 1 152 ? 16.688 -8.242 -6.164 1 92.19 152 LYS B CA 1
ATOM 2802 C C . LYS B 1 152 ? 16.922 -9.664 -5.664 1 92.19 152 LYS B C 1
ATOM 2804 O O . LYS B 1 152 ? 16.766 -10.625 -6.418 1 92.19 152 LYS B O 1
ATOM 2809 N N . LYS B 1 153 ? 17.25 -9.781 -4.434 1 90.88 153 LYS B N 1
ATOM 2810 C CA . LYS B 1 153 ? 17.5 -11.086 -3.826 1 90.88 153 LYS B CA 1
ATOM 2811 C C . LYS B 1 153 ? 16.234 -11.945 -3.828 1 90.88 153 LYS B C 1
ATOM 2813 O O . LYS B 1 153 ? 16.297 -13.141 -4.117 1 90.88 153 LYS B O 1
ATOM 2818 N N . MET B 1 154 ? 15.164 -11.367 -3.504 1 89.5 154 MET B N 1
ATOM 2819 C CA . MET B 1 154 ? 13.891 -12.086 -3.457 1 89.5 154 MET B CA 1
ATOM 2820 C C . MET B 1 154 ? 13.508 -12.617 -4.836 1 89.5 154 MET B C 1
ATOM 2822 O O . MET B 1 154 ? 13.117 -13.773 -4.977 1 89.5 154 MET B O 1
ATOM 2826 N N . VAL B 1 155 ? 13.609 -11.742 -5.836 1 93.38 155 VAL B N 1
ATOM 2827 C CA . VAL B 1 155 ? 13.258 -12.125 -7.199 1 93.38 155 VAL B CA 1
ATOM 2828 C C . VAL B 1 155 ? 14.195 -13.219 -7.691 1 93.38 155 VAL B C 1
ATOM 2830 O O . VAL B 1 155 ? 13.773 -14.156 -8.375 1 93.38 155 VAL B O 1
ATOM 2833 N N . LYS B 1 156 ? 15.461 -13.125 -7.305 1 92.94 156 LYS B N 1
ATOM 2834 C CA . LYS B 1 156 ? 16.453 -14.109 -7.715 1 92.94 156 LYS B CA 1
ATOM 2835 C C . LYS B 1 156 ? 16.156 -15.484 -7.121 1 92.94 156 LYS B C 1
ATOM 2837 O O . LYS B 1 156 ? 16.422 -16.516 -7.742 1 92.94 156 LYS B O 1
ATOM 2842 N N . LYS B 1 157 ? 15.586 -15.477 -5.984 1 90.44 157 LYS B N 1
ATOM 2843 C CA . LYS B 1 157 ? 15.234 -16.734 -5.32 1 90.44 157 LYS B CA 1
ATOM 2844 C C . LYS B 1 157 ? 14.109 -17.453 -6.062 1 90.44 157 LYS B C 1
ATOM 2846 O O . LYS B 1 157 ? 13.953 -18.672 -5.926 1 90.44 157 LYS B O 1
ATOM 2851 N N . CYS B 1 158 ? 13.352 -16.734 -6.77 1 92.75 158 CYS B N 1
ATOM 2852 C CA . CYS B 1 158 ? 12.234 -17.297 -7.52 1 92.75 158 CYS B CA 1
ATOM 2853 C C . CYS B 1 158 ? 12.641 -17.609 -8.953 1 92.75 158 CYS B C 1
ATOM 2855 O O . CYS B 1 158 ? 12.75 -16.703 -9.789 1 92.75 158 CYS B O 1
ATOM 2857 N N . SER B 1 159 ? 12.742 -18.828 -9.25 1 89.69 159 SER B N 1
ATOM 2858 C CA . SER B 1 159 ? 13.281 -19.234 -10.539 1 89.69 159 SER B CA 1
ATOM 2859 C C . SER B 1 159 ? 12.312 -18.906 -11.672 1 89.69 159 SER B C 1
ATOM 2861 O O . SER B 1 159 ? 12.695 -18.906 -12.844 1 89.69 159 SER B O 1
ATOM 2863 N N . GLY B 1 160 ? 11.094 -18.672 -11.32 1 91.75 160 GLY B N 1
ATOM 2864 C CA . GLY B 1 160 ? 10.086 -18.359 -12.328 1 91.75 160 GLY B CA 1
ATOM 2865 C C . GLY B 1 160 ? 10.219 -16.953 -12.875 1 91.75 160 GLY B C 1
ATOM 2866 O O . GLY B 1 160 ? 9.531 -16.594 -13.828 1 91.75 160 GLY B O 1
ATOM 2867 N N . GLY B 1 161 ? 11.023 -16.172 -12.289 1 94.62 161 GLY B N 1
ATOM 2868 C CA . GLY B 1 161 ? 11.195 -14.797 -12.742 1 94.62 161 GLY B CA 1
ATOM 2869 C C . GLY B 1 161 ? 10.141 -13.852 -12.203 1 94.62 161 GLY B C 1
ATOM 2870 O O . GLY B 1 161 ? 9.688 -14 -11.062 1 94.62 161 GLY B O 1
ATOM 2871 N N . HIS B 1 162 ? 9.938 -12.742 -13.023 1 97.25 162 HIS B N 1
ATOM 2872 C CA . HIS B 1 162 ? 8.984 -11.742 -12.5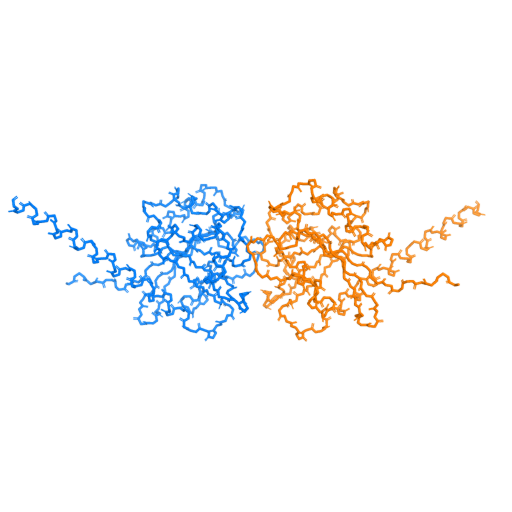55 1 97.25 162 HIS B CA 1
ATOM 2873 C C . HIS B 1 162 ? 8.156 -11.188 -13.711 1 97.25 162 HIS B C 1
ATOM 2875 O O . HIS B 1 162 ? 8.5 -11.375 -14.875 1 97.25 162 HIS B O 1
ATOM 2881 N N . HIS B 1 163 ? 7.074 -10.648 -13.383 1 96.94 163 HIS B N 1
ATOM 2882 C CA . HIS B 1 163 ? 6.172 -9.953 -14.297 1 96.94 163 HIS B CA 1
ATOM 2883 C C . HIS B 1 163 ? 5.434 -8.828 -13.586 1 96.94 163 HIS B C 1
ATOM 2885 O O . HIS B 1 163 ? 5.488 -8.719 -12.359 1 96.94 163 HIS B O 1
ATOM 2891 N N . VAL B 1 164 ? 4.84 -7.914 -14.367 1 95.81 164 VAL B N 1
ATOM 2892 C CA . VAL B 1 164 ? 4.164 -6.77 -13.773 1 95.81 164 VAL B CA 1
ATOM 2893 C C . VAL B 1 164 ? 2.781 -6.602 -14.391 1 95.81 164 VAL B C 1
ATOM 2895 O O . VAL B 1 164 ? 2.615 -6.746 -15.602 1 95.81 164 VAL B O 1
ATOM 2898 N N . PHE B 1 165 ? 1.819 -6.363 -13.508 1 94.69 165 PHE B N 1
ATOM 2899 C CA . PHE B 1 165 ? 0.464 -6.035 -13.938 1 94.69 165 PHE B CA 1
ATOM 2900 C C . PHE B 1 165 ? 0.145 -4.574 -13.648 1 94.69 165 PHE B C 1
ATOM 2902 O O . PHE B 1 165 ? 0.463 -4.062 -12.578 1 94.69 165 PHE B O 1
ATOM 2909 N N . LYS B 1 166 ? -0.383 -3.92 -14.633 1 88.69 166 LYS B N 1
ATOM 2910 C CA . LYS B 1 166 ? -1.143 -2.697 -14.391 1 88.69 166 LYS B CA 1
ATOM 2911 C C . LYS B 1 166 ? -2.629 -3 -14.227 1 88.69 166 LYS B C 1
ATOM 2913 O O . LYS B 1 166 ? -3.367 -3.068 -15.211 1 88.69 166 LYS B O 1
ATOM 2918 N N . ASN B 1 167 ? -3.064 -3.295 -13.039 1 76.19 167 ASN B N 1
ATOM 2919 C CA . ASN B 1 167 ? -4.391 -3.852 -12.797 1 76.19 167 ASN B CA 1
ATOM 2920 C C . ASN B 1 167 ? -5.488 -2.84 -13.117 1 76.19 167 ASN B C 1
ATOM 2922 O O . ASN B 1 167 ? -6.645 -3.217 -13.32 1 76.19 167 ASN B O 1
ATOM 2926 N N . ASN B 1 168 ? -5.082 -1.598 -13.109 1 74.75 168 ASN B N 1
ATOM 2927 C CA . ASN B 1 168 ? -6.109 -0.604 -13.398 1 74.75 168 ASN B CA 1
ATOM 2928 C C . ASN B 1 168 ? -6.16 -0.267 -14.883 1 74.75 168 ASN B C 1
ATOM 2930 O O . ASN B 1 168 ? -7.016 0.508 -15.32 1 74.75 168 ASN B O 1
ATOM 2934 N N . ASP B 1 169 ? -5.207 -0.859 -15.531 1 69.62 169 ASP B N 1
ATOM 2935 C CA . ASP B 1 169 ? -5.215 -0.63 -16.969 1 69.62 169 ASP B CA 1
ATOM 2936 C C . ASP B 1 169 ? -5.91 -1.775 -17.703 1 69.62 169 ASP B C 1
ATOM 2938 O O . ASP B 1 169 ? -5.262 -2.742 -18.109 1 69.62 169 ASP B O 1
ATOM 2942 N N . THR B 1 170 ? -7.145 -1.686 -17.875 1 60.44 170 THR B N 1
ATOM 2943 C CA . THR B 1 170 ? -7.941 -2.742 -18.5 1 60.44 170 THR B CA 1
ATOM 2944 C C . THR B 1 170 ? -7.676 -2.816 -20 1 60.44 170 THR B C 1
ATOM 2946 O O . THR B 1 170 ? -8.047 -3.795 -20.641 1 60.44 170 THR B O 1
ATOM 2949 N N . SER B 1 171 ? -6.992 -1.82 -20.375 1 62.16 171 SER B N 1
ATOM 2950 C CA . SER B 1 171 ? -6.801 -1.784 -21.828 1 62.16 171 SER B CA 1
ATOM 2951 C C . SER B 1 171 ? -5.535 -2.531 -22.234 1 62.16 171 SER B C 1
ATOM 2953 O O . SER B 1 171 ? -5.324 -2.805 -23.422 1 62.16 171 SER B O 1
ATOM 2955 N N . ASN B 1 172 ? -4.812 -2.855 -21.25 1 64.88 172 ASN B N 1
ATOM 2956 C CA . ASN B 1 172 ? -3.541 -3.498 -21.562 1 64.88 172 ASN B CA 1
ATOM 2957 C C . ASN B 1 172 ? -3.695 -5.012 -21.688 1 64.88 172 ASN B C 1
ATOM 2959 O O . ASN B 1 172 ? -3.439 -5.746 -20.734 1 64.88 172 ASN B O 1
ATOM 2963 N N . ASN B 1 173 ? -4.086 -5.504 -22.766 1 67.81 173 ASN B N 1
ATOM 2964 C CA . ASN B 1 173 ? -4.348 -6.922 -23 1 67.81 173 ASN B CA 1
ATOM 2965 C C . ASN B 1 173 ? -3.057 -7.703 -23.219 1 67.81 173 ASN B C 1
ATOM 2967 O O . ASN B 1 173 ? -3.053 -8.938 -23.141 1 67.81 173 ASN B O 1
ATOM 2971 N N . ASN B 1 174 ? -2.021 -7.082 -23.25 1 90.62 174 ASN B N 1
ATOM 2972 C CA . ASN B 1 174 ? -0.786 -7.785 -23.578 1 90.62 174 ASN B CA 1
ATOM 2973 C C . ASN B 1 174 ? -0.096 -8.312 -22.328 1 90.62 174 ASN B C 1
ATOM 2975 O O . ASN B 1 174 ? 0.641 -9.297 -22.391 1 90.62 174 ASN B O 1
ATOM 2979 N N . GLN B 1 175 ? -0.431 -7.777 -21.234 1 93.62 175 GLN B N 1
ATOM 2980 C CA . GLN B 1 175 ? 0.292 -8.148 -20.016 1 93.62 175 GLN B CA 1
ATOM 2981 C C . GLN B 1 175 ? -0.06 -9.57 -19.594 1 93.62 175 GLN B C 1
ATOM 2983 O O . GLN B 1 175 ? 0.797 -10.305 -19.094 1 93.62 175 GLN B O 1
ATOM 2988 N N . VAL B 1 176 ? -1.27 -10 -19.875 1 95 176 VAL B N 1
ATOM 2989 C CA . VAL B 1 176 ? -1.681 -11.352 -19.516 1 95 176 VAL B CA 1
ATOM 2990 C C . VAL B 1 176 ? -1.042 -12.359 -20.469 1 95 176 VAL B C 1
ATOM 2992 O O . VAL B 1 176 ? -0.51 -13.383 -20.031 1 95 176 VAL B O 1
ATOM 2995 N N . ARG B 1 177 ? -1.14 -12.062 -21.719 1 94.81 177 ARG B N 1
ATOM 2996 C CA . ARG B 1 177 ? -0.517 -12.922 -22.719 1 94.81 177 ARG B CA 1
ATOM 2997 C C . ARG B 1 177 ? 0.965 -13.125 -22.422 1 94.81 177 ARG B C 1
ATOM 2999 O O . ARG B 1 177 ? 1.461 -14.258 -22.453 1 94.81 177 ARG B O 1
ATOM 3006 N N . GLU B 1 178 ? 1.637 -12.047 -22.109 1 95.69 178 GLU B N 1
ATOM 3007 C CA . GLU B 1 178 ? 3.062 -12.109 -21.797 1 95.69 178 GLU B CA 1
ATOM 3008 C C . GLU B 1 178 ? 3.324 -12.969 -20.578 1 95.69 178 GLU B C 1
ATOM 3010 O O . GLU B 1 178 ? 4.285 -13.742 -20.547 1 95.69 178 GLU B O 1
ATOM 3015 N N . LEU B 1 179 ? 2.518 -12.812 -19.594 1 96.31 179 LEU B N 1
ATOM 3016 C CA . LEU B 1 179 ? 2.65 -13.617 -18.391 1 96.31 179 LEU B CA 1
ATOM 3017 C C . LEU B 1 179 ? 2.537 -15.102 -18.719 1 96.31 179 LEU B C 1
ATOM 3019 O O . LEU B 1 179 ? 3.387 -15.898 -18.312 1 96.31 179 LEU B O 1
ATOM 3023 N N . LEU B 1 180 ? 1.483 -15.484 -19.484 1 95.56 180 LEU B N 1
ATOM 3024 C CA . LEU B 1 180 ? 1.231 -16.891 -19.812 1 95.56 180 LEU B CA 1
ATOM 3025 C C . LEU B 1 180 ? 2.361 -17.453 -20.656 1 95.56 180 LEU B C 1
ATOM 3027 O O . LEU B 1 180 ? 2.764 -18.609 -20.484 1 95.56 180 LEU B O 1
ATOM 3031 N N . GLU B 1 181 ? 2.857 -16.641 -21.516 1 95.5 181 GLU B N 1
ATOM 3032 C CA . GLU B 1 181 ? 3.977 -17.062 -22.344 1 95.5 181 GLU B CA 1
ATOM 3033 C C . GLU B 1 181 ? 5.215 -17.359 -21.5 1 95.5 181 GLU B C 1
ATOM 3035 O O . GLU B 1 181 ? 5.914 -18.344 -21.734 1 95.5 181 GLU B O 1
ATOM 3040 N N . LYS B 1 182 ? 5.457 -16.5 -20.562 1 96.12 182 LYS B N 1
ATOM 3041 C CA . LYS B 1 182 ? 6.594 -16.703 -19.672 1 96.12 182 LYS B CA 1
ATOM 3042 C C . LYS B 1 182 ? 6.449 -18.016 -18.906 1 96.12 182 LYS B C 1
ATOM 3044 O O . LYS B 1 182 ? 7.406 -18.781 -18.766 1 96.12 182 LYS B O 1
ATOM 3049 N N . ILE B 1 183 ? 5.301 -18.25 -18.438 1 95.69 183 ILE B N 1
ATOM 3050 C CA . ILE B 1 183 ? 5.051 -19.438 -17.641 1 95.69 183 ILE B CA 1
ATOM 3051 C C . ILE B 1 183 ? 5.188 -20.688 -18.516 1 95.69 183 ILE B C 1
ATOM 3053 O O . ILE B 1 183 ? 5.828 -21.656 -18.125 1 95.69 183 ILE B O 1
ATOM 3057 N N . GLU B 1 184 ? 4.641 -20.656 -19.703 1 93.12 184 GLU B N 1
ATOM 3058 C CA . GLU B 1 184 ? 4.699 -21.781 -20.641 1 93.12 184 GLU B CA 1
ATOM 3059 C C . GLU B 1 184 ? 6.141 -22.094 -21.031 1 93.12 184 GLU B C 1
ATOM 3061 O O . GLU B 1 184 ? 6.523 -23.266 -21.109 1 93.12 184 GLU B O 1
ATOM 3066 N N . THR B 1 185 ? 6.84 -21.031 -21.328 1 93.75 185 THR B N 1
ATOM 3067 C CA . THR B 1 185 ? 8.242 -21.219 -21.688 1 93.75 185 THR B CA 1
ATOM 3068 C C . THR B 1 185 ? 9 -21.906 -20.562 1 93.75 185 THR B C 1
ATOM 3070 O O . THR B 1 185 ? 9.812 -22.812 -20.828 1 93.75 185 THR B O 1
ATOM 3073 N N . ARG B 1 186 ? 8.758 -21.562 -19.422 1 91.81 186 ARG B N 1
ATOM 3074 C CA . ARG B 1 186 ? 9.422 -22.172 -18.266 1 91.81 186 ARG B CA 1
ATOM 3075 C C . ARG B 1 186 ? 9.016 -23.625 -18.109 1 91.81 186 ARG B C 1
ATOM 3077 O O . ARG B 1 186 ? 9.852 -24.484 -17.797 1 91.81 186 ARG B O 1
ATOM 3084 N N . LEU B 1 187 ? 7.762 -23.922 -18.281 1 90.75 187 LEU B N 1
ATOM 3085 C CA . LEU B 1 187 ? 7.273 -25.297 -18.156 1 90.75 187 LEU B CA 1
ATOM 3086 C C . LEU B 1 187 ? 7.906 -26.188 -19.203 1 90.75 187 LEU B C 1
ATOM 3088 O O . LEU B 1 187 ? 8.242 -27.344 -18.922 1 90.75 187 LEU B O 1
ATOM 3092 N N . GLN B 1 188 ? 8.031 -25.656 -20.391 1 90.62 188 GLN B N 1
ATOM 3093 C CA . GLN B 1 188 ? 8.656 -26.406 -21.469 1 90.62 188 GLN B CA 1
ATOM 3094 C C . GLN B 1 188 ? 10.125 -26.703 -21.156 1 90.62 188 GLN B C 1
ATOM 3096 O O . GLN B 1 188 ? 10.602 -27.812 -21.391 1 90.62 188 GLN B O 1
ATOM 3101 N N . LYS B 1 189 ? 10.773 -25.734 -20.609 1 88.38 189 LYS B N 1
ATOM 3102 C CA . LYS B 1 189 ? 12.172 -25.938 -20.25 1 88.38 189 LYS B CA 1
ATOM 3103 C C . LYS B 1 189 ? 12.312 -27 -19.156 1 88.38 189 LYS B C 1
ATOM 3105 O O . LYS B 1 189 ? 13.234 -27.812 -19.203 1 88.38 189 LYS B O 1
ATOM 3110 N N . LYS B 1 190 ? 11.492 -27 -18.25 1 84.25 190 LYS B N 1
ATOM 3111 C CA . LYS B 1 190 ? 11.516 -27.969 -17.156 1 84.25 190 LYS B CA 1
ATOM 3112 C C . LYS B 1 190 ? 11.273 -29.375 -17.688 1 84.25 190 LYS B C 1
ATOM 3114 O O . LYS B 1 190 ? 11.906 -30.344 -17.219 1 84.25 190 LYS B O 1
ATOM 3119 N N . GLN B 1 191 ? 10.344 -29.578 -18.547 1 82.31 191 GLN B N 1
ATOM 3120 C CA . GLN B 1 191 ? 10.047 -30.875 -19.156 1 82.31 191 GLN B CA 1
ATOM 3121 C C . GLN B 1 191 ? 11.242 -31.406 -19.938 1 82.31 191 GLN B C 1
ATOM 3123 O O . GLN B 1 191 ? 11.539 -32.594 -19.891 1 82.31 191 GLN B O 1
ATOM 3128 N N . ASN B 1 192 ? 11.875 -30.438 -20.578 1 77.44 192 ASN B N 1
ATOM 3129 C CA . ASN B 1 192 ? 13.039 -30.828 -21.359 1 77.44 192 ASN B CA 1
ATOM 3130 C C . ASN B 1 192 ? 14.18 -31.297 -20.469 1 77.44 192 ASN B C 1
ATOM 3132 O O . ASN B 1 192 ? 14.867 -32.281 -20.797 1 77.44 192 ASN B O 1
ATOM 3136 N N . ILE B 1 193 ? 14.344 -30.656 -19.453 1 73.56 193 ILE B N 1
ATOM 3137 C CA . ILE B 1 193 ? 15.398 -31.016 -18.516 1 73.56 193 ILE B CA 1
ATOM 3138 C C . ILE B 1 193 ? 15.094 -32.375 -17.906 1 73.56 193 ILE B C 1
ATOM 3140 O O . ILE B 1 193 ? 15.992 -33.219 -17.766 1 73.56 193 ILE B O 1
ATOM 3144 N N . HIS B 1 194 ? 13.898 -32.625 -17.547 1 72.88 194 HIS B N 1
ATOM 3145 C CA . HIS B 1 194 ? 13.492 -33.906 -16.984 1 72.88 194 HIS B CA 1
ATOM 3146 C C . HIS B 1 194 ? 13.68 -35.031 -18 1 72.88 194 HIS B C 1
ATOM 3148 O O . HIS B 1 194 ? 14.141 -36.125 -17.641 1 72.88 194 HIS B O 1
ATOM 3154 N N . ALA B 1 195 ? 13.422 -34.75 -19.234 1 69.56 195 ALA B N 1
ATOM 3155 C CA . ALA B 1 195 ? 13.562 -35.719 -20.297 1 69.56 195 ALA B CA 1
ATOM 3156 C C . ALA B 1 195 ? 15.031 -36.094 -20.531 1 69.56 195 ALA B C 1
ATOM 3158 O O . ALA B 1 195 ? 15.367 -37.25 -20.734 1 69.56 195 ALA B O 1
ATOM 3159 N N . LEU B 1 196 ? 15.82 -35.094 -20.469 1 69.06 196 LEU B N 1
ATOM 3160 C CA . LEU B 1 196 ? 17.25 -35.344 -20.656 1 69.06 196 LEU B CA 1
ATOM 3161 C C . LEU B 1 196 ? 17.812 -36.156 -19.5 1 69.06 196 LEU B C 1
ATOM 3163 O O . LEU B 1 196 ? 18.656 -37.031 -19.719 1 69.06 196 LEU B O 1
ATOM 3167 N N . LYS B 1 197 ? 17.438 -36 -18.281 1 70.38 197 LYS B N 1
ATOM 3168 C CA . LYS B 1 197 ? 17.922 -36.719 -17.109 1 70.38 197 LYS B CA 1
ATOM 3169 C C . LYS B 1 197 ? 17.516 -38.188 -17.156 1 70.38 197 LYS B C 1
ATOM 3171 O O . LYS B 1 197 ? 18.281 -39.062 -16.781 1 70.38 197 LYS B O 1
ATOM 3176 N N . GLU B 1 198 ? 16.297 -38.375 -17.562 1 70.25 198 GLU B N 1
ATOM 3177 C CA . GLU B 1 198 ? 15.789 -39.719 -17.672 1 70.25 198 GLU B CA 1
ATOM 3178 C C . GLU B 1 198 ? 16.516 -40.5 -18.766 1 70.25 198 GLU B C 1
ATOM 3180 O O . GLU B 1 198 ? 16.812 -41.688 -18.594 1 70.25 198 GLU B O 1
ATOM 3185 N N . ASN B 1 199 ? 16.859 -39.812 -19.812 1 71.56 199 ASN B N 1
ATOM 3186 C CA . ASN B 1 199 ? 17.578 -40.438 -20.906 1 71.56 199 ASN B CA 1
ATOM 3187 C C . ASN B 1 199 ? 19.031 -40.75 -20.531 1 71.56 199 ASN B C 1
ATOM 3189 O O . ASN B 1 199 ? 19.578 -41.75 -20.938 1 71.56 199 ASN B O 1
ATOM 3193 N N . ASN B 1 200 ? 19.562 -39.812 -19.812 1 69 200 ASN B N 1
ATOM 3194 C CA . ASN B 1 200 ? 20.922 -40.031 -19.375 1 69 200 ASN B CA 1
ATOM 3195 C C . ASN B 1 200 ? 21 -41.188 -18.359 1 69 200 ASN B C 1
ATOM 3197 O O . ASN B 1 200 ? 21.984 -41.906 -18.328 1 69 200 ASN B O 1
ATOM 3201 N N . VAL B 1 201 ? 20.031 -41.438 -17.562 1 69.62 201 VAL B N 1
ATOM 3202 C CA . VAL B 1 201 ? 20.016 -42.531 -16.609 1 69.62 201 VAL B CA 1
ATOM 3203 C C . VAL B 1 201 ? 19.859 -43.844 -17.328 1 69.62 201 VAL B C 1
ATOM 3205 O O . VAL B 1 201 ? 20.453 -44.844 -16.938 1 69.62 201 VAL B O 1
ATOM 3208 N N . GLN B 1 202 ? 19.094 -43.875 -18.281 1 62.28 202 GLN B N 1
ATOM 3209 C CA . GLN B 1 202 ? 18.891 -45.125 -19.031 1 62.28 202 GLN B CA 1
ATOM 3210 C C . GLN B 1 202 ? 20.156 -45.531 -19.781 1 62.28 202 GLN B C 1
ATOM 3212 O O . GLN B 1 202 ? 20.469 -46.719 -19.891 1 62.28 202 GLN B O 1
ATOM 3217 N N . VAL B 1 203 ? 21.016 -44.656 -20.234 1 62.56 203 VAL B N 1
ATOM 3218 C CA . VAL B 1 203 ? 22.234 -44.969 -20.953 1 62.56 203 VAL B CA 1
ATOM 3219 C C . VAL B 1 203 ? 23.281 -45.531 -19.984 1 62.56 203 VAL B C 1
ATOM 3221 O O . VAL B 1 203 ? 24.031 -46.438 -20.328 1 62.56 203 VAL B O 1
ATOM 3224 N N . VAL B 1 204 ? 23.094 -45 -18.859 1 59.66 204 VAL B N 1
ATOM 3225 C CA . VAL B 1 204 ? 24.109 -45.469 -17.922 1 59.66 204 VAL B CA 1
ATOM 3226 C C . VAL B 1 204 ? 23.781 -46.906 -17.5 1 59.66 204 VAL B C 1
ATOM 3228 O O . VAL B 1 204 ? 24.672 -47.688 -17.125 1 59.66 204 VAL B O 1
ATOM 3231 N N . HIS B 1 205 ? 22.516 -47.094 -17.344 1 57.81 205 HIS B N 1
ATOM 3232 C CA . HIS B 1 205 ? 22.172 -48.438 -16.906 1 57.81 205 HIS B CA 1
ATOM 3233 C C . HIS B 1 205 ? 22.359 -49.469 -18.031 1 57.81 205 HIS B C 1
ATOM 3235 O O . HIS B 1 205 ? 22.391 -50.656 -17.781 1 57.81 205 HIS B O 1
ATOM 3241 N N . GLU B 1 206 ? 22.344 -48.969 -19.078 1 52.41 206 GLU B N 1
ATOM 3242 C CA . GLU B 1 206 ? 22.531 -49.906 -20.172 1 52.41 206 GLU B CA 1
ATOM 3243 C C . GLU B 1 206 ? 24.016 -50.125 -20.453 1 52.41 206 GLU B C 1
ATOM 3245 O O . GLU B 1 206 ? 24.375 -51.031 -21.203 1 52.41 206 GLU B O 1
ATOM 3250 N N . GLU B 1 207 ? 24.844 -49.281 -19.828 1 42.47 207 GLU B N 1
ATOM 3251 C CA . GLU B 1 207 ? 26.234 -49.688 -19.953 1 42.47 207 GLU B CA 1
ATOM 3252 C C . GLU B 1 207 ? 26.672 -50.531 -18.766 1 42.47 207 GLU B C 1
ATOM 3254 O O . GLU B 1 207 ? 26.281 -50.25 -17.625 1 42.47 207 GLU B O 1
#

pLDDT: mean 87.42, std 12.57, range [25.89, 98.69]